Protein AF-A0A5M8Q0V5-F1 (afdb_monomer_lite)

Structure (mmCIF, N/CA/C/O backbone):
data_AF-A0A5M8Q0V5-F1
#
_entry.id   AF-A0A5M8Q0V5-F1
#
loop_
_atom_site.group_PDB
_atom_site.id
_atom_site.type_symbol
_atom_site.label_atom_id
_atom_site.label_alt_id
_atom_site.label_comp_id
_atom_site.label_asym_id
_atom_site.label_entity_id
_atom_site.label_seq_id
_atom_site.pdbx_PDB_ins_code
_atom_site.Cartn_x
_atom_site.Cartn_y
_atom_site.Cartn_z
_atom_site.occupancy
_atom_site.B_iso_or_equiv
_atom_site.auth_seq_id
_atom_site.auth_comp_id
_atom_site.auth_asym_id
_atom_site.auth_atom_id
_atom_site.pdbx_PDB_model_num
ATOM 1 N N . MET A 1 1 ? -11.136 -65.472 37.337 1.00 51.78 1 MET A N 1
ATOM 2 C CA . MET A 1 1 ? -10.496 -64.407 38.156 1.00 51.78 1 MET A CA 1
ATOM 3 C C . MET A 1 1 ? -9.466 -63.537 37.416 1.00 51.78 1 MET A C 1
ATOM 5 O O . MET A 1 1 ? -9.314 -62.388 37.808 1.00 51.78 1 MET A O 1
ATOM 9 N N . ARG A 1 2 ? -8.778 -64.004 36.358 1.00 54.34 2 ARG A N 1
ATOM 10 C CA . ARG A 1 2 ? -7.739 -63.208 35.658 1.00 54.34 2 ARG A CA 1
ATOM 11 C C . ARG A 1 2 ? -8.265 -61.972 34.905 1.00 54.34 2 ARG A C 1
ATOM 13 O O . ARG A 1 2 ? -7.606 -60.943 34.920 1.00 54.34 2 ARG A O 1
ATOM 20 N N . VAL A 1 3 ? -9.477 -62.037 34.346 1.00 60.16 3 VAL A N 1
ATOM 21 C CA . VAL A 1 3 ? -10.075 -60.918 33.587 1.00 60.16 3 VAL A CA 1
ATOM 22 C C . VAL A 1 3 ? -10.381 -59.708 34.478 1.00 60.16 3 VAL A C 1
ATOM 24 O O . VAL A 1 3 ? -10.084 -58.583 34.099 1.00 60.16 3 VAL A O 1
ATOM 27 N N . ARG A 1 4 ? -10.867 -59.931 35.710 1.00 60.38 4 ARG A N 1
ATOM 28 C CA . ARG A 1 4 ? -11.184 -58.835 36.643 1.00 60.38 4 ARG A CA 1
ATOM 29 C C . ARG A 1 4 ? -9.942 -58.046 37.071 1.00 60.38 4 ARG A C 1
ATOM 31 O O . ARG A 1 4 ? -10.013 -56.828 37.181 1.00 60.38 4 ARG A O 1
ATOM 38 N N . ARG A 1 5 ? -8.796 -58.716 37.253 1.00 67.50 5 ARG A N 1
ATOM 39 C CA . ARG A 1 5 ? -7.526 -58.057 37.614 1.00 67.50 5 ARG A CA 1
ATOM 40 C C . ARG A 1 5 ? -7.006 -57.147 36.498 1.00 67.50 5 ARG A C 1
ATOM 42 O O . ARG A 1 5 ? -6.473 -56.086 36.795 1.00 67.50 5 ARG A O 1
ATOM 49 N N . LEU A 1 6 ? -7.211 -57.528 35.237 1.00 72.12 6 LEU A N 1
ATOM 50 C CA . LEU A 1 6 ? -6.782 -56.721 34.095 1.00 72.12 6 LEU A CA 1
ATOM 51 C C . LEU A 1 6 ? -7.597 -55.424 33.979 1.00 72.12 6 LEU A C 1
ATOM 53 O O . LEU A 1 6 ? -7.022 -54.360 33.787 1.00 72.12 6 LEU A O 1
ATOM 57 N N . SER A 1 7 ? -8.915 -55.488 34.186 1.00 71.00 7 SER A N 1
ATOM 58 C CA . SER A 1 7 ? -9.780 -54.300 34.178 1.00 71.00 7 SER A CA 1
ATOM 59 C C . SER A 1 7 ? -9.441 -53.299 35.292 1.00 71.00 7 SER A C 1
ATOM 61 O O . SER A 1 7 ? -9.459 -52.098 35.041 1.00 71.00 7 SER A O 1
ATOM 63 N N . TYR A 1 8 ? -9.053 -53.765 36.488 1.00 72.06 8 TYR A N 1
ATOM 64 C CA . TYR A 1 8 ? -8.609 -52.864 37.562 1.00 72.06 8 TYR A CA 1
ATOM 65 C C . TYR A 1 8 ? -7.270 -52.187 37.251 1.00 72.06 8 TYR A C 1
ATOM 67 O O . TYR A 1 8 ? -7.118 -51.002 37.531 1.00 72.06 8 TYR A O 1
ATOM 75 N N . LEU A 1 9 ? -6.324 -52.902 36.632 1.00 75.94 9 LEU A N 1
ATOM 76 C CA . LEU A 1 9 ? -5.041 -52.319 36.223 1.00 75.94 9 LEU A CA 1
ATOM 77 C C . LEU A 1 9 ? -5.209 -51.275 35.111 1.00 75.94 9 LEU A C 1
ATOM 79 O O . LEU A 1 9 ? -4.547 -50.242 35.147 1.00 75.94 9 LEU A O 1
ATOM 83 N N . ILE A 1 10 ? -6.121 -51.508 34.161 1.00 74.56 10 ILE A N 1
ATOM 84 C CA . ILE A 1 10 ? -6.431 -50.536 33.101 1.00 74.56 10 ILE A CA 1
ATOM 85 C C . ILE A 1 10 ? -7.068 -49.273 33.696 1.00 74.56 10 ILE A C 1
ATOM 87 O O . ILE A 1 10 ? -6.654 -48.168 33.352 1.00 74.56 10 ILE A O 1
ATOM 91 N N . ALA A 1 11 ? -8.019 -49.420 34.624 1.00 73.12 11 ALA A N 1
ATOM 92 C CA . ALA A 1 11 ? -8.660 -48.282 35.283 1.00 73.12 11 ALA A CA 1
ATOM 93 C C . ALA A 1 11 ? -7.667 -47.458 36.127 1.00 73.12 11 ALA A C 1
ATOM 95 O O . ALA A 1 11 ? -7.653 -46.232 36.039 1.00 73.12 11 ALA A O 1
ATOM 96 N N . LEU A 1 12 ? -6.787 -48.120 36.887 1.00 72.94 12 LEU A N 1
ATOM 97 C CA . LEU A 1 12 ? -5.733 -47.459 37.666 1.00 72.94 12 LEU A CA 1
ATOM 98 C C . LEU A 1 12 ? -4.724 -46.719 36.778 1.00 72.94 12 LEU A C 1
ATOM 100 O O . LEU A 1 12 ? -4.326 -45.608 37.113 1.00 72.94 12 LEU A O 1
ATOM 104 N N . ALA A 1 13 ? -4.347 -47.289 35.630 1.00 72.81 13 ALA A N 1
ATOM 105 C CA . ALA A 1 13 ? -3.450 -46.630 34.683 1.00 72.81 13 ALA A CA 1
ATOM 106 C C . ALA A 1 13 ? -4.082 -45.380 34.041 1.00 72.81 13 ALA A C 1
ATOM 108 O O . ALA A 1 13 ? -3.387 -44.388 33.828 1.00 72.81 13 ALA A O 1
ATOM 109 N N . GLN A 1 14 ? -5.392 -45.400 33.765 1.00 73.94 14 GLN A N 1
ATOM 110 C CA . GLN A 1 14 ? -6.112 -44.227 33.252 1.00 73.94 14 GLN A CA 1
ATOM 111 C C . GLN A 1 14 ? -6.228 -43.114 34.302 1.00 73.94 14 GLN A C 1
ATOM 113 O O . GLN A 1 14 ? -5.983 -41.952 33.985 1.00 73.94 14 GLN A O 1
ATOM 118 N N . LEU A 1 15 ? -6.526 -43.463 35.556 1.00 69.88 15 LEU A N 1
ATOM 119 C CA . LEU A 1 15 ? -6.563 -42.509 36.671 1.00 69.88 15 LEU A CA 1
ATOM 120 C C . LEU A 1 15 ? -5.185 -41.899 36.962 1.00 69.88 15 LEU A C 1
ATOM 122 O O . LEU A 1 15 ? -5.095 -40.692 37.169 1.00 69.88 15 LEU A O 1
ATOM 126 N N . ALA A 1 16 ? -4.113 -42.695 36.898 1.00 72.94 16 ALA A N 1
ATOM 127 C CA . ALA A 1 16 ? -2.745 -42.203 37.062 1.00 72.94 16 ALA A CA 1
ATOM 128 C C . ALA A 1 16 ? -2.347 -41.203 35.959 1.00 72.94 16 ALA A C 1
ATOM 130 O O . ALA A 1 16 ? -1.728 -40.177 36.247 1.00 72.94 16 ALA A O 1
ATOM 131 N N . ALA A 1 17 ? -2.747 -41.464 34.708 1.00 69.12 17 ALA A N 1
ATOM 132 C CA . ALA A 1 17 ? -2.514 -40.552 33.588 1.00 69.12 17 ALA A CA 1
ATOM 133 C C . ALA A 1 17 ? -3.272 -39.221 33.748 1.00 69.12 17 ALA A C 1
ATOM 135 O O . ALA A 1 17 ? -2.707 -38.166 33.476 1.00 69.12 17 ALA A O 1
ATOM 136 N N . LEU A 1 18 ? -4.509 -39.255 34.256 1.00 64.19 18 LEU A N 1
ATOM 137 C CA . LEU A 1 18 ? -5.293 -38.052 34.565 1.00 64.19 18 LEU A CA 1
ATOM 138 C C . LEU A 1 18 ? -4.693 -37.247 35.729 1.00 64.19 18 LEU A C 1
ATOM 140 O O . LEU A 1 18 ? -4.692 -36.023 35.681 1.00 64.19 18 LEU A O 1
ATOM 144 N N . SER A 1 19 ? -4.128 -37.909 36.744 1.00 62.00 19 SER A N 1
ATOM 145 C CA . SER A 1 19 ? -3.475 -37.229 37.875 1.00 62.00 19 SER A CA 1
ATOM 146 C C . SER A 1 19 ? -2.090 -36.649 37.560 1.00 62.00 19 SER A C 1
ATOM 148 O O . SER A 1 19 ? -1.611 -35.801 38.302 1.00 62.00 19 SER A O 1
ATOM 150 N N . LEU A 1 20 ? -1.442 -37.084 36.473 1.00 58.69 20 LEU A N 1
ATOM 151 C CA . LEU A 1 20 ? -0.204 -36.477 35.958 1.00 58.69 20 LEU A CA 1
ATOM 152 C C . LEU A 1 20 ? -0.477 -35.337 34.968 1.00 58.69 20 LEU A C 1
ATOM 154 O O . LEU A 1 20 ? 0.417 -34.542 34.697 1.00 58.69 20 LEU A O 1
ATOM 158 N N . ALA A 1 21 ? -1.712 -35.218 34.477 1.00 53.00 21 ALA A N 1
ATOM 159 C CA . ALA A 1 21 ? -2.183 -34.092 33.678 1.00 53.00 21 ALA A CA 1
ATOM 160 C C . ALA A 1 21 ? -2.643 -32.912 34.558 1.00 53.00 21 ALA A C 1
ATOM 162 O O . ALA A 1 21 ? -3.574 -32.194 34.196 1.00 53.00 21 ALA A O 1
ATOM 163 N N . ILE A 1 22 ? -2.012 -32.706 35.722 1.00 53.91 22 ILE A N 1
ATOM 164 C CA . ILE A 1 22 ? -2.148 -31.439 36.447 1.00 53.91 22 ILE A CA 1
ATOM 165 C C . ILE A 1 22 ? -1.520 -30.384 35.532 1.00 53.91 22 ILE A C 1
ATOM 167 O O . ILE A 1 22 ? -0.330 -30.508 35.224 1.00 53.91 22 ILE A O 1
ATOM 171 N N . PRO A 1 23 ? -2.279 -29.381 35.061 1.00 50.06 23 PRO A N 1
ATOM 172 C CA . PRO A 1 23 ? -1.708 -28.305 34.279 1.00 50.06 23 PRO A CA 1
ATOM 173 C C . PRO A 1 23 ? -0.685 -27.615 35.174 1.00 50.06 23 PRO A C 1
ATOM 175 O O . PRO A 1 23 ? -1.028 -26.958 36.157 1.00 50.06 23 PRO A O 1
ATOM 178 N N . ILE A 1 24 ? 0.591 -27.821 34.862 1.00 50.97 24 ILE A N 1
ATOM 179 C CA . ILE A 1 24 ? 1.665 -26.994 35.384 1.00 50.97 24 ILE A CA 1
ATOM 180 C C . ILE A 1 24 ? 1.356 -25.618 34.813 1.00 50.97 24 ILE A C 1
ATOM 182 O O . ILE A 1 24 ? 1.646 -25.364 33.651 1.00 50.97 24 ILE A O 1
ATOM 186 N N . THR A 1 25 ? 0.693 -24.762 35.588 1.00 44.81 25 THR A N 1
ATOM 187 C CA . THR A 1 25 ? 0.625 -23.334 35.300 1.00 44.81 25 THR A CA 1
ATOM 188 C C . THR A 1 25 ? 2.072 -22.859 35.336 1.00 44.81 25 THR A C 1
ATOM 190 O O . THR A 1 25 ? 2.661 -22.858 36.425 1.00 44.81 25 THR A O 1
ATOM 193 N N . PRO A 1 26 ? 2.707 -22.556 34.190 1.00 46.72 26 PRO A N 1
ATOM 194 C CA . PRO A 1 26 ? 4.068 -22.069 34.226 1.00 46.72 26 PRO A CA 1
ATOM 195 C C . PRO A 1 26 ? 4.025 -20.746 34.984 1.00 46.72 26 PRO A C 1
ATOM 197 O O . PRO A 1 26 ? 3.321 -19.819 34.582 1.00 46.72 26 PRO A O 1
ATOM 200 N N . ASN A 1 27 ? 4.737 -20.682 36.111 1.00 42.97 27 ASN A N 1
ATOM 201 C CA . ASN A 1 27 ? 5.052 -19.405 36.723 1.00 42.97 27 ASN A CA 1
ATOM 202 C C . ASN A 1 27 ? 5.720 -18.562 35.635 1.00 42.97 27 ASN A C 1
ATOM 204 O O . ASN A 1 27 ? 6.756 -18.927 35.080 1.00 42.97 27 ASN A O 1
ATOM 208 N N . THR A 1 28 ? 5.023 -17.491 35.289 1.00 51.81 28 THR A N 1
ATOM 209 C CA . THR A 1 28 ? 5.410 -16.427 34.379 1.00 51.81 28 THR A CA 1
ATOM 210 C C . THR A 1 28 ? 6.843 -15.991 34.650 1.00 51.81 28 THR A C 1
ATOM 212 O O . THR A 1 28 ? 7.087 -15.435 35.713 1.00 51.81 28 THR A O 1
ATOM 215 N N . ASP A 1 29 ? 7.753 -16.247 33.703 1.00 46.66 29 ASP A N 1
ATOM 216 C CA . ASP A 1 29 ? 8.861 -15.318 33.409 1.00 46.66 29 ASP A CA 1
ATOM 217 C C . ASP A 1 29 ? 9.661 -15.601 32.122 1.00 46.66 29 ASP A C 1
ATOM 219 O O . ASP A 1 29 ? 10.589 -14.864 31.807 1.00 46.66 29 ASP A O 1
ATOM 223 N N . THR A 1 30 ? 9.303 -16.589 31.294 1.00 46.62 30 THR A N 1
ATOM 224 C CA . THR A 1 30 ? 9.939 -16.751 29.968 1.00 46.62 30 THR A CA 1
ATOM 225 C C . THR A 1 30 ? 8.912 -17.095 28.890 1.00 46.62 30 THR A C 1
ATOM 227 O O . THR A 1 30 ? 8.589 -18.245 28.614 1.00 46.62 30 THR A O 1
ATOM 230 N N . THR A 1 31 ? 8.348 -16.047 28.291 1.00 44.03 31 THR A N 1
ATOM 231 C CA . THR A 1 31 ? 7.456 -16.102 27.129 1.00 44.03 31 THR A CA 1
ATOM 232 C C . THR A 1 31 ? 8.243 -16.358 25.843 1.00 44.03 31 THR A C 1
ATOM 234 O O . THR A 1 31 ? 8.638 -15.411 25.168 1.00 44.03 31 THR A O 1
ATOM 237 N N . GLU A 1 32 ? 8.407 -17.621 25.458 1.00 45.19 32 GLU A N 1
ATOM 238 C CA . GLU A 1 32 ? 8.623 -17.996 24.055 1.00 45.19 32 GLU A CA 1
ATOM 239 C C . GLU A 1 32 ? 7.373 -18.711 23.538 1.00 45.19 32 GLU A C 1
ATOM 241 O O . GLU A 1 32 ? 7.242 -19.933 23.555 1.00 45.19 32 GLU A O 1
ATOM 246 N N . ILE A 1 33 ? 6.395 -17.910 23.117 1.00 45.84 33 ILE A N 1
ATOM 247 C CA . ILE A 1 33 ? 5.211 -18.402 22.419 1.00 45.84 33 ILE A CA 1
ATOM 248 C C . ILE A 1 33 ? 5.678 -18.761 21.007 1.00 45.84 33 ILE A C 1
ATOM 250 O O . ILE A 1 33 ? 5.969 -17.874 20.207 1.00 45.84 33 ILE A O 1
ATOM 254 N N . SER A 1 34 ? 5.759 -20.058 20.699 1.00 42.25 34 SER A N 1
ATOM 255 C CA . SER A 1 34 ? 5.907 -20.531 19.321 1.00 42.25 34 SER A CA 1
ATOM 256 C C . SER A 1 34 ? 4.663 -20.127 18.534 1.00 42.25 34 SER A C 1
ATOM 258 O O . SER A 1 34 ? 3.642 -20.815 18.553 1.00 42.25 34 SER A O 1
ATOM 260 N N . SER A 1 35 ? 4.739 -18.980 17.859 1.00 41.66 35 SER A N 1
ATOM 261 C CA . SER A 1 35 ? 3.829 -18.667 16.769 1.00 41.66 35 SER A CA 1
ATOM 262 C C . SER A 1 35 ? 3.971 -19.768 15.718 1.00 41.66 35 SER A C 1
ATOM 264 O O . SER A 1 35 ? 5.057 -20.320 15.520 1.00 41.66 35 SER A O 1
ATOM 266 N N . LEU A 1 36 ? 2.873 -20.128 15.053 1.00 40.59 36 LEU A N 1
ATOM 267 C CA . LEU A 1 36 ? 2.946 -20.877 13.803 1.00 40.59 36 LEU A CA 1
ATOM 268 C C . LEU A 1 36 ? 3.703 -19.990 12.811 1.00 40.59 36 LEU A C 1
ATOM 270 O O . LEU A 1 36 ? 3.095 -19.193 12.099 1.00 40.59 36 LEU A O 1
ATOM 274 N N . LEU A 1 37 ? 5.034 -20.075 12.842 1.00 45.66 37 LEU A N 1
ATOM 275 C CA . LEU A 1 37 ? 5.914 -19.378 11.924 1.00 45.66 37 LEU A CA 1
ATOM 276 C C . LEU A 1 37 ? 5.391 -19.685 10.517 1.00 45.66 37 LEU A C 1
ATOM 278 O O . LEU A 1 37 ? 5.167 -20.865 10.207 1.00 45.66 37 LEU A O 1
ATOM 282 N N . PRO A 1 38 ? 5.142 -18.657 9.686 1.00 52.22 38 PRO A N 1
ATOM 283 C CA . PRO A 1 38 ? 4.829 -18.859 8.282 1.00 52.22 38 PRO A CA 1
ATOM 284 C C . PRO A 1 38 ? 5.800 -19.896 7.724 1.00 52.22 38 PRO A C 1
ATOM 286 O O . PRO A 1 38 ? 6.998 -19.829 8.014 1.00 52.22 38 PRO A O 1
ATOM 289 N N . ARG A 1 39 ? 5.286 -20.898 6.993 1.00 59.41 39 ARG A N 1
ATOM 290 C CA . ARG A 1 39 ? 6.151 -21.885 6.332 1.00 59.41 39 ARG A CA 1
ATOM 291 C C . ARG A 1 39 ? 7.234 -21.099 5.612 1.00 59.41 39 ARG A C 1
ATOM 293 O O . ARG A 1 39 ? 6.894 -20.202 4.851 1.00 59.41 39 ARG A O 1
ATOM 300 N N . SER A 1 40 ? 8.498 -21.395 5.904 1.00 70.12 40 SER A N 1
ATOM 301 C CA . SER A 1 40 ? 9.609 -20.637 5.343 1.00 70.12 40 SER A CA 1
ATOM 302 C C . SER A 1 40 ? 9.508 -20.679 3.824 1.00 70.12 40 SER A C 1
ATOM 304 O O . SER A 1 40 ? 9.696 -21.737 3.217 1.00 70.12 40 SER A O 1
ATOM 306 N N . GLU A 1 41 ? 9.154 -19.550 3.227 1.00 88.31 41 GLU A N 1
ATOM 307 C CA . GLU A 1 41 ? 9.138 -19.403 1.784 1.00 88.31 41 GLU A CA 1
ATOM 308 C C . GLU A 1 41 ? 10.587 -19.239 1.305 1.00 88.31 41 GLU A C 1
ATOM 310 O O . GLU A 1 41 ? 11.421 -18.659 2.003 1.00 88.31 41 GLU A O 1
ATOM 315 N N . PHE A 1 42 ? 10.920 -19.800 0.144 1.00 92.94 42 PHE A N 1
ATOM 316 C CA . PHE A 1 42 ? 12.284 -19.789 -0.390 1.00 92.94 42 PHE A CA 1
ATOM 317 C C . PHE A 1 42 ? 12.412 -18.786 -1.534 1.00 92.94 42 PHE A C 1
ATOM 319 O O . PHE A 1 42 ? 11.475 -18.559 -2.301 1.00 92.94 42 PHE A O 1
ATOM 326 N N . CYS A 1 43 ? 13.596 -18.197 -1.668 1.00 93.88 43 CYS A N 1
ATOM 327 C CA . CYS A 1 43 ? 13.893 -17.238 -2.722 1.00 93.88 43 CYS A CA 1
ATOM 328 C C . CYS A 1 43 ? 13.888 -17.920 -4.101 1.00 93.88 43 CYS A C 1
ATOM 330 O O . CYS A 1 43 ? 14.570 -18.919 -4.314 1.00 93.88 43 CYS A O 1
ATOM 332 N N . SER A 1 44 ? 13.217 -17.338 -5.094 1.00 92.88 44 SER A N 1
ATOM 333 C CA . SER A 1 44 ? 13.182 -17.883 -6.462 1.00 92.88 44 SER A CA 1
ATOM 334 C C . SER A 1 44 ? 14.549 -17.838 -7.153 1.00 92.88 44 SER A C 1
ATOM 336 O O . SER A 1 44 ? 14.843 -18.684 -7.994 1.00 92.88 44 SER A O 1
ATOM 338 N N . ASN A 1 45 ? 15.401 -16.874 -6.789 1.00 93.12 45 ASN A N 1
ATOM 339 C CA . ASN A 1 45 ? 16.783 -16.763 -7.266 1.00 93.12 45 ASN A CA 1
ATOM 340 C C . ASN A 1 45 ? 17.802 -17.547 -6.428 1.00 93.12 45 ASN A C 1
ATOM 342 O O . ASN A 1 45 ? 18.981 -17.583 -6.776 1.00 93.12 45 ASN A O 1
ATOM 346 N N . ALA A 1 46 ? 17.356 -18.170 -5.336 1.00 91.81 46 ALA A N 1
ATOM 347 C CA . ALA A 1 46 ? 18.163 -19.028 -4.481 1.00 91.81 46 ALA A CA 1
ATOM 348 C C . ALA A 1 46 ? 17.254 -20.040 -3.762 1.00 91.81 46 ALA A C 1
ATOM 350 O O . ALA A 1 46 ? 16.941 -19.844 -2.588 1.00 91.81 46 ALA A O 1
ATOM 351 N N . PRO A 1 47 ? 16.830 -21.128 -4.434 1.00 90.25 47 PRO A N 1
ATOM 352 C CA . PRO A 1 47 ? 15.778 -22.025 -3.934 1.00 90.25 47 PRO A CA 1
ATOM 353 C C . PRO A 1 47 ? 16.077 -22.718 -2.598 1.00 90.25 47 PRO A C 1
ATOM 355 O O . PRO A 1 47 ? 15.183 -23.290 -1.988 1.00 90.25 47 PRO A O 1
ATOM 358 N N . LEU A 1 48 ? 17.333 -22.686 -2.146 1.00 90.00 48 LEU A N 1
ATOM 359 C CA . LEU A 1 48 ? 17.775 -23.232 -0.859 1.00 90.00 48 LEU A CA 1
ATOM 360 C C . LEU A 1 48 ? 17.925 -22.163 0.234 1.00 90.00 48 LEU A C 1
ATOM 362 O O . LEU A 1 48 ? 18.297 -22.486 1.356 1.00 90.00 48 LEU A O 1
ATOM 366 N N . THR A 1 49 ? 17.692 -20.890 -0.086 1.00 92.38 49 THR A N 1
ATOM 367 C CA . THR A 1 49 ? 17.756 -19.771 0.859 1.00 92.38 49 THR A CA 1
ATOM 368 C C . THR A 1 49 ? 16.341 -19.417 1.313 1.00 92.38 49 T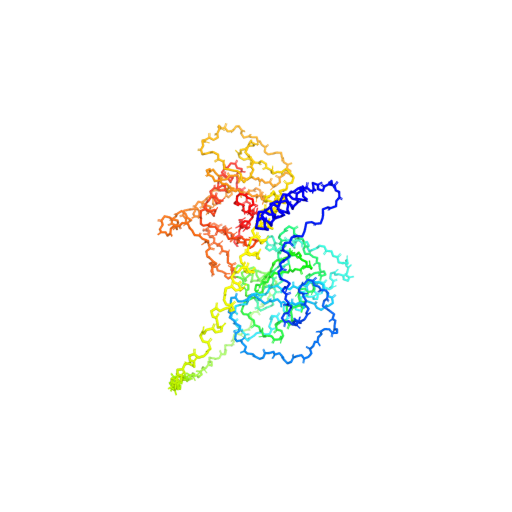HR A C 1
ATOM 370 O O . THR A 1 49 ? 15.532 -18.993 0.483 1.00 92.38 49 THR A O 1
ATOM 373 N N . PRO A 1 50 ? 16.015 -19.587 2.606 1.00 94.25 50 PRO A N 1
ATOM 374 C CA . PRO A 1 50 ? 14.771 -19.075 3.165 1.00 94.25 50 PRO A CA 1
ATOM 375 C C . PRO A 1 50 ? 14.725 -17.545 3.060 1.00 94.25 50 PRO A C 1
ATOM 377 O O . PRO A 1 50 ? 15.706 -16.867 3.382 1.00 94.25 50 PRO A O 1
ATOM 380 N N . ALA A 1 51 ? 13.595 -16.991 2.631 1.00 94.25 51 ALA A N 1
ATOM 381 C CA . ALA A 1 51 ? 13.384 -15.550 2.579 1.00 94.25 51 ALA A CA 1
ATOM 382 C C . ALA A 1 51 ? 13.545 -14.922 3.975 1.00 94.25 51 ALA A C 1
ATOM 384 O O . ALA A 1 51 ? 13.188 -15.522 4.988 1.00 94.25 51 ALA A O 1
ATOM 385 N N . GLY A 1 52 ? 14.139 -13.729 4.032 1.00 93.62 52 GLY A N 1
ATOM 386 C CA . GLY A 1 52 ? 14.458 -13.045 5.290 1.00 93.62 52 GLY A CA 1
ATOM 387 C C . GLY A 1 52 ? 15.760 -13.508 5.956 1.00 93.62 52 GLY A C 1
ATOM 388 O O . GLY A 1 52 ? 16.166 -12.934 6.964 1.00 93.62 52 GLY A O 1
ATOM 389 N N . THR A 1 53 ? 16.451 -14.513 5.409 1.00 94.38 53 THR A N 1
ATOM 390 C CA . THR A 1 53 ? 17.798 -14.903 5.861 1.00 94.38 53 THR A CA 1
ATOM 391 C C . THR A 1 53 ? 18.883 -14.268 4.990 1.00 94.38 53 THR A C 1
ATOM 393 O O . THR A 1 53 ? 18.622 -13.848 3.864 1.00 94.38 53 THR A O 1
ATOM 396 N N . ILE A 1 54 ? 20.116 -14.172 5.507 1.00 93.38 54 ILE A N 1
ATOM 397 C CA . ILE A 1 54 ? 21.230 -13.570 4.760 1.00 93.38 54 ILE A CA 1
ATOM 398 C C . ILE A 1 54 ? 21.547 -14.431 3.535 1.00 93.38 54 ILE A C 1
ATOM 400 O O . ILE A 1 54 ? 22.089 -15.534 3.654 1.00 93.38 54 ILE A O 1
ATOM 404 N N . PHE A 1 55 ? 21.288 -13.894 2.344 1.00 89.62 55 PHE A N 1
ATOM 405 C CA . PHE A 1 55 ? 21.618 -14.573 1.098 1.00 89.62 55 PHE A CA 1
ATOM 406 C C . PHE A 1 55 ? 23.130 -14.505 0.825 1.00 89.62 55 PHE A C 1
ATOM 408 O O . PHE A 1 55 ? 23.661 -13.518 0.304 1.00 89.62 55 PHE A O 1
ATOM 415 N N . SER A 1 56 ? 23.853 -15.567 1.195 1.00 86.94 56 SER A N 1
ATOM 416 C CA . SER A 1 56 ? 25.300 -15.660 0.980 1.00 86.94 56 SER A CA 1
ATOM 417 C C . SER A 1 56 ? 25.649 -15.725 -0.506 1.00 86.94 56 SER A C 1
ATOM 419 O O . SER A 1 56 ? 25.059 -16.490 -1.263 1.00 86.94 56 SER A O 1
ATOM 421 N N . ARG A 1 57 ? 26.711 -15.019 -0.919 1.00 75.75 57 ARG A N 1
ATOM 422 C CA . ARG A 1 57 ? 27.240 -15.072 -2.297 1.00 75.75 57 ARG A CA 1
ATOM 423 C C . ARG A 1 57 ? 27.565 -16.504 -2.756 1.00 75.75 57 ARG A C 1
ATOM 425 O O . ARG A 1 57 ? 27.491 -16.794 -3.943 1.00 75.75 57 ARG A O 1
ATOM 432 N N . ARG A 1 58 ? 27.905 -17.398 -1.819 1.00 77.06 58 ARG A N 1
ATOM 433 C CA . ARG A 1 58 ? 28.208 -18.814 -2.093 1.00 77.06 58 ARG A CA 1
ATOM 434 C C . ARG A 1 58 ? 26.970 -19.671 -2.374 1.00 77.06 58 ARG A C 1
ATOM 436 O O . ARG A 1 58 ? 27.121 -20.768 -2.892 1.00 77.06 58 ARG A O 1
ATOM 443 N N . ALA A 1 59 ? 25.772 -19.178 -2.059 1.00 70.62 59 ALA A N 1
ATOM 444 C CA . ALA A 1 59 ? 24.511 -19.875 -2.301 1.00 70.62 59 ALA A CA 1
ATOM 445 C C . ALA A 1 59 ? 23.965 -19.664 -3.726 1.00 70.62 59 ALA A C 1
ATOM 447 O O . ALA A 1 59 ? 22.906 -20.192 -4.054 1.00 70.62 59 ALA A O 1
ATOM 448 N N . LEU A 1 60 ? 24.685 -18.927 -4.585 1.00 68.94 60 LEU A N 1
ATOM 449 C CA . LEU A 1 60 ? 24.412 -18.870 -6.020 1.00 68.94 60 LEU A CA 1
ATOM 450 C C . LEU A 1 60 ? 24.755 -20.225 -6.645 1.00 68.94 60 LEU A C 1
ATOM 452 O O . LEU A 1 60 ? 25.812 -20.408 -7.245 1.00 68.94 60 LEU A O 1
ATOM 456 N N . THR A 1 61 ? 23.869 -21.202 -6.487 1.00 59.66 61 THR A N 1
ATOM 457 C CA . THR A 1 61 ? 23.916 -22.397 -7.316 1.00 59.66 61 THR A CA 1
ATOM 458 C C . THR A 1 61 ? 23.653 -21.948 -8.744 1.00 59.66 61 THR A C 1
ATOM 460 O O . THR A 1 61 ? 22.590 -21.394 -9.023 1.00 59.66 61 THR A O 1
ATOM 463 N N . SER A 1 62 ? 24.600 -22.201 -9.645 1.00 57.66 62 SER A N 1
ATOM 464 C CA . SER A 1 62 ? 24.440 -22.104 -11.099 1.00 57.66 62 SER A CA 1
ATOM 465 C C . SER A 1 62 ? 23.476 -23.183 -11.605 1.00 57.66 62 SER A C 1
ATOM 467 O O . SER A 1 62 ? 23.802 -23.960 -12.500 1.00 57.66 62 SER A O 1
ATOM 469 N N . SER A 1 63 ? 22.318 -23.309 -10.957 1.00 54.94 63 SER A N 1
ATOM 470 C CA . SER A 1 63 ? 21.257 -24.167 -11.435 1.00 54.94 63 SER A CA 1
ATOM 471 C C . SER A 1 63 ? 20.728 -23.492 -12.698 1.00 54.94 63 SER A C 1
ATOM 473 O O . SER A 1 63 ? 20.387 -22.305 -12.626 1.00 54.94 63 SER A O 1
ATOM 475 N N . PRO A 1 64 ? 20.745 -24.172 -13.858 1.00 55.38 64 PRO A N 1
ATOM 476 C CA . PRO A 1 64 ? 20.175 -23.621 -15.075 1.00 55.38 64 PRO A CA 1
ATOM 477 C C . PRO A 1 64 ? 18.753 -23.190 -14.738 1.00 55.38 64 PRO A C 1
ATOM 479 O O . PRO A 1 64 ? 17.981 -23.998 -14.219 1.00 55.38 64 PRO A O 1
ATOM 482 N N . LEU A 1 65 ? 18.473 -21.894 -14.928 1.00 56.00 65 LEU A N 1
ATOM 483 C CA . LEU A 1 65 ? 17.164 -21.283 -14.712 1.00 56.00 65 LEU A CA 1
ATOM 484 C C . LEU A 1 65 ? 16.123 -22.265 -15.235 1.00 56.00 65 LEU A C 1
ATOM 486 O O . LEU A 1 65 ? 16.119 -22.550 -16.430 1.00 56.00 65 LEU A O 1
ATOM 490 N N . HIS A 1 66 ? 15.339 -22.848 -14.323 1.00 52.69 66 HIS A N 1
ATOM 491 C CA . HIS A 1 66 ? 14.367 -23.868 -14.679 1.00 52.69 66 HIS A CA 1
ATOM 492 C C . HIS A 1 66 ? 13.434 -23.246 -15.711 1.00 52.69 66 HIS A C 1
ATOM 494 O O . HIS A 1 66 ? 12.673 -22.317 -15.420 1.00 52.69 66 HIS A O 1
ATOM 500 N N . ASP A 1 67 ? 13.624 -23.704 -16.938 1.00 47.91 67 ASP A N 1
ATOM 501 C CA . ASP A 1 67 ? 13.055 -23.116 -18.123 1.00 47.91 67 ASP A CA 1
ATOM 502 C C . ASP A 1 67 ? 11.528 -23.274 -18.061 1.00 47.91 67 ASP A C 1
ATOM 504 O O . ASP A 1 67 ? 11.003 -24.340 -17.733 1.00 47.91 67 ASP A O 1
ATOM 508 N N . SER A 1 68 ? 10.836 -22.173 -18.353 1.00 48.22 68 SER A N 1
ATOM 509 C CA . SER A 1 68 ? 9.496 -22.152 -18.950 1.00 48.22 68 SER A CA 1
ATOM 510 C C . SER A 1 68 ? 8.334 -22.909 -18.276 1.00 48.22 68 SER A C 1
ATOM 512 O O . SER A 1 68 ? 7.521 -23.544 -18.947 1.00 48.22 68 SER A O 1
ATOM 514 N N . LEU A 1 69 ? 8.085 -22.685 -16.981 1.00 51.50 69 LEU A N 1
ATOM 515 C CA . LEU A 1 69 ? 6.680 -22.565 -16.557 1.00 51.50 69 LEU A CA 1
ATOM 516 C C . LEU A 1 69 ? 6.256 -21.114 -16.770 1.00 51.50 69 LEU A C 1
ATOM 518 O O . LEU A 1 69 ? 6.771 -20.212 -16.109 1.00 51.50 69 LEU A O 1
ATOM 522 N N . ALA A 1 70 ? 5.367 -20.895 -17.744 1.00 57.34 70 ALA A N 1
ATOM 523 C CA . ALA A 1 70 ? 4.777 -19.593 -18.024 1.00 57.34 70 ALA A CA 1
ATOM 524 C C . ALA A 1 70 ? 4.249 -19.003 -16.714 1.00 57.34 70 ALA A C 1
ATOM 526 O O . ALA A 1 70 ? 3.331 -19.555 -16.100 1.00 57.34 70 ALA A O 1
ATOM 527 N N . LEU A 1 71 ? 4.882 -17.918 -16.274 1.00 59.56 71 LEU A N 1
ATOM 528 C CA . LEU A 1 71 ? 4.520 -17.237 -15.048 1.00 59.56 71 LEU A CA 1
ATOM 529 C C . LEU A 1 71 ? 3.054 -16.808 -15.170 1.00 59.56 71 LEU A C 1
ATOM 531 O O . LEU A 1 71 ? 2.706 -16.014 -16.047 1.00 59.56 71 LEU A O 1
ATOM 535 N N . ARG A 1 72 ? 2.172 -17.367 -14.341 1.00 57.12 72 ARG A N 1
ATOM 536 C CA . ARG A 1 72 ? 0.778 -16.922 -14.317 1.00 57.12 72 ARG A CA 1
ATOM 537 C C . ARG A 1 72 ? 0.766 -15.545 -13.668 1.00 57.12 72 ARG A C 1
ATOM 539 O O . ARG A 1 72 ? 1.406 -15.354 -12.640 1.00 57.12 72 ARG A O 1
ATOM 546 N N . SER A 1 73 ? 0.019 -14.593 -14.229 1.00 54.97 73 SER A N 1
ATOM 547 C CA . SER A 1 73 ? 0.015 -13.189 -13.767 1.00 54.97 73 SER A CA 1
ATOM 548 C C . SER A 1 73 ? -0.530 -12.964 -12.343 1.00 54.97 73 SER A C 1
ATOM 550 O O . SER A 1 73 ? -0.806 -11.829 -11.972 1.00 54.97 73 SER A O 1
ATOM 552 N N . HIS A 1 74 ? -0.753 -14.026 -11.567 1.00 59.47 74 HIS A N 1
ATOM 553 C CA . HIS A 1 74 ? -1.326 -13.986 -10.223 1.00 59.47 74 HIS A CA 1
ATOM 554 C C . HIS A 1 74 ? -0.392 -14.577 -9.159 1.00 59.47 74 HIS A C 1
ATOM 556 O O . HIS A 1 74 ? -0.688 -14.444 -7.974 1.00 59.47 74 HIS A O 1
ATOM 562 N N . ASP A 1 75 ? 0.723 -15.198 -9.554 1.00 75.94 75 ASP A N 1
ATOM 563 C CA . ASP A 1 75 ? 1.641 -15.816 -8.602 1.00 75.94 75 ASP A CA 1
ATOM 564 C C . ASP A 1 75 ? 2.635 -14.767 -8.087 1.00 75.94 75 ASP A C 1
ATOM 566 O O . ASP A 1 75 ? 3.291 -14.067 -8.863 1.00 75.94 75 ASP A O 1
ATOM 570 N N . SER A 1 76 ? 2.744 -14.645 -6.764 1.00 85.62 76 SER A N 1
ATOM 571 C CA . SER A 1 76 ? 3.764 -13.817 -6.127 1.00 85.62 76 SER A CA 1
ATOM 572 C C . SER A 1 76 ? 5.131 -14.492 -6.215 1.00 85.62 76 SER A C 1
ATOM 574 O O . SER A 1 76 ? 5.284 -15.652 -5.835 1.00 85.62 76 SER A O 1
ATOM 576 N N . ILE A 1 77 ? 6.140 -13.756 -6.673 1.00 92.81 77 ILE A N 1
ATOM 577 C CA . ILE A 1 77 ? 7.518 -14.234 -6.806 1.00 92.81 77 ILE A CA 1
ATOM 578 C C . ILE A 1 77 ? 8.360 -13.630 -5.695 1.00 92.81 77 ILE A C 1
ATOM 580 O O . ILE A 1 77 ? 8.468 -12.412 -5.582 1.00 92.81 77 ILE A O 1
ATOM 584 N N . ILE A 1 78 ? 9.018 -14.472 -4.912 1.00 94.25 78 ILE A N 1
ATOM 585 C CA . ILE A 1 78 ? 9.933 -14.014 -3.867 1.00 94.25 78 ILE A CA 1
ATOM 586 C C . ILE A 1 78 ? 11.339 -13.941 -4.445 1.00 94.25 78 ILE A C 1
ATOM 588 O O . ILE A 1 78 ? 11.829 -14.929 -4.997 1.00 94.25 78 ILE A O 1
ATOM 592 N N . TRP A 1 79 ? 11.996 -12.792 -4.318 1.00 96.31 79 TRP A N 1
ATOM 593 C CA . TRP A 1 79 ? 13.340 -12.560 -4.841 1.00 96.31 79 TRP A CA 1
ATOM 594 C C . TRP A 1 79 ? 14.230 -11.923 -3.779 1.00 96.31 79 TRP A C 1
ATOM 596 O O . TRP A 1 79 ? 13.909 -10.861 -3.245 1.00 96.31 79 TRP A O 1
ATOM 606 N N . CYS A 1 80 ? 15.353 -12.560 -3.463 1.00 96.75 80 CYS A N 1
ATOM 607 C CA . CYS A 1 80 ? 16.199 -12.148 -2.345 1.00 96.75 80 C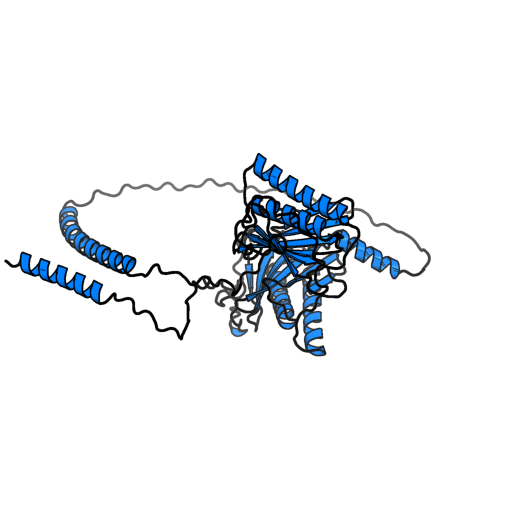YS A CA 1
ATOM 608 C C . CYS A 1 80 ? 17.393 -11.316 -2.799 1.00 96.75 80 CYS A C 1
ATOM 610 O O . CYS A 1 80 ? 18.002 -11.584 -3.840 1.00 96.75 80 CYS A O 1
ATOM 612 N N . SER A 1 81 ? 17.740 -10.309 -1.997 1.00 96.62 81 SER A N 1
ATOM 613 C CA . SER A 1 81 ? 18.892 -9.452 -2.248 1.00 96.62 81 SER A CA 1
ATOM 614 C C . SER A 1 81 ? 20.176 -10.085 -1.724 1.00 96.62 81 SER A C 1
ATOM 616 O O . SER A 1 81 ? 20.217 -10.647 -0.632 1.00 96.62 81 SER A O 1
ATOM 618 N N . ARG A 1 82 ? 21.255 -10.011 -2.507 1.00 94.06 82 ARG A N 1
ATOM 619 C CA . ARG A 1 82 ? 22.538 -10.639 -2.155 1.00 94.06 82 ARG A CA 1
ATOM 620 C C . ARG A 1 82 ? 23.183 -9.917 -0.975 1.00 94.06 82 ARG A C 1
ATOM 622 O O . ARG A 1 82 ? 23.325 -8.701 -1.000 1.00 94.06 82 ARG A O 1
ATOM 629 N N . GLY A 1 83 ? 23.666 -10.679 0.005 1.00 94.19 83 GLY A N 1
ATOM 630 C CA . GLY A 1 83 ? 24.381 -10.141 1.166 1.00 94.19 83 GLY A CA 1
ATOM 631 C C . GLY A 1 83 ? 23.502 -9.388 2.167 1.00 94.19 83 GLY A C 1
ATOM 632 O O . GLY A 1 83 ? 24.048 -8.742 3.054 1.00 94.19 83 GLY A O 1
ATOM 633 N N . SER A 1 84 ? 22.176 -9.481 2.045 1.00 96.12 84 SER A N 1
ATOM 634 C CA . SER A 1 84 ? 21.210 -8.861 2.953 1.00 96.12 84 SER A CA 1
ATOM 635 C C . SER A 1 84 ? 20.148 -9.877 3.394 1.00 96.12 84 SER A C 1
ATOM 637 O O . SER A 1 84 ? 20.011 -10.938 2.782 1.00 96.12 84 SER A O 1
ATOM 639 N N . GLN A 1 85 ? 19.414 -9.551 4.461 1.00 96.56 85 GLN A N 1
ATOM 640 C CA . GLN A 1 85 ? 18.142 -10.192 4.825 1.00 96.56 85 GLN A CA 1
ATOM 641 C C . GLN A 1 85 ? 16.960 -9.615 4.029 1.00 96.56 85 GLN A C 1
ATOM 643 O O . GLN A 1 85 ? 15.851 -10.142 4.092 1.00 96.56 85 GLN A O 1
ATOM 648 N N . THR A 1 86 ? 17.189 -8.539 3.271 1.00 97.31 86 THR A N 1
ATOM 649 C CA . THR A 1 86 ? 16.166 -7.897 2.452 1.00 97.31 86 THR A CA 1
ATOM 650 C C . THR A 1 86 ? 15.743 -8.784 1.284 1.00 97.31 86 THR A C 1
ATOM 652 O O . THR A 1 86 ? 16.576 -9.279 0.516 1.00 97.31 86 THR A O 1
ATOM 655 N N . TYR A 1 87 ? 14.437 -8.909 1.083 1.00 97.69 87 TYR A N 1
ATOM 656 C CA . TYR A 1 87 ? 13.855 -9.529 -0.103 1.00 97.69 87 TYR A CA 1
ATOM 657 C C . TYR A 1 87 ? 12.628 -8.758 -0.579 1.00 97.69 87 TYR A C 1
ATOM 659 O O . TYR A 1 87 ? 12.076 -7.915 0.132 1.00 97.69 87 TYR A O 1
ATOM 667 N N . VAL A 1 88 ? 12.212 -9.042 -1.810 1.00 97.19 88 VAL A N 1
ATOM 668 C CA . VAL A 1 88 ? 11.003 -8.480 -2.404 1.00 97.19 88 VAL A CA 1
ATOM 669 C C . VAL A 1 88 ? 10.020 -9.582 -2.769 1.00 97.19 88 VAL A C 1
ATOM 671 O O . VAL A 1 88 ? 10.409 -10.635 -3.275 1.00 97.19 88 VAL A O 1
ATOM 674 N N . VAL A 1 89 ? 8.740 -9.327 -2.520 1.00 94.69 89 VAL A N 1
ATOM 675 C CA . VAL A 1 89 ? 7.628 -10.143 -3.019 1.00 94.69 89 VAL A CA 1
ATOM 676 C C . VAL A 1 89 ? 7.038 -9.407 -4.208 1.00 94.69 89 VAL A C 1
ATOM 678 O O . VAL A 1 89 ? 6.530 -8.302 -4.050 1.00 94.69 89 VAL A O 1
ATOM 681 N N . ILE A 1 90 ? 7.154 -9.988 -5.396 1.00 93.75 90 ILE A N 1
ATOM 682 C CA . ILE A 1 90 ? 6.900 -9.339 -6.680 1.00 93.75 90 ILE A CA 1
ATOM 683 C C . ILE A 1 90 ? 5.621 -9.895 -7.306 1.00 93.75 90 ILE A C 1
ATOM 685 O O . ILE A 1 90 ? 5.431 -11.105 -7.394 1.00 93.75 90 ILE A O 1
ATOM 689 N N . GLN A 1 91 ? 4.782 -9.000 -7.812 1.00 87.00 91 GLN A N 1
ATOM 690 C CA . GLN A 1 91 ? 3.665 -9.283 -8.705 1.00 87.00 91 GLN A CA 1
ATOM 691 C C . GLN A 1 91 ? 3.886 -8.518 -10.011 1.00 87.00 91 GLN A C 1
ATOM 693 O O . GLN A 1 91 ? 4.201 -7.326 -10.002 1.00 87.00 91 GLN A O 1
ATOM 698 N N . VAL A 1 92 ? 3.727 -9.193 -11.147 1.00 87.19 92 VAL A N 1
ATOM 699 C CA . VAL A 1 92 ? 3.991 -8.606 -12.467 1.00 87.19 92 VAL A CA 1
ATOM 700 C C . VAL A 1 92 ? 2.755 -8.612 -13.356 1.00 87.19 92 VAL A C 1
ATOM 702 O O . VAL A 1 92 ? 1.948 -9.539 -13.330 1.00 87.19 92 VAL A O 1
ATOM 705 N N . GLY A 1 93 ? 2.628 -7.560 -14.163 1.00 82.19 93 GLY A N 1
ATOM 706 C CA . GLY A 1 93 ? 1.710 -7.511 -15.296 1.00 82.19 93 GLY A CA 1
ATOM 707 C C . GLY A 1 93 ? 2.285 -8.200 -16.538 1.00 82.19 93 GLY A C 1
ATOM 708 O O . GLY A 1 93 ? 3.141 -9.076 -16.456 1.00 82.19 93 GLY A O 1
ATOM 709 N N . TRP A 1 94 ? 1.827 -7.774 -17.714 1.00 78.12 94 TRP A N 1
ATOM 710 C CA . TRP A 1 94 ? 2.285 -8.310 -18.998 1.00 78.12 94 TRP A CA 1
ATOM 711 C C . TRP A 1 94 ? 3.755 -7.988 -19.269 1.00 78.12 94 TRP A C 1
ATOM 713 O O . TRP A 1 94 ? 4.201 -6.874 -19.000 1.00 78.12 94 TRP A O 1
ATOM 723 N N . GLN A 1 95 ? 4.498 -8.940 -19.833 1.00 82.06 95 GLN A N 1
ATOM 724 C CA . GLN A 1 95 ? 5.874 -8.709 -20.271 1.00 82.06 95 GLN A CA 1
ATOM 725 C C . GLN A 1 95 ? 5.900 -7.671 -21.404 1.00 82.06 95 GLN A C 1
ATOM 727 O O . GLN A 1 95 ? 5.039 -7.676 -22.285 1.00 82.06 95 GLN A O 1
ATOM 732 N N . VAL A 1 96 ? 6.878 -6.769 -21.382 1.00 81.88 96 VAL A N 1
ATOM 733 C CA . VAL A 1 96 ? 7.085 -5.745 -22.415 1.00 81.88 96 VAL A CA 1
ATOM 734 C C . VAL A 1 96 ? 8.543 -5.747 -22.851 1.00 81.88 96 VAL A C 1
ATOM 736 O O . VAL A 1 96 ? 9.425 -6.093 -22.074 1.00 81.88 96 VAL A O 1
ATOM 739 N N . VAL A 1 97 ? 8.811 -5.330 -24.086 1.00 81.38 97 VAL A N 1
ATOM 740 C CA . VAL A 1 97 ? 10.181 -5.142 -24.581 1.00 81.38 97 VAL A CA 1
ATOM 741 C C . VAL A 1 97 ? 10.569 -3.691 -24.311 1.00 81.38 97 VAL A C 1
ATOM 743 O O . VAL A 1 97 ? 10.206 -2.797 -25.072 1.00 81.38 97 VAL A O 1
ATOM 746 N N . ASN A 1 98 ? 11.194 -3.439 -23.162 1.00 77.81 98 ASN A N 1
ATOM 747 C CA . ASN A 1 98 ? 11.612 -2.104 -22.751 1.00 77.81 98 ASN A CA 1
ATOM 748 C C . ASN A 1 98 ? 12.737 -2.150 -21.696 1.00 77.81 98 ASN A C 1
ATOM 750 O O . ASN A 1 98 ? 12.488 -2.478 -20.536 1.00 77.81 98 ASN A O 1
ATOM 754 N N . ASP A 1 99 ? 13.945 -1.730 -22.069 1.00 83.38 99 ASP A N 1
ATOM 755 C CA . ASP A 1 99 ? 15.108 -1.715 -21.169 1.00 83.38 99 ASP A CA 1
ATOM 756 C C . ASP A 1 99 ? 15.094 -0.554 -20.152 1.00 83.38 99 ASP A C 1
ATOM 758 O O . ASP A 1 99 ? 15.881 -0.547 -19.202 1.00 83.38 99 ASP A O 1
ATOM 762 N N . HIS A 1 100 ? 14.171 0.409 -20.273 1.00 88.50 100 HIS A N 1
ATOM 763 C CA . HIS A 1 100 ? 14.088 1.579 -19.386 1.00 88.50 100 HIS A CA 1
ATOM 764 C C . HIS A 1 100 ? 13.783 1.218 -17.922 1.00 88.50 100 HIS A C 1
ATOM 766 O O . HIS A 1 100 ? 14.101 1.999 -17.026 1.00 88.50 100 HIS A O 1
ATOM 772 N N . TYR A 1 101 ? 13.237 0.026 -17.651 1.00 91.00 101 TYR A N 1
ATOM 773 C CA . TYR A 1 101 ? 13.056 -0.473 -16.283 1.00 91.00 101 TYR A CA 1
ATOM 774 C C . TYR A 1 101 ? 14.397 -0.652 -15.567 1.00 91.00 101 TYR A C 1
ATOM 776 O O . TYR A 1 101 ? 14.527 -0.245 -14.415 1.00 91.00 101 TYR A O 1
ATOM 784 N N . LEU A 1 102 ? 15.403 -1.212 -16.249 1.00 92.94 102 LEU A N 1
ATOM 785 C CA . LEU A 1 102 ? 16.733 -1.400 -15.665 1.00 92.94 102 LEU A CA 1
ATOM 786 C C . LEU A 1 102 ? 17.398 -0.054 -15.385 1.00 92.94 102 LEU A C 1
ATOM 788 O O . LEU A 1 102 ? 17.955 0.128 -14.308 1.00 92.94 102 LEU A O 1
ATOM 792 N N . THR A 1 103 ? 17.273 0.912 -16.302 1.00 93.25 103 THR A N 1
ATOM 793 C CA . THR A 1 103 ? 17.791 2.272 -16.096 1.00 93.25 103 THR A CA 1
ATOM 794 C C . THR A 1 103 ? 17.147 2.951 -14.888 1.00 93.25 103 THR A C 1
ATOM 796 O O . THR A 1 103 ? 17.860 3.520 -14.066 1.00 93.25 103 THR A O 1
ATOM 799 N N . LEU A 1 104 ? 15.820 2.872 -14.748 1.00 93.25 104 LEU A N 1
ATOM 800 C CA . LEU A 1 104 ? 15.101 3.469 -13.621 1.00 93.25 104 LEU A CA 1
ATOM 801 C C . LEU A 1 104 ? 15.492 2.821 -12.281 1.00 93.25 104 LEU A C 1
ATOM 803 O O . LEU A 1 104 ? 15.755 3.527 -11.308 1.00 93.25 104 LEU A O 1
ATOM 807 N N . ILE A 1 105 ? 15.578 1.487 -12.235 1.00 95.75 105 ILE A N 1
ATOM 808 C CA . ILE A 1 105 ? 16.005 0.755 -11.032 1.00 95.75 105 ILE A CA 1
ATOM 809 C C . ILE A 1 105 ? 17.461 1.099 -10.677 1.00 95.75 105 ILE A C 1
ATOM 811 O O . ILE A 1 105 ? 17.771 1.302 -9.503 1.00 95.75 105 ILE A O 1
ATOM 815 N N . ASP A 1 106 ? 18.345 1.228 -11.670 1.00 95.06 106 ASP A N 1
ATOM 816 C CA . ASP A 1 106 ? 19.741 1.625 -11.459 1.00 95.06 106 ASP A CA 1
ATOM 817 C C . ASP A 1 106 ? 19.871 3.049 -10.928 1.00 95.06 106 ASP A C 1
ATOM 819 O O . ASP A 1 106 ? 20.665 3.299 -10.021 1.00 95.06 106 ASP A O 1
ATOM 823 N N . GLN A 1 107 ? 19.073 3.985 -11.437 1.00 94.44 107 GLN A N 1
ATOM 824 C CA . GLN A 1 107 ? 19.026 5.342 -10.900 1.00 94.44 107 GLN A CA 1
ATOM 825 C C . GLN A 1 107 ? 18.552 5.348 -9.440 1.00 94.44 107 GLN A C 1
ATOM 827 O O . GLN A 1 107 ? 19.163 6.027 -8.613 1.00 94.44 107 GLN A O 1
ATOM 832 N N . ALA A 1 108 ? 17.530 4.556 -9.096 1.00 94.44 108 ALA A N 1
ATOM 833 C CA . ALA A 1 108 ? 17.050 4.437 -7.719 1.00 94.44 108 ALA A CA 1
ATOM 834 C C . ALA A 1 108 ? 18.102 3.825 -6.782 1.00 94.44 108 ALA A C 1
ATOM 836 O O . ALA A 1 108 ? 18.331 4.336 -5.686 1.00 94.44 108 ALA A O 1
ATOM 837 N N . TYR A 1 109 ? 18.782 2.766 -7.228 1.00 96.56 109 TYR A N 1
ATOM 838 C CA . TYR A 1 109 ? 19.890 2.150 -6.499 1.00 96.56 109 TYR A CA 1
ATOM 839 C C . TYR A 1 109 ? 21.043 3.136 -6.270 1.00 96.56 109 TYR A C 1
ATOM 841 O O . TYR A 1 109 ? 21.504 3.299 -5.142 1.00 96.56 109 TYR A O 1
ATOM 849 N N . ASN A 1 110 ? 21.485 3.831 -7.321 1.00 95.38 110 ASN A N 1
ATOM 850 C CA . ASN A 1 110 ? 22.588 4.787 -7.237 1.00 95.38 110 ASN A CA 1
ATOM 851 C C . ASN A 1 110 ? 22.250 5.968 -6.323 1.00 95.38 110 ASN A C 1
ATOM 853 O O . ASN A 1 110 ? 23.116 6.422 -5.578 1.00 95.38 110 ASN A O 1
ATOM 857 N N . LEU A 1 111 ? 20.997 6.433 -6.332 1.00 93.62 111 LEU A N 1
ATOM 858 C CA . LEU A 1 111 ? 20.528 7.460 -5.405 1.00 93.62 111 LEU A CA 1
ATOM 859 C C . LEU A 1 111 ? 20.607 6.975 -3.950 1.00 93.62 111 LEU A C 1
ATOM 861 O O . LEU A 1 111 ? 21.133 7.694 -3.102 1.00 93.62 111 LEU A O 1
ATOM 865 N N . ALA A 1 112 ? 20.165 5.746 -3.669 1.00 95.25 112 ALA A N 1
ATOM 866 C CA . ALA A 1 112 ? 20.266 5.168 -2.331 1.00 95.25 112 ALA A CA 1
ATOM 867 C C . ALA A 1 112 ? 21.724 5.022 -1.867 1.00 95.25 112 ALA A C 1
ATOM 869 O O . ALA A 1 112 ? 22.068 5.462 -0.772 1.00 95.25 112 ALA A O 1
ATOM 870 N N . VAL A 1 113 ? 22.608 4.484 -2.714 1.00 95.62 113 VAL A N 1
ATOM 871 C CA . VAL A 1 113 ? 24.043 4.360 -2.404 1.00 95.62 113 VAL A CA 1
ATOM 872 C C . VAL A 1 113 ? 24.688 5.726 -2.185 1.00 95.62 113 VAL A C 1
ATOM 874 O O . VAL A 1 113 ? 25.429 5.897 -1.219 1.00 95.62 113 VAL A O 1
ATOM 877 N N . SER A 1 114 ? 24.391 6.708 -3.040 1.00 93.94 114 SER A N 1
ATOM 878 C CA . SER A 1 114 ? 24.915 8.070 -2.902 1.00 93.94 114 SER A CA 1
ATOM 879 C C . SER A 1 114 ? 24.495 8.697 -1.576 1.00 93.94 114 SER A C 1
ATOM 881 O O . SER A 1 114 ? 25.301 9.369 -0.936 1.00 93.94 114 SER A O 1
ATOM 883 N N . GLN A 1 115 ? 23.252 8.477 -1.150 1.00 93.62 115 GLN A N 1
ATOM 884 C CA . GLN A 1 115 ? 22.753 8.990 0.117 1.00 93.62 115 GLN A CA 1
ATOM 885 C C . GLN A 1 115 ? 23.446 8.320 1.310 1.00 93.62 115 GLN A C 1
ATOM 887 O O . GLN A 1 115 ? 23.881 9.019 2.223 1.00 93.62 115 GLN A O 1
ATOM 892 N N . ILE A 1 116 ? 23.636 6.997 1.268 1.00 94.38 116 ILE A N 1
ATOM 893 C CA . ILE A 1 116 ? 24.372 6.250 2.301 1.00 94.38 116 ILE A CA 1
ATOM 894 C C . ILE A 1 116 ? 25.820 6.736 2.404 1.00 94.38 116 ILE A C 1
ATOM 896 O O . ILE A 1 116 ? 26.340 6.914 3.501 1.00 94.38 116 ILE A O 1
ATOM 900 N N . GLN A 1 117 ? 26.482 6.975 1.272 1.00 95.12 117 GLN A N 1
ATOM 901 C CA . GLN A 1 117 ? 27.857 7.476 1.255 1.00 95.12 117 GLN A CA 1
ATOM 902 C C . GLN A 1 117 ? 27.964 8.900 1.807 1.00 95.12 117 GLN A C 1
ATOM 904 O O . GLN A 1 117 ? 28.928 9.212 2.502 1.00 95.12 117 GLN A O 1
ATOM 909 N N . ALA A 1 118 ? 26.990 9.759 1.500 1.00 92.94 118 ALA A N 1
ATOM 910 C CA . ALA A 1 118 ? 27.012 11.158 1.911 1.00 92.94 118 ALA A CA 1
ATOM 911 C C . ALA A 1 118 ? 26.573 11.371 3.368 1.00 92.94 118 ALA A C 1
ATOM 913 O O . ALA A 1 118 ? 27.090 12.267 4.031 1.00 92.94 118 ALA A O 1
ATOM 914 N N . GLN A 1 119 ? 25.596 10.600 3.850 1.00 94.38 119 GLN A N 1
ATOM 915 C CA . GLN A 1 119 ? 24.889 10.877 5.109 1.00 94.38 119 GLN A CA 1
ATOM 916 C C . GLN A 1 119 ? 24.744 9.650 6.024 1.00 94.38 119 GLN A C 1
ATOM 918 O O . GLN A 1 119 ? 24.207 9.774 7.122 1.00 94.38 119 GLN A O 1
ATOM 923 N N . GLY A 1 120 ? 25.248 8.484 5.612 1.00 94.75 120 GLY A N 1
ATOM 924 C CA . GLY A 1 120 ? 25.039 7.214 6.305 1.00 94.75 120 GLY A CA 1
ATOM 925 C C . GLY A 1 120 ? 23.708 6.551 5.945 1.00 94.75 120 GLY A C 1
ATOM 926 O O . GLY A 1 120 ? 22.865 7.126 5.252 1.00 94.75 120 GLY A O 1
ATOM 927 N N . ASP A 1 121 ? 23.519 5.312 6.407 1.00 95.19 121 ASP A N 1
ATOM 928 C CA . ASP A 1 121 ? 22.206 4.676 6.311 1.00 95.19 121 ASP A CA 1
ATOM 929 C C . ASP A 1 121 ? 21.241 5.322 7.310 1.00 95.19 121 ASP A C 1
ATOM 931 O O . ASP A 1 121 ? 21.587 5.605 8.458 1.00 95.19 121 ASP A O 1
ATOM 935 N N . GLY A 1 122 ? 20.023 5.575 6.858 1.00 90.25 122 GLY A N 1
ATOM 936 C CA . GLY A 1 122 ? 19.018 6.302 7.611 1.00 90.25 122 GLY A CA 1
ATOM 937 C C . GLY A 1 122 ? 17.636 6.074 7.033 1.00 90.25 122 GLY A C 1
ATOM 938 O O . GLY A 1 122 ? 17.476 5.454 5.981 1.00 90.25 122 GLY A O 1
ATOM 939 N N . LEU A 1 123 ? 16.625 6.577 7.733 1.00 88.44 123 LEU A N 1
ATOM 940 C CA . LEU A 1 123 ? 15.242 6.461 7.292 1.00 88.44 123 LEU A CA 1
ATOM 941 C C . LEU A 1 123 ? 15.035 7.156 5.944 1.00 88.44 123 LEU A C 1
ATOM 943 O O . LEU A 1 123 ? 15.581 8.231 5.677 1.00 88.44 123 LEU A O 1
ATOM 947 N N . LEU A 1 124 ? 14.196 6.548 5.112 1.00 86.06 124 LEU A N 1
ATOM 948 C CA . LEU A 1 124 ? 13.678 7.192 3.923 1.00 86.06 124 LEU A CA 1
ATOM 949 C C . LEU A 1 124 ? 12.652 8.242 4.357 1.00 86.06 124 LEU A C 1
ATOM 951 O O . LEU A 1 124 ? 11.524 7.925 4.743 1.00 86.06 124 LEU A O 1
ATOM 955 N N . TYR A 1 125 ? 13.067 9.504 4.349 1.00 75.38 125 TYR A N 1
ATOM 956 C CA . TYR A 1 125 ? 12.173 10.609 4.665 1.00 75.38 125 TYR A CA 1
ATOM 957 C C . TYR A 1 125 ? 11.274 10.908 3.462 1.00 75.38 125 TYR A C 1
ATOM 959 O O . TYR A 1 125 ? 11.759 10.871 2.328 1.00 75.38 125 TYR A O 1
ATOM 967 N N . PRO A 1 126 ? 9.986 11.230 3.683 1.00 65.00 126 PRO A N 1
ATOM 968 C CA . PRO A 1 126 ? 9.111 11.686 2.615 1.00 65.00 126 PRO A CA 1
ATOM 969 C C . PRO A 1 126 ? 9.774 12.831 1.854 1.00 65.00 126 PRO A C 1
ATOM 971 O O . PRO A 1 126 ? 10.181 13.830 2.454 1.00 65.00 126 PRO A O 1
ATOM 974 N N . LEU A 1 127 ? 9.895 12.687 0.534 1.00 57.94 127 LEU A N 1
ATOM 975 C CA . LEU A 1 127 ? 10.356 13.790 -0.296 1.00 57.94 127 LEU A CA 1
ATOM 976 C C . LEU A 1 127 ? 9.343 14.941 -0.170 1.00 57.94 127 LEU A C 1
ATOM 978 O O . LEU A 1 127 ? 8.143 14.682 -0.284 1.00 57.94 127 LEU A O 1
ATOM 982 N N . PRO A 1 128 ? 9.785 16.205 -0.019 1.00 49.22 128 PRO A N 1
ATOM 983 C CA . PRO A 1 128 ? 8.881 17.348 0.155 1.00 49.22 128 PRO A CA 1
ATOM 984 C C . PRO A 1 128 ? 7.862 17.532 -0.986 1.00 49.22 128 PRO A C 1
ATOM 986 O O . PRO A 1 128 ? 6.898 18.272 -0.833 1.00 49.22 128 PRO A O 1
ATOM 989 N N . TYR A 1 129 ? 8.085 16.872 -2.129 1.00 50.28 129 TYR A N 1
ATOM 990 C CA . TYR A 1 129 ? 7.300 17.005 -3.359 1.00 50.28 129 TYR A CA 1
ATOM 991 C C . TYR A 1 129 ? 6.848 15.656 -3.957 1.00 50.28 129 TYR A C 1
ATOM 993 O O . TYR A 1 129 ? 6.420 15.606 -5.112 1.00 50.28 129 TYR A O 1
ATOM 1001 N N . GLY A 1 130 ? 6.971 14.551 -3.211 1.00 49.84 130 GLY A N 1
ATOM 1002 C CA . GLY A 1 130 ? 6.463 13.240 -3.634 1.00 49.84 130 GLY A CA 1
ATOM 1003 C C . GLY A 1 130 ? 4.942 13.116 -3.449 1.00 49.84 130 GLY A C 1
ATOM 1004 O O . GLY A 1 130 ? 4.357 13.889 -2.688 1.00 49.84 130 GLY A O 1
ATOM 1005 N N . PRO A 1 131 ? 4.272 12.155 -4.115 1.00 47.62 131 PRO A N 1
ATOM 1006 C CA . PRO A 1 131 ? 2.907 11.782 -3.747 1.00 47.62 131 PRO A CA 1
ATOM 1007 C C . PRO A 1 131 ? 2.857 11.425 -2.251 1.00 47.62 131 PRO A C 1
ATOM 1009 O O . PRO A 1 131 ? 3.761 10.779 -1.731 1.00 47.62 131 PRO A O 1
ATOM 1012 N N . ILE A 1 132 ? 1.835 11.871 -1.528 1.00 40.88 132 ILE A N 1
ATOM 1013 C CA . ILE A 1 132 ? 1.772 11.737 -0.062 1.00 40.88 132 ILE A CA 1
ATOM 1014 C C . ILE A 1 132 ? 1.751 10.248 0.337 1.00 40.88 132 ILE A C 1
ATOM 1016 O O . ILE A 1 132 ? 1.168 9.422 -0.361 1.00 40.88 132 ILE A O 1
ATOM 1020 N N . GLY A 1 133 ? 2.487 9.887 1.396 1.00 54.38 133 GLY A N 1
ATOM 1021 C CA . GLY A 1 133 ? 2.754 8.491 1.785 1.00 54.38 133 GLY A CA 1
ATOM 1022 C C . GLY A 1 133 ? 3.883 7.814 0.992 1.00 54.38 133 GLY A C 1
ATOM 1023 O O . GLY A 1 133 ? 4.452 6.818 1.446 1.00 54.38 133 GLY A O 1
ATOM 1024 N N . THR A 1 134 ? 4.278 8.394 -0.147 1.00 55.56 134 THR A N 1
ATOM 1025 C CA . THR A 1 134 ? 5.442 7.963 -0.926 1.00 55.56 134 THR A CA 1
ATOM 1026 C C . THR A 1 134 ? 6.706 8.495 -0.279 1.00 55.56 134 THR A C 1
ATOM 1028 O O . THR A 1 134 ? 6.962 9.698 -0.239 1.00 55.56 134 THR A O 1
ATOM 1031 N N . VAL A 1 135 ? 7.522 7.577 0.225 1.00 64.50 135 VAL A N 1
ATOM 1032 C CA . VAL A 1 135 ? 8.844 7.909 0.750 1.00 64.50 135 VAL A CA 1
ATOM 1033 C C . VAL A 1 135 ? 9.870 8.046 -0.375 1.00 64.50 135 VAL A C 1
ATOM 1035 O O . VAL A 1 135 ? 10.832 8.792 -0.237 1.00 64.50 135 VAL A O 1
ATOM 1038 N N . PHE A 1 136 ? 9.637 7.394 -1.520 1.00 77.25 136 PHE A N 1
ATOM 1039 C CA . PHE A 1 136 ? 10.511 7.446 -2.690 1.00 77.25 136 PHE A CA 1
ATOM 1040 C C . PHE A 1 136 ? 9.720 7.598 -3.983 1.00 77.25 136 PHE A C 1
ATOM 1042 O O . PHE A 1 136 ? 8.906 6.730 -4.292 1.00 77.25 136 PHE A O 1
ATOM 1049 N N . ASN A 1 137 ? 9.988 8.642 -4.762 1.00 80.69 137 ASN A N 1
ATOM 1050 C CA . ASN A 1 137 ? 9.446 8.774 -6.109 1.00 80.69 137 ASN A CA 1
ATOM 1051 C C . ASN A 1 137 ? 10.569 9.116 -7.085 1.00 80.69 137 ASN A C 1
ATOM 1053 O O . ASN A 1 137 ? 11.251 10.126 -6.899 1.00 80.69 137 ASN A O 1
ATOM 1057 N N . LEU A 1 138 ? 10.742 8.294 -8.115 1.00 82.00 138 LEU A N 1
ATOM 1058 C CA . LEU A 1 138 ? 11.716 8.532 -9.169 1.00 82.00 138 LEU A CA 1
ATOM 1059 C C . LEU A 1 138 ? 11.059 8.367 -10.534 1.00 82.00 138 LEU A C 1
ATOM 1061 O O . LEU A 1 138 ? 10.556 7.293 -10.862 1.00 82.00 138 LEU A O 1
ATOM 1065 N N . ASP A 1 139 ? 11.105 9.435 -11.323 1.00 84.69 139 ASP A N 1
ATOM 1066 C CA . ASP A 1 139 ? 10.645 9.452 -12.706 1.00 84.69 139 ASP A CA 1
ATOM 1067 C C . ASP A 1 139 ? 11.836 9.259 -13.651 1.00 84.69 139 ASP A C 1
ATOM 1069 O O . ASP A 1 139 ? 12.889 9.881 -13.497 1.00 84.69 139 ASP A O 1
ATOM 1073 N N . SER A 1 140 ? 11.659 8.404 -14.652 1.00 84.38 140 SER A N 1
ATOM 1074 C CA . SER A 1 140 ? 12.575 8.273 -15.784 1.00 84.38 140 SER A CA 1
ATOM 1075 C C . SER A 1 140 ? 12.202 9.249 -16.901 1.00 84.38 140 SER A C 1
ATOM 1077 O O . SER A 1 140 ? 11.068 9.722 -16.992 1.00 84.38 140 SER A O 1
ATOM 1079 N N . ALA A 1 141 ? 13.136 9.482 -17.824 1.00 77.50 141 ALA A N 1
ATOM 1080 C CA . ALA A 1 141 ? 12.881 10.277 -19.026 1.00 77.50 141 ALA A CA 1
ATOM 1081 C C . ALA A 1 141 ? 11.839 9.643 -19.974 1.00 77.50 141 ALA A C 1
ATOM 1083 O O . ALA A 1 141 ? 11.362 10.305 -20.889 1.00 77.50 141 ALA A O 1
ATOM 1084 N N . GLN A 1 142 ? 11.486 8.369 -19.775 1.00 80.25 142 GLN A N 1
ATOM 1085 C CA . GLN A 1 142 ? 10.577 7.603 -20.633 1.00 80.25 142 GLN A CA 1
ATOM 1086 C C . GLN A 1 142 ? 9.250 7.291 -19.946 1.00 80.25 142 GLN A C 1
ATOM 1088 O O . GLN A 1 142 ? 8.650 6.241 -20.181 1.00 80.25 142 GLN A O 1
ATOM 1093 N N . GLU A 1 143 ? 8.804 8.203 -19.081 1.00 84.75 143 GLU A N 1
ATOM 1094 C CA . GLU A 1 143 ? 7.507 8.130 -18.408 1.00 84.75 143 GLU A CA 1
ATOM 1095 C C . GLU A 1 143 ? 7.327 6.861 -17.567 1.00 84.75 143 GLU A C 1
ATOM 1097 O O . GLU A 1 143 ? 6.200 6.453 -17.317 1.00 84.75 143 GLU A O 1
ATOM 1102 N N . LEU A 1 144 ? 8.399 6.190 -17.143 1.00 87.88 144 LEU A N 1
ATOM 1103 C CA . LEU A 1 144 ? 8.315 5.198 -16.072 1.00 87.88 144 LEU A CA 1
ATOM 1104 C C . LEU A 1 144 ? 8.540 5.891 -14.737 1.00 87.88 144 LEU A C 1
ATOM 1106 O O . LEU A 1 144 ? 9.463 6.694 -14.617 1.00 87.88 144 LEU A O 1
ATOM 1110 N N . THR A 1 145 ? 7.748 5.514 -13.746 1.00 88.50 145 THR A N 1
ATOM 1111 C CA . THR A 1 145 ? 7.857 5.995 -12.374 1.00 88.50 145 THR A CA 1
ATOM 1112 C C . THR A 1 145 ? 8.056 4.807 -11.441 1.00 88.50 145 THR A C 1
ATOM 1114 O O . THR A 1 145 ? 7.387 3.777 -11.584 1.00 88.50 145 THR A O 1
ATOM 1117 N N . MET A 1 146 ? 8.967 4.954 -10.480 1.00 92.25 146 MET A N 1
ATOM 1118 C CA . MET A 1 146 ? 9.126 4.058 -9.341 1.00 92.25 146 MET A CA 1
ATOM 1119 C C . MET A 1 146 ? 8.656 4.771 -8.076 1.00 92.25 146 MET A C 1
ATOM 1121 O O . MET A 1 146 ? 9.252 5.768 -7.674 1.00 92.25 146 MET A O 1
ATOM 1125 N N . THR A 1 147 ? 7.623 4.232 -7.432 1.00 88.81 147 THR A N 1
ATOM 1126 C CA . THR A 1 147 ? 7.116 4.720 -6.143 1.00 88.81 147 THR A CA 1
ATOM 1127 C C . THR A 1 147 ? 7.355 3.685 -5.053 1.00 88.81 147 THR A C 1
ATOM 1129 O O . THR A 1 147 ? 7.059 2.510 -5.273 1.00 88.81 147 THR A O 1
ATOM 1132 N N . VAL A 1 148 ? 7.816 4.104 -3.875 1.00 90.75 148 VAL A N 1
ATOM 1133 C CA . VAL A 1 148 ? 7.910 3.262 -2.668 1.00 90.75 148 VAL A CA 1
ATOM 1134 C C . VAL A 1 148 ? 7.270 3.984 -1.485 1.00 90.75 148 VAL A C 1
ATOM 1136 O O . VAL A 1 148 ? 7.496 5.177 -1.281 1.00 90.75 148 VAL A O 1
ATOM 1139 N N . MET A 1 149 ? 6.473 3.258 -0.709 1.00 85.69 149 MET A N 1
ATOM 1140 C CA . MET A 1 149 ? 5.732 3.712 0.467 1.00 85.69 149 MET A CA 1
ATOM 1141 C C . MET A 1 149 ? 6.058 2.800 1.648 1.00 85.69 149 MET A C 1
ATOM 1143 O O . MET A 1 149 ? 6.170 1.589 1.469 1.00 85.69 149 MET A O 1
ATOM 1147 N N . ASN A 1 150 ? 6.174 3.359 2.853 1.00 84.38 150 ASN A N 1
ATOM 1148 C CA . ASN A 1 150 ? 6.330 2.561 4.073 1.00 84.38 150 ASN A CA 1
ATOM 1149 C C . ASN A 1 150 ? 5.116 1.636 4.283 1.00 84.38 150 ASN A C 1
ATOM 1151 O O . ASN A 1 150 ? 3.995 1.986 3.915 1.00 84.38 150 ASN A O 1
ATOM 1155 N N . ALA A 1 151 ? 5.329 0.466 4.883 1.00 78.38 151 ALA A N 1
ATOM 1156 C CA . ALA A 1 151 ? 4.278 -0.522 5.128 1.00 78.38 151 ALA A CA 1
ATOM 1157 C C . ALA A 1 151 ? 4.251 -0.967 6.594 1.00 78.38 151 ALA A C 1
ATOM 1159 O O . ALA A 1 151 ? 5.276 -0.981 7.265 1.00 78.38 151 ALA A O 1
ATOM 1160 N N . ASN A 1 152 ? 3.064 -1.344 7.082 1.00 69.00 152 ASN A N 1
ATOM 1161 C CA . ASN A 1 152 ? 2.849 -1.980 8.390 1.00 69.00 152 ASN A CA 1
ATOM 1162 C C . ASN A 1 152 ? 3.513 -1.260 9.582 1.00 69.00 152 ASN A C 1
ATOM 1164 O O . ASN A 1 152 ? 4.044 -1.909 10.476 1.00 69.00 152 ASN A O 1
ATOM 1168 N N . ASN A 1 153 ? 3.501 0.080 9.595 1.00 64.56 153 ASN A N 1
ATOM 1169 C CA . ASN A 1 153 ? 4.157 0.913 10.620 1.00 64.56 153 ASN A CA 1
ATOM 1170 C C . ASN A 1 153 ? 5.688 0.721 10.731 1.00 64.56 153 ASN A C 1
ATOM 1172 O O . ASN A 1 153 ? 6.331 1.284 11.615 1.00 64.56 153 ASN A O 1
ATOM 1176 N N . HIS A 1 154 ? 6.289 -0.032 9.815 1.00 77.75 154 HIS A N 1
ATOM 1177 C CA . HIS A 1 154 ? 7.727 -0.102 9.650 1.00 77.75 154 HIS A CA 1
ATOM 1178 C C . HIS A 1 154 ? 8.182 0.980 8.674 1.00 77.75 154 HIS A C 1
ATOM 1180 O O . HIS A 1 154 ? 7.450 1.404 7.777 1.00 77.75 154 HIS A O 1
ATOM 1186 N N . GLN A 1 155 ? 9.406 1.452 8.875 1.00 85.00 155 GLN A N 1
ATOM 1187 C CA . GLN A 1 155 ? 10.010 2.480 8.044 1.00 85.00 155 GLN A CA 1
ATOM 1188 C C . GLN A 1 155 ? 11.124 1.857 7.211 1.00 85.00 155 GLN A C 1
ATOM 1190 O O . GLN A 1 155 ? 11.926 1.075 7.717 1.00 85.00 155 GLN A O 1
ATOM 1195 N N . THR A 1 156 ? 11.175 2.209 5.932 1.00 92.25 156 THR A N 1
ATOM 1196 C CA . THR A 1 156 ? 12.255 1.790 5.036 1.00 92.25 156 THR A CA 1
ATOM 1197 C C . THR A 1 156 ? 13.491 2.654 5.278 1.00 92.25 156 THR A C 1
ATOM 1199 O O . THR A 1 156 ? 13.362 3.865 5.461 1.00 92.25 156 THR A O 1
ATOM 1202 N N . THR A 1 157 ? 14.685 2.058 5.266 1.00 94.88 157 THR A N 1
ATOM 1203 C CA . THR A 1 157 ? 15.961 2.796 5.243 1.00 94.88 157 THR A CA 1
ATOM 1204 C C . THR A 1 157 ? 16.536 2.862 3.829 1.00 94.88 157 THR A C 1
ATOM 1206 O O . THR A 1 157 ? 16.115 2.118 2.938 1.00 94.88 157 THR A O 1
ATOM 1209 N N . TRP A 1 158 ? 17.524 3.730 3.606 1.00 95.44 158 TRP A N 1
ATOM 1210 C CA . TRP A 1 158 ? 18.246 3.795 2.332 1.00 95.44 158 TRP A CA 1
ATOM 1211 C C . TRP A 1 158 ? 18.954 2.478 1.999 1.00 95.44 158 TRP A C 1
ATOM 1213 O O . TRP A 1 158 ? 18.927 2.051 0.844 1.00 95.44 158 TRP A O 1
ATOM 1223 N N . GLY A 1 159 ? 19.521 1.797 2.997 1.00 96.88 159 GLY A N 1
ATOM 1224 C CA . GLY A 1 159 ? 20.142 0.480 2.858 1.00 96.88 159 GLY A CA 1
ATOM 1225 C C . GLY A 1 159 ? 19.149 -0.582 2.397 1.00 96.88 159 GLY A C 1
ATOM 1226 O O . GLY A 1 159 ? 19.419 -1.306 1.434 1.00 96.88 159 GLY A O 1
ATOM 1227 N N . VAL A 1 160 ? 17.965 -0.623 3.014 1.00 97.06 160 VAL A N 1
ATOM 1228 C CA . VAL A 1 160 ? 16.902 -1.563 2.632 1.00 97.06 160 VAL A CA 1
ATOM 1229 C C . VAL A 1 160 ? 16.355 -1.252 1.236 1.00 97.06 160 VAL A C 1
ATOM 1231 O O . VAL A 1 160 ? 16.185 -2.170 0.431 1.00 97.06 160 VAL A O 1
ATOM 1234 N N . LEU A 1 161 ? 16.150 0.026 0.892 1.00 96.81 161 LEU A N 1
ATOM 1235 C CA . LEU A 1 161 ? 15.753 0.412 -0.465 1.00 96.81 161 LEU A CA 1
ATOM 1236 C C . LEU A 1 161 ? 16.808 -0.007 -1.499 1.00 96.81 161 LEU A C 1
ATOM 1238 O O . LEU A 1 161 ? 16.461 -0.597 -2.519 1.00 96.81 161 LEU A O 1
ATOM 1242 N N . GLY A 1 162 ? 18.093 0.245 -1.232 1.00 97.31 162 GLY A N 1
ATOM 1243 C CA . GLY A 1 162 ? 19.192 -0.163 -2.108 1.00 97.31 162 GLY A CA 1
ATOM 1244 C C . GLY A 1 162 ? 19.230 -1.678 -2.326 1.00 97.31 162 GLY A C 1
ATOM 1245 O O . GLY A 1 162 ? 19.319 -2.144 -3.465 1.00 97.31 162 GLY A O 1
ATOM 1246 N N . ALA A 1 163 ? 19.079 -2.462 -1.255 1.00 97.81 163 ALA A N 1
ATOM 1247 C CA . ALA A 1 163 ? 19.011 -3.917 -1.341 1.00 97.81 163 ALA A CA 1
ATOM 1248 C C . ALA A 1 163 ? 17.780 -4.394 -2.138 1.00 97.81 163 ALA A C 1
ATOM 1250 O O . ALA A 1 163 ? 17.904 -5.309 -2.958 1.00 97.81 163 ALA A O 1
ATOM 1251 N N . ALA A 1 164 ? 16.619 -3.759 -1.965 1.00 97.56 164 ALA A N 1
ATOM 1252 C CA . ALA A 1 164 ? 15.414 -4.053 -2.739 1.00 97.56 164 ALA A CA 1
ATOM 1253 C C . ALA A 1 164 ? 15.580 -3.722 -4.232 1.00 97.56 164 ALA A C 1
ATOM 1255 O O . ALA A 1 164 ? 15.249 -4.552 -5.078 1.00 97.56 164 ALA A O 1
ATOM 1256 N N . CYS A 1 165 ? 16.156 -2.562 -4.573 1.00 97.62 165 CYS A N 1
ATOM 1257 C CA . CYS A 1 165 ? 16.478 -2.192 -5.955 1.00 97.62 165 CYS A CA 1
ATOM 1258 C C . CYS A 1 165 ? 17.426 -3.208 -6.599 1.00 97.62 165 CYS A C 1
ATOM 1260 O O . CYS A 1 165 ? 17.223 -3.595 -7.747 1.00 97.62 165 CYS A O 1
ATOM 1262 N N . TRP A 1 166 ? 18.420 -3.702 -5.856 1.00 96.94 166 TRP A N 1
ATOM 1263 C CA . TRP A 1 166 ? 19.317 -4.744 -6.353 1.00 96.94 166 TRP A CA 1
ATOM 1264 C C . TRP A 1 166 ? 18.581 -6.056 -6.660 1.00 96.94 166 TRP A C 1
ATOM 1266 O O . TRP A 1 166 ? 18.803 -6.658 -7.712 1.00 96.94 166 TRP A O 1
ATOM 1276 N N . ALA A 1 167 ? 17.673 -6.486 -5.776 1.00 96.94 167 ALA A N 1
ATOM 1277 C CA . ALA A 1 167 ? 16.838 -7.665 -6.006 1.00 96.94 167 ALA A CA 1
ATOM 1278 C C . ALA A 1 167 ? 15.916 -7.483 -7.227 1.00 96.94 167 ALA A C 1
ATOM 1280 O O . ALA A 1 167 ? 15.839 -8.369 -8.075 1.00 96.94 167 ALA A O 1
ATOM 1281 N N . LEU A 1 168 ? 15.276 -6.317 -7.365 1.00 96.81 168 LEU A N 1
ATOM 1282 C CA . LEU A 1 168 ? 14.438 -5.981 -8.521 1.00 96.81 168 LEU A CA 1
ATOM 1283 C C . LEU A 1 168 ? 15.240 -5.947 -9.828 1.00 96.81 168 LEU A C 1
ATOM 1285 O O . LEU A 1 168 ? 14.761 -6.441 -10.847 1.00 96.81 168 LEU A O 1
ATOM 1289 N N . LYS A 1 169 ? 16.466 -5.414 -9.809 1.00 96.06 169 LYS A N 1
ATOM 1290 C CA . LYS A 1 169 ? 17.367 -5.405 -10.969 1.00 96.06 169 LYS A CA 1
ATOM 1291 C C . LYS A 1 169 ? 17.694 -6.825 -11.429 1.00 96.06 169 LYS A C 1
ATOM 1293 O O . LYS A 1 169 ? 17.569 -7.123 -12.612 1.00 96.06 169 LYS A O 1
ATOM 1298 N N . ASP A 1 170 ? 18.092 -7.694 -10.500 1.00 95.19 170 ASP A N 1
ATOM 1299 C CA . ASP A 1 170 ? 18.410 -9.107 -10.763 1.00 95.19 170 ASP A CA 1
ATOM 1300 C C . ASP A 1 170 ? 17.180 -9.866 -11.302 1.00 95.19 170 ASP A C 1
ATOM 1302 O O . ASP A 1 170 ? 17.277 -10.649 -12.251 1.00 95.19 170 ASP A O 1
ATOM 1306 N N . PHE A 1 171 ? 15.993 -9.566 -10.772 1.00 95.12 171 PHE A N 1
ATOM 1307 C CA . PHE A 1 171 ? 14.729 -10.092 -11.281 1.00 95.12 171 PHE A CA 1
ATOM 1308 C C . PHE A 1 171 ? 14.438 -9.646 -12.724 1.00 95.12 171 PHE A C 1
ATOM 1310 O O . PHE A 1 171 ? 14.239 -10.490 -13.596 1.00 95.12 171 PHE A O 1
ATOM 1317 N N . VAL A 1 172 ? 14.452 -8.339 -13.009 1.00 94.06 172 VAL A N 1
ATOM 1318 C CA . VAL A 1 172 ? 14.161 -7.809 -14.356 1.00 94.06 172 VAL A CA 1
ATOM 1319 C C . VAL A 1 172 ? 15.206 -8.275 -15.372 1.00 94.06 172 VAL A C 1
ATOM 1321 O O . VAL A 1 172 ? 14.852 -8.614 -16.497 1.00 94.06 172 VAL A O 1
ATOM 1324 N N . ALA A 1 173 ? 16.478 -8.372 -14.982 1.00 92.75 173 ALA A N 1
ATOM 1325 C CA . ALA A 1 173 ? 17.532 -8.891 -15.851 1.00 92.75 173 ALA A CA 1
ATOM 1326 C C . ALA A 1 173 ? 17.351 -10.383 -16.186 1.00 92.75 173 ALA A C 1
ATOM 1328 O O . ALA A 1 173 ? 17.699 -10.808 -17.284 1.00 92.75 173 ALA A O 1
ATOM 1329 N N . SER A 1 174 ? 16.806 -11.180 -15.261 1.00 91.19 174 SER A N 1
ATOM 1330 C CA . SER A 1 174 ? 16.622 -12.627 -15.456 1.00 91.19 174 SER A CA 1
ATOM 1331 C C . SER A 1 174 ? 15.295 -13.010 -16.115 1.00 91.19 174 SER A C 1
ATOM 1333 O O . SER A 1 174 ? 15.221 -14.047 -16.772 1.00 91.19 174 SER A O 1
ATOM 1335 N N . ARG A 1 175 ? 14.238 -12.207 -15.942 1.00 89.94 175 ARG A N 1
ATOM 1336 C CA . ARG A 1 175 ? 12.880 -12.503 -16.440 1.00 89.94 175 ARG A CA 1
ATOM 1337 C C . ARG A 1 175 ? 12.396 -11.555 -17.539 1.00 89.94 175 ARG A C 1
ATOM 1339 O O . ARG A 1 175 ? 11.378 -11.830 -18.169 1.00 89.94 175 ARG A O 1
ATOM 1346 N N . GLY A 1 176 ? 13.132 -10.482 -17.801 1.00 86.44 176 GLY A N 1
ATOM 1347 C CA . GLY A 1 176 ? 12.756 -9.424 -18.728 1.00 86.44 176 GLY A CA 1
ATOM 1348 C C . GLY A 1 176 ? 11.851 -8.358 -18.093 1.00 86.44 176 GLY A C 1
ATOM 1349 O O . GLY A 1 176 ? 11.447 -8.475 -16.934 1.00 86.44 176 GLY A O 1
ATOM 1350 N N . PRO A 1 177 ? 11.539 -7.285 -18.836 1.00 85.69 177 PRO A N 1
ATOM 1351 C CA . PRO A 1 177 ? 10.734 -6.179 -18.333 1.00 85.69 177 PRO A CA 1
ATOM 1352 C C . PRO A 1 177 ? 9.234 -6.492 -18.358 1.00 85.69 177 PRO A C 1
ATOM 1354 O O . PRO A 1 177 ? 8.740 -7.219 -19.218 1.00 85.69 177 PRO A O 1
ATOM 1357 N N . PHE A 1 178 ? 8.484 -5.879 -17.443 1.00 86.12 178 PHE A N 1
ATOM 1358 C CA . PHE A 1 178 ? 7.031 -6.035 -17.326 1.00 86.12 178 PHE A CA 1
ATOM 1359 C C . PHE A 1 178 ? 6.350 -4.671 -17.303 1.00 86.12 178 PHE A C 1
ATOM 1361 O O . PHE A 1 178 ? 6.858 -3.748 -16.682 1.00 86.12 178 PHE A O 1
ATOM 1368 N N . GLN A 1 179 ? 5.173 -4.543 -17.918 1.00 82.19 179 GLN A N 1
ATOM 1369 C CA . GLN A 1 179 ? 4.401 -3.300 -18.018 1.00 82.19 179 GLN A CA 1
ATOM 1370 C C . GLN A 1 179 ? 4.179 -2.635 -16.656 1.00 82.19 179 GLN A C 1
ATOM 1372 O O . GLN A 1 179 ? 4.185 -1.409 -16.524 1.00 82.19 179 GLN A O 1
ATOM 1377 N N . THR A 1 180 ? 3.945 -3.436 -15.623 1.00 85.38 180 THR A N 1
ATOM 1378 C CA . THR A 1 180 ? 3.849 -2.972 -14.243 1.00 85.38 180 THR A CA 1
ATOM 1379 C C . THR A 1 180 ? 4.427 -4.042 -13.333 1.00 85.38 180 THR A C 1
ATOM 1381 O O . THR A 1 180 ? 4.144 -5.226 -13.507 1.00 85.38 180 THR A O 1
ATOM 1384 N N . ILE A 1 181 ? 5.234 -3.608 -12.374 1.00 89.56 181 ILE A N 1
ATOM 1385 C CA . ILE A 1 181 ? 5.789 -4.424 -11.300 1.00 89.56 181 ILE A CA 1
ATOM 1386 C C . ILE A 1 181 ? 5.250 -3.825 -10.006 1.00 89.56 181 ILE A C 1
ATOM 1388 O O . ILE A 1 181 ? 5.537 -2.668 -9.710 1.00 89.56 181 ILE A O 1
ATOM 1392 N N . VAL A 1 182 ? 4.453 -4.577 -9.259 1.00 87.44 182 VAL A N 1
ATOM 1393 C CA . VAL A 1 182 ? 4.045 -4.235 -7.890 1.00 87.44 182 VAL A CA 1
ATOM 1394 C C . VAL A 1 182 ? 4.867 -5.103 -6.955 1.00 87.44 182 VAL A C 1
ATOM 1396 O O . VAL A 1 182 ? 5.059 -6.287 -7.227 1.00 87.44 182 VAL A O 1
ATOM 1399 N N . PHE A 1 183 ? 5.397 -4.536 -5.881 1.00 94.38 183 PHE A N 1
ATOM 1400 C CA . PHE A 1 183 ? 6.245 -5.292 -4.971 1.00 94.38 183 PHE A CA 1
ATOM 1401 C C . PHE A 1 183 ? 6.077 -4.861 -3.519 1.00 94.38 183 PHE A C 1
ATOM 1403 O O . PHE A 1 183 ? 5.762 -3.713 -3.221 1.00 94.38 183 PHE A O 1
ATOM 1410 N N . SER A 1 184 ? 6.341 -5.792 -2.613 1.00 93.75 184 SER A N 1
ATOM 1411 C CA . SER A 1 184 ? 6.502 -5.540 -1.182 1.00 93.75 184 SER A CA 1
ATOM 1412 C C . SER A 1 184 ? 7.965 -5.735 -0.807 1.00 93.75 184 SER A C 1
ATOM 1414 O O . SER A 1 184 ? 8.580 -6.694 -1.268 1.00 93.75 184 SER A O 1
ATOM 1416 N N . ILE A 1 185 ? 8.519 -4.847 0.016 1.00 96.12 185 ILE A N 1
ATOM 1417 C CA . ILE A 1 185 ? 9.889 -4.936 0.531 1.00 96.12 185 ILE A CA 1
ATOM 1418 C C . ILE A 1 185 ? 9.836 -5.463 1.960 1.00 96.12 185 ILE A C 1
ATOM 1420 O O . ILE A 1 185 ? 9.145 -4.893 2.809 1.00 96.12 185 ILE A O 1
ATOM 1424 N N . TYR A 1 186 ? 10.602 -6.514 2.219 1.00 96.12 186 TYR A N 1
ATOM 1425 C CA . TYR A 1 186 ? 10.779 -7.097 3.539 1.00 96.12 186 TYR A CA 1
ATOM 1426 C C . TYR A 1 186 ? 12.229 -6.967 3.979 1.00 96.12 186 TYR A C 1
ATOM 1428 O O . TYR A 1 186 ? 13.134 -7.157 3.168 1.00 96.12 186 TYR A O 1
ATOM 1436 N N . ASP A 1 187 ? 12.434 -6.685 5.261 1.00 95.69 187 ASP A N 1
ATOM 1437 C CA . ASP A 1 187 ? 13.724 -6.759 5.936 1.00 95.69 187 ASP A CA 1
ATOM 1438 C C . ASP A 1 187 ? 13.642 -7.797 7.061 1.00 95.69 187 ASP A C 1
ATOM 1440 O O . ASP A 1 187 ? 12.932 -7.619 8.059 1.00 95.69 187 ASP A O 1
ATOM 1444 N N . GLY A 1 188 ? 14.282 -8.948 6.846 1.00 94.25 188 GLY A N 1
ATOM 1445 C CA . GLY A 1 188 ? 14.060 -10.123 7.682 1.00 94.25 188 GLY A CA 1
ATOM 1446 C C . GLY A 1 188 ? 12.595 -10.563 7.623 1.00 94.25 188 GLY A C 1
ATOM 1447 O O . GLY A 1 188 ? 12.053 -10.809 6.553 1.00 94.25 188 GLY A O 1
ATOM 1448 N N . VAL A 1 189 ? 11.928 -10.658 8.772 1.00 90.12 189 VAL A N 1
ATOM 1449 C CA . VAL A 1 189 ? 10.509 -11.063 8.848 1.00 90.12 189 VAL A CA 1
ATOM 1450 C C . VAL A 1 189 ? 9.524 -9.902 8.680 1.00 90.12 189 VAL A C 1
ATOM 1452 O O . VAL A 1 189 ? 8.320 -10.132 8.582 1.00 90.12 189 VAL A O 1
ATOM 1455 N N . ASN A 1 190 ? 10.007 -8.659 8.649 1.00 88.62 190 ASN A N 1
ATOM 1456 C CA . ASN A 1 190 ? 9.153 -7.477 8.700 1.00 88.62 190 ASN A CA 1
ATOM 1457 C C . ASN A 1 190 ? 8.961 -6.887 7.306 1.00 88.62 190 ASN A C 1
ATOM 1459 O O . ASN A 1 190 ? 9.931 -6.556 6.628 1.00 88.62 190 ASN A O 1
ATOM 1463 N N . GLN A 1 191 ? 7.711 -6.693 6.889 1.00 92.19 191 GLN A N 1
ATOM 1464 C CA . GLN A 1 191 ? 7.420 -5.889 5.705 1.00 92.19 191 GLN A CA 1
ATOM 1465 C C . GLN A 1 191 ? 7.642 -4.414 6.045 1.00 92.19 191 GLN A C 1
ATOM 1467 O O . GLN A 1 191 ? 6.943 -3.878 6.903 1.00 92.19 191 GLN A O 1
ATOM 1472 N N . VAL A 1 192 ? 8.573 -3.755 5.358 1.00 92.69 192 VAL A N 1
ATOM 1473 C CA . VAL A 1 192 ? 8.924 -2.351 5.624 1.00 92.69 192 VAL A CA 1
ATOM 1474 C C . VAL A 1 192 ? 8.398 -1.382 4.574 1.00 92.69 192 VAL A C 1
ATOM 1476 O O . VAL A 1 192 ? 8.238 -0.195 4.859 1.00 92.69 192 VAL A O 1
ATOM 1479 N N . ALA A 1 193 ? 8.094 -1.876 3.371 1.00 92.00 193 ALA A N 1
ATOM 1480 C CA . ALA A 1 193 ? 7.549 -1.056 2.299 1.00 92.00 193 ALA A CA 1
ATOM 1481 C C . ALA A 1 193 ? 6.673 -1.828 1.309 1.00 92.00 193 ALA A C 1
ATOM 1483 O O . ALA A 1 193 ? 6.692 -3.056 1.217 1.00 92.00 193 ALA A O 1
ATOM 1484 N N . THR A 1 194 ? 5.932 -1.062 0.518 1.00 90.25 194 THR A N 1
ATOM 1485 C CA . THR A 1 194 ? 5.343 -1.473 -0.756 1.00 90.25 194 THR A CA 1
ATOM 1486 C C . THR A 1 194 ? 5.806 -0.520 -1.845 1.00 90.25 194 THR A C 1
ATOM 1488 O O . THR A 1 194 ? 6.165 0.623 -1.572 1.00 90.25 194 THR A O 1
ATOM 1491 N N . GLY A 1 195 ? 5.814 -0.969 -3.089 1.00 91.25 195 GLY A N 1
ATOM 1492 C CA . GLY A 1 195 ? 6.191 -0.129 -4.203 1.00 91.25 195 GLY A CA 1
ATOM 1493 C C . GLY A 1 195 ? 5.650 -0.608 -5.535 1.00 91.25 195 GLY A C 1
ATOM 1494 O O . GLY A 1 195 ? 5.045 -1.675 -5.663 1.00 91.25 195 GLY A O 1
ATOM 1495 N N . ARG A 1 196 ? 5.845 0.240 -6.538 1.00 89.25 196 ARG A N 1
ATOM 1496 C CA . ARG A 1 196 ? 5.402 0.018 -7.909 1.00 89.25 196 ARG A CA 1
ATOM 1497 C C . ARG A 1 196 ? 6.413 0.601 -8.883 1.00 89.25 196 ARG A C 1
ATOM 1499 O O . ARG A 1 196 ? 6.911 1.698 -8.659 1.00 89.25 196 ARG A O 1
ATOM 1506 N N . ILE A 1 197 ? 6.655 -0.108 -9.980 1.00 91.94 197 ILE A N 1
ATOM 1507 C CA . ILE A 1 197 ? 7.285 0.419 -11.191 1.00 91.94 197 ILE A CA 1
ATOM 1508 C C . ILE A 1 197 ? 6.289 0.267 -12.338 1.00 91.94 197 ILE A C 1
ATOM 1510 O O . ILE A 1 197 ? 5.732 -0.810 -12.553 1.00 91.94 197 ILE A O 1
ATOM 1514 N N . GLY A 1 198 ? 6.046 1.329 -13.089 1.00 88.88 198 GLY A N 1
ATOM 1515 C CA . GLY A 1 198 ? 5.195 1.288 -14.275 1.00 88.88 198 GLY A CA 1
ATOM 1516 C C . GLY A 1 198 ? 5.137 2.643 -14.956 1.00 88.88 198 GLY A C 1
ATOM 1517 O O . GLY A 1 198 ? 5.825 3.571 -14.542 1.00 88.88 198 GLY A O 1
ATOM 1518 N N . ARG A 1 199 ? 4.312 2.766 -15.998 1.00 82.88 199 ARG A N 1
ATOM 1519 C CA . ARG A 1 199 ? 4.093 4.068 -16.632 1.00 82.88 199 ARG A CA 1
ATOM 1520 C C . ARG A 1 199 ? 3.506 5.071 -15.637 1.00 82.88 199 ARG A C 1
ATOM 1522 O O . ARG A 1 199 ? 2.560 4.745 -14.916 1.00 82.88 199 ARG A O 1
ATOM 1529 N N . ALA A 1 200 ? 4.070 6.271 -15.639 1.00 71.31 200 ALA A N 1
ATOM 1530 C CA . ALA A 1 200 ? 3.575 7.459 -14.980 1.00 71.31 200 ALA A CA 1
ATOM 1531 C C . ALA A 1 200 ? 2.096 7.644 -15.337 1.00 71.31 200 ALA A C 1
ATOM 1533 O O . ALA A 1 200 ? 1.691 7.491 -16.492 1.00 71.31 200 ALA A O 1
ATOM 1534 N N . THR A 1 201 ? 1.264 7.946 -14.345 1.00 65.00 201 THR A N 1
ATOM 1535 C CA . THR A 1 201 ? -0.131 8.297 -14.617 1.00 65.00 201 THR A CA 1
ATOM 1536 C C . THR A 1 201 ? -0.185 9.615 -15.391 1.00 65.00 201 THR A C 1
ATOM 1538 O O . THR A 1 201 ? 0.737 10.429 -15.321 1.00 65.00 201 THR A O 1
ATOM 1541 N N . LEU A 1 202 ? -1.289 9.855 -16.105 1.00 53.06 202 LEU A N 1
ATOM 1542 C CA . LEU A 1 202 ? -1.495 11.093 -16.869 1.00 53.06 202 LEU A CA 1
ATOM 1543 C C . LEU A 1 202 ? -1.266 12.360 -16.018 1.00 53.06 202 LEU A C 1
ATOM 1545 O O . LEU A 1 202 ? -0.753 13.354 -16.517 1.00 53.06 202 LEU A O 1
ATOM 1549 N N . ALA A 1 203 ? -1.593 12.311 -14.722 1.00 52.41 203 ALA A N 1
ATOM 1550 C CA . ALA A 1 203 ? -1.348 13.400 -13.776 1.00 52.41 203 ALA A CA 1
ATOM 1551 C C . ALA A 1 203 ? 0.155 13.681 -13.572 1.00 52.41 203 ALA A C 1
ATOM 1553 O O . ALA A 1 203 ? 0.585 14.836 -13.597 1.00 52.41 203 ALA A O 1
ATOM 1554 N N . THR A 1 204 ? 0.980 12.636 -13.443 1.00 56.44 204 THR A N 1
ATOM 1555 C CA . THR A 1 204 ? 2.445 12.765 -13.385 1.00 56.44 204 THR A CA 1
ATOM 1556 C C . THR A 1 204 ? 3.005 13.262 -14.718 1.00 56.44 204 THR A C 1
ATOM 1558 O O . THR A 1 204 ? 3.837 14.169 -14.729 1.00 56.44 204 THR A O 1
ATOM 1561 N N . GLN A 1 205 ? 2.498 12.758 -15.849 1.00 54.31 205 GLN A N 1
ATOM 1562 C CA . GLN A 1 205 ? 2.883 13.243 -17.181 1.00 54.31 205 GLN A CA 1
ATOM 1563 C C . GLN A 1 205 ? 2.560 14.736 -17.359 1.00 54.31 205 GLN A C 1
ATOM 1565 O O . GLN A 1 205 ? 3.388 15.489 -17.868 1.00 54.31 205 GLN A O 1
ATOM 1570 N N . MET A 1 206 ? 1.402 15.199 -16.878 1.00 54.38 206 MET A N 1
ATOM 1571 C CA . MET A 1 206 ? 1.033 16.617 -16.898 1.00 54.38 206 MET A CA 1
ATOM 1572 C C . MET A 1 206 ? 1.979 17.473 -16.045 1.00 54.38 206 MET A C 1
ATOM 1574 O O . MET A 1 206 ? 2.384 18.552 -16.484 1.00 54.38 206 MET A O 1
ATOM 1578 N N . ARG A 1 207 ? 2.408 16.999 -14.866 1.00 62.00 207 ARG A N 1
ATOM 1579 C CA . ARG A 1 207 ? 3.424 17.701 -14.055 1.00 62.00 207 ARG A CA 1
ATOM 1580 C C . ARG A 1 207 ? 4.774 17.786 -14.769 1.00 62.00 207 ARG A C 1
ATOM 1582 O O . ARG A 1 207 ? 5.368 18.863 -14.796 1.00 62.00 207 ARG A O 1
ATOM 1589 N N . LEU A 1 208 ? 5.233 16.695 -15.384 1.00 59.59 208 LEU A N 1
ATOM 1590 C CA . LEU A 1 208 ? 6.484 16.672 -16.153 1.00 59.59 208 LEU A CA 1
ATOM 1591 C C . LEU A 1 208 ? 6.422 17.629 -17.354 1.00 59.59 208 LEU A C 1
ATOM 1593 O O . LEU A 1 208 ? 7.326 18.444 -17.531 1.00 59.59 208 LEU A O 1
ATOM 1597 N N . ALA A 1 209 ? 5.310 17.632 -18.093 1.00 61.25 209 ALA A N 1
ATOM 1598 C CA . ALA A 1 209 ? 5.085 18.554 -19.206 1.00 61.25 209 ALA A CA 1
ATOM 1599 C C . ALA A 1 209 ? 5.066 20.033 -18.768 1.00 61.25 209 ALA A C 1
ATOM 1601 O O . ALA A 1 209 ? 5.496 20.915 -19.512 1.00 61.25 209 ALA A O 1
ATOM 1602 N N . THR A 1 210 ? 4.593 20.320 -17.552 1.00 63.25 210 THR A N 1
ATOM 1603 C CA . THR A 1 210 ? 4.584 21.684 -16.997 1.00 63.25 210 THR A CA 1
ATOM 1604 C C . THR A 1 210 ? 5.993 22.119 -16.576 1.00 63.25 210 THR A C 1
ATOM 1606 O O . THR A 1 210 ? 6.376 23.271 -16.790 1.00 63.25 210 THR A O 1
ATOM 1609 N N . ARG A 1 211 ? 6.800 21.191 -16.040 1.00 64.56 211 ARG A N 1
ATOM 1610 C CA . ARG A 1 211 ? 8.198 21.441 -15.659 1.00 64.56 211 ARG A CA 1
ATOM 1611 C C . ARG A 1 211 ? 9.070 21.762 -16.874 1.00 64.56 211 ARG A C 1
ATOM 1613 O O . ARG A 1 211 ? 9.830 22.727 -16.812 1.00 64.56 211 ARG A O 1
ATOM 1620 N N . ASP A 1 212 ? 8.914 21.041 -17.982 1.00 60.94 212 ASP A N 1
ATOM 1621 C CA . ASP A 1 212 ? 9.663 21.332 -19.213 1.00 60.94 212 ASP A CA 1
ATOM 1622 C C . ASP A 1 212 ? 9.289 22.688 -19.825 1.00 60.94 212 ASP A C 1
ATOM 1624 O O . ASP A 1 212 ? 10.171 23.433 -20.253 1.00 60.94 212 ASP A O 1
ATOM 1628 N N . ARG A 1 213 ? 8.014 23.097 -19.769 1.00 63.22 213 ARG A N 1
ATOM 1629 C CA . ARG A 1 213 ? 7.601 24.431 -20.246 1.00 63.22 213 ARG A CA 1
ATOM 1630 C C . ARG A 1 213 ? 8.212 25.581 -19.452 1.00 63.22 213 ARG A C 1
ATOM 1632 O O . ARG A 1 213 ? 8.453 26.636 -20.021 1.00 63.22 213 ARG A O 1
ATOM 1639 N N . SER A 1 214 ? 8.497 25.383 -18.165 1.00 57.88 214 SER A N 1
ATOM 1640 C CA . SER A 1 214 ? 9.156 26.409 -17.344 1.00 57.88 214 SER A CA 1
ATOM 1641 C C . SER A 1 214 ? 10.656 26.561 -17.628 1.00 57.88 214 SER A C 1
ATOM 1643 O O . SER A 1 214 ? 11.257 27.549 -17.210 1.00 57.88 214 SER A O 1
ATOM 1645 N N . ARG A 1 215 ? 11.267 25.600 -18.338 1.00 57.06 215 ARG A N 1
ATOM 1646 C CA . ARG A 1 215 ? 12.705 25.590 -18.640 1.00 57.06 215 ARG A CA 1
ATOM 1647 C C . ARG A 1 215 ? 13.034 26.072 -20.055 1.00 57.06 215 ARG A C 1
ATOM 1649 O O . ARG A 1 215 ? 14.167 26.477 -20.295 1.00 57.06 215 ARG A O 1
ATOM 1656 N N . VAL A 1 216 ? 12.059 26.090 -20.966 1.00 52.88 216 VAL A N 1
ATOM 1657 C CA . VAL A 1 216 ? 12.215 26.642 -22.322 1.00 52.88 216 VAL A CA 1
ATOM 1658 C C . VAL A 1 216 ? 11.905 28.140 -22.299 1.00 52.88 216 VAL A C 1
ATOM 1660 O O . VAL A 1 216 ? 10.832 28.598 -22.687 1.00 52.88 216 VAL A O 1
ATOM 1663 N N . GLY A 1 217 ? 12.862 28.917 -21.797 1.00 54.38 217 GLY A N 1
ATOM 1664 C CA . GLY A 1 217 ? 12.930 30.346 -22.071 1.00 54.38 217 GLY A CA 1
ATOM 1665 C C . GLY A 1 217 ? 13.437 30.572 -23.495 1.00 54.38 217 GLY A C 1
ATOM 1666 O O . GLY A 1 217 ? 14.603 30.319 -23.765 1.00 54.38 217 GLY A O 1
ATOM 1667 N N . THR A 1 218 ? 12.539 31.034 -24.370 1.00 54.25 218 THR A N 1
ATOM 1668 C CA . THR A 1 218 ? 12.791 31.808 -25.604 1.00 54.25 218 THR A CA 1
ATOM 1669 C C . THR A 1 218 ? 13.972 31.378 -26.487 1.00 54.25 218 THR A C 1
ATOM 1671 O O . THR A 1 218 ? 15.067 31.924 -26.370 1.00 54.25 218 THR A O 1
ATOM 1674 N N . GLU A 1 219 ? 13.712 30.526 -27.479 1.00 41.41 219 GLU A N 1
ATOM 1675 C CA . GLU A 1 219 ? 14.533 30.456 -28.694 1.00 41.41 219 GLU A CA 1
ATOM 1676 C C . GLU A 1 219 ? 13.604 30.365 -29.925 1.00 41.41 219 GLU A C 1
ATOM 1678 O O . GLU A 1 219 ? 12.638 29.596 -29.882 1.00 41.41 219 GLU A O 1
ATOM 1683 N N . PRO A 1 220 ? 13.792 31.192 -30.976 1.00 53.84 220 PRO A N 1
ATOM 1684 C CA . PRO A 1 220 ? 12.846 31.281 -32.083 1.00 53.84 220 PRO A CA 1
ATOM 1685 C C . PRO A 1 220 ? 13.101 30.230 -33.176 1.00 53.84 220 PRO A C 1
ATOM 1687 O O . PRO A 1 220 ? 14.208 30.093 -33.687 1.00 53.84 220 PRO A O 1
ATOM 1690 N N . ASP A 1 221 ? 12.014 29.537 -33.518 1.00 55.59 221 ASP A N 1
ATOM 1691 C CA . ASP A 1 221 ? 11.646 28.856 -34.767 1.00 55.59 221 ASP A CA 1
ATOM 1692 C C . ASP A 1 221 ? 12.723 28.508 -35.812 1.00 55.59 221 ASP A C 1
ATOM 1694 O O . ASP A 1 221 ? 13.216 29.371 -36.539 1.00 55.59 221 ASP A O 1
ATOM 1698 N N . ALA A 1 222 ? 12.884 27.199 -36.068 1.00 45.31 222 ALA A N 1
ATOM 1699 C CA . ALA A 1 222 ? 13.182 26.695 -37.411 1.00 45.31 222 ALA A CA 1
ATOM 1700 C C . ALA A 1 222 ? 12.729 25.232 -37.643 1.00 45.31 222 ALA A C 1
ATOM 1702 O O . ALA A 1 222 ? 13.259 24.285 -37.074 1.00 45.31 222 ALA A O 1
ATOM 1703 N N . HIS A 1 223 ? 11.793 25.091 -38.588 1.00 43.47 223 HIS A N 1
ATOM 1704 C CA . HIS A 1 223 ? 11.571 23.976 -39.524 1.00 43.47 223 HIS A CA 1
ATOM 1705 C C . HIS A 1 223 ? 11.225 22.549 -39.038 1.00 43.47 223 HIS A C 1
ATOM 1707 O O . HIS A 1 223 ? 12.069 21.689 -38.805 1.00 43.47 223 HIS A O 1
ATOM 1713 N N . ASN A 1 224 ? 9.921 22.255 -39.140 1.00 39.78 224 ASN A N 1
ATOM 1714 C CA . ASN A 1 224 ? 9.311 20.924 -39.179 1.00 39.78 224 ASN A CA 1
ATOM 1715 C C . ASN A 1 224 ? 9.685 20.109 -40.437 1.00 39.78 224 ASN A C 1
ATOM 1717 O O . ASN A 1 224 ? 9.466 20.556 -41.565 1.00 39.78 224 ASN A O 1
ATOM 1721 N N . LYS A 1 225 ? 10.085 18.845 -40.241 1.00 41.22 225 LYS A N 1
ATOM 1722 C CA . LYS A 1 225 ? 9.951 17.752 -41.222 1.00 41.22 225 LYS A CA 1
ATOM 1723 C C . LYS A 1 225 ? 9.491 16.475 -40.510 1.00 41.22 225 LYS A C 1
ATOM 1725 O O . LYS A 1 225 ? 10.166 15.987 -39.612 1.00 41.22 225 LYS A O 1
ATOM 1730 N N . ALA A 1 226 ? 8.344 15.943 -40.927 1.00 44.31 226 ALA A N 1
ATOM 1731 C CA . ALA A 1 226 ? 7.769 14.691 -40.433 1.00 44.31 226 ALA A CA 1
ATOM 1732 C C . ALA A 1 226 ? 8.355 13.466 -41.167 1.00 44.31 226 ALA A C 1
ATOM 1734 O O . ALA A 1 226 ? 8.592 13.570 -42.375 1.00 44.31 226 ALA A O 1
ATOM 1735 N N . PRO A 1 227 ? 8.513 12.295 -40.513 1.00 45.22 227 PRO A N 1
ATOM 1736 C CA . PRO A 1 227 ? 8.747 11.043 -41.217 1.00 45.22 227 PRO A CA 1
ATOM 1737 C C . PRO A 1 227 ? 7.537 10.095 -41.210 1.00 45.22 227 PRO A C 1
ATOM 1739 O O . PRO A 1 227 ? 6.649 10.141 -40.361 1.00 45.22 227 PRO A O 1
ATOM 1742 N N . ALA A 1 228 ? 7.547 9.258 -42.244 1.00 40.44 228 ALA A N 1
ATOM 1743 C CA . ALA A 1 228 ? 6.479 8.419 -42.760 1.00 40.44 228 ALA A CA 1
ATOM 1744 C C . ALA A 1 228 ? 6.187 7.143 -41.946 1.00 40.44 228 ALA A C 1
ATOM 1746 O O . ALA A 1 228 ? 7.041 6.597 -41.252 1.00 40.44 228 ALA A O 1
ATOM 1747 N N . ALA A 1 229 ? 4.958 6.650 -42.119 1.00 38.56 229 ALA A N 1
ATOM 1748 C CA . ALA A 1 229 ? 4.407 5.443 -41.517 1.00 38.56 229 ALA A CA 1
ATOM 1749 C C . ALA A 1 229 ? 5.008 4.144 -42.092 1.00 38.56 229 ALA A C 1
ATOM 1751 O O . ALA A 1 229 ? 5.080 3.960 -43.308 1.00 38.56 229 ALA A O 1
ATOM 1752 N N . VAL A 1 230 ? 5.357 3.209 -41.203 1.00 36.62 230 VAL A N 1
ATOM 1753 C CA . VAL A 1 230 ? 5.818 1.847 -41.521 1.00 36.62 230 VAL A CA 1
ATOM 1754 C C . VAL A 1 230 ? 4.696 0.845 -41.214 1.00 36.62 230 VAL A C 1
ATOM 1756 O O . VAL A 1 230 ? 4.105 0.873 -40.137 1.00 36.62 230 VAL A O 1
ATOM 1759 N N . ARG A 1 231 ? 4.390 -0.030 -42.183 1.00 40.88 231 ARG A N 1
ATOM 1760 C CA . ARG A 1 231 ? 3.394 -1.119 -42.107 1.00 40.88 231 ARG A CA 1
ATOM 1761 C C . ARG A 1 231 ? 3.976 -2.376 -41.438 1.00 40.88 231 ARG A C 1
ATOM 1763 O O . ARG A 1 231 ? 5.070 -2.800 -41.799 1.00 40.88 231 ARG A O 1
ATOM 1770 N N . SER A 1 232 ? 3.203 -3.014 -40.553 1.00 33.62 232 SER A N 1
ATOM 1771 C CA . SER A 1 232 ? 3.484 -4.339 -39.961 1.00 33.62 232 SER A CA 1
ATOM 1772 C C . SER A 1 232 ? 2.900 -5.501 -40.786 1.00 33.62 232 SER A C 1
ATOM 1774 O O . SER A 1 232 ? 1.850 -5.316 -41.407 1.00 33.62 232 SER A O 1
ATOM 1776 N N . PRO A 1 233 ? 3.503 -6.711 -40.759 1.00 47.72 233 PRO A N 1
ATOM 1777 C CA . PRO A 1 233 ? 2.946 -7.901 -41.396 1.00 47.72 233 PRO A CA 1
ATOM 1778 C C . PRO A 1 233 ? 2.202 -8.844 -40.427 1.00 47.72 233 PRO A C 1
ATOM 1780 O O . PRO A 1 233 ? 2.446 -8.874 -39.223 1.00 47.72 233 PRO A O 1
ATOM 1783 N N . HIS A 1 234 ? 1.289 -9.617 -41.023 1.00 39.47 234 HIS A N 1
ATOM 1784 C CA . HIS A 1 234 ? 0.384 -10.608 -40.437 1.00 39.47 234 HIS A CA 1
ATOM 1785 C C . HIS A 1 234 ? 1.068 -11.770 -39.696 1.00 39.47 234 HIS A C 1
ATOM 1787 O O . HIS A 1 234 ? 2.035 -12.351 -40.185 1.00 39.47 234 HIS A O 1
ATOM 1793 N N . PHE A 1 235 ? 0.461 -12.180 -38.577 1.00 32.97 235 PHE A N 1
ATOM 1794 C CA . PHE A 1 235 ? 0.801 -13.375 -37.801 1.00 32.97 235 PHE A CA 1
ATOM 1795 C C . PHE A 1 235 ? -0.189 -14.515 -38.114 1.00 32.97 235 PHE A C 1
ATOM 1797 O O . PHE A 1 235 ? -1.397 -14.287 -38.165 1.00 32.97 235 PHE A O 1
ATOM 1804 N N . ARG A 1 236 ? 0.328 -15.729 -38.353 1.00 37.81 236 ARG A N 1
ATOM 1805 C CA . ARG A 1 236 ? -0.427 -16.968 -38.626 1.00 37.81 236 ARG A CA 1
ATOM 1806 C C . ARG A 1 236 ? -0.530 -17.795 -37.342 1.00 37.81 236 ARG A C 1
ATOM 1808 O O . ARG A 1 236 ? 0.478 -18.037 -36.688 1.00 37.81 236 ARG A O 1
ATOM 1815 N N . GLU A 1 237 ? -1.738 -18.241 -37.025 1.00 33.19 237 GLU A N 1
ATOM 1816 C CA . GLU A 1 237 ? -2.082 -19.051 -35.854 1.00 33.19 237 GLU A CA 1
ATOM 1817 C C . GLU A 1 237 ? -1.902 -20.553 -36.158 1.00 33.19 237 GLU A C 1
ATOM 1819 O O . GLU A 1 237 ? -2.324 -21.030 -37.213 1.00 33.19 237 GLU A O 1
ATOM 1824 N N . ILE A 1 238 ? -1.250 -21.296 -35.255 1.00 35.84 238 ILE A N 1
ATOM 1825 C CA . ILE A 1 238 ? -1.075 -22.758 -35.320 1.00 35.84 238 ILE A CA 1
ATOM 1826 C C . ILE A 1 238 ? -1.840 -23.373 -34.143 1.00 35.84 238 ILE A C 1
ATOM 1828 O O . ILE A 1 238 ? -1.528 -23.096 -32.987 1.00 35.84 238 ILE A O 1
ATOM 1832 N N . VAL A 1 239 ? -2.819 -24.227 -34.448 1.00 39.50 239 VAL A N 1
ATOM 1833 C CA . VAL A 1 239 ? -3.614 -25.003 -33.481 1.00 39.50 239 VAL A CA 1
ATOM 1834 C C . VAL A 1 239 ? -3.010 -26.410 -33.337 1.00 39.50 239 VAL A C 1
ATOM 1836 O O . VAL A 1 239 ? -2.830 -27.070 -34.362 1.00 39.50 239 VAL A O 1
ATOM 1839 N N . PRO A 1 240 ? -2.718 -26.915 -32.120 1.00 41.09 240 PRO A N 1
ATOM 1840 C CA . PRO A 1 240 ? -2.317 -28.303 -31.920 1.00 41.09 240 PRO A CA 1
ATOM 1841 C C . PRO A 1 240 ? -3.506 -29.231 -31.623 1.00 41.09 240 PRO A C 1
ATOM 1843 O O . PRO A 1 240 ? -4.341 -28.972 -30.756 1.00 41.09 240 PRO A O 1
ATOM 1846 N N . ASP A 1 241 ? -3.517 -30.350 -32.344 1.00 41.38 241 ASP A N 1
ATOM 1847 C CA . ASP A 1 241 ? -4.450 -31.475 -32.265 1.00 41.38 241 ASP A CA 1
ATOM 1848 C C . ASP A 1 241 ? -4.197 -32.337 -31.009 1.00 41.38 241 ASP A C 1
ATOM 1850 O O . ASP A 1 241 ? -3.070 -32.764 -30.742 1.00 41.38 241 ASP A O 1
ATOM 1854 N N . THR A 1 242 ? -5.245 -32.595 -30.221 1.00 39.25 242 THR A N 1
ATOM 1855 C CA . THR A 1 242 ? -5.194 -33.375 -28.970 1.00 39.25 242 THR A CA 1
ATOM 1856 C C . THR A 1 242 ? -6.149 -34.564 -29.025 1.00 39.25 242 THR A C 1
ATOM 1858 O O . THR A 1 242 ? -7.200 -34.581 -28.394 1.00 39.25 242 THR A O 1
ATOM 1861 N N . ASN A 1 243 ? -5.763 -35.616 -29.750 1.00 43.44 243 ASN A N 1
ATOM 1862 C CA . ASN A 1 243 ? -6.491 -36.886 -29.755 1.00 43.44 243 ASN A CA 1
ATOM 1863 C C . ASN A 1 243 ? -5.551 -38.099 -29.734 1.00 43.44 243 ASN A C 1
ATOM 1865 O O . ASN A 1 243 ? -5.342 -38.747 -30.754 1.00 43.44 243 ASN A O 1
ATOM 1869 N N . LYS A 1 244 ? -5.023 -38.463 -28.554 1.00 37.50 244 LYS A N 1
ATOM 1870 C CA . LYS A 1 244 ? -4.533 -39.830 -28.271 1.00 37.50 244 LYS A CA 1
ATOM 1871 C C . LYS A 1 244 ? -4.755 -40.207 -26.800 1.00 37.50 244 LYS A C 1
ATOM 1873 O O . LYS A 1 244 ? -4.022 -39.766 -25.922 1.00 37.50 244 LYS A O 1
ATOM 1878 N N . ARG A 1 245 ? -5.747 -41.066 -26.535 1.00 42.03 245 ARG A N 1
ATOM 1879 C CA . ARG A 1 245 ? -5.863 -41.851 -25.291 1.00 42.03 245 ARG A CA 1
ATOM 1880 C C . ARG A 1 245 ? -5.401 -43.288 -25.564 1.00 42.03 245 ARG A C 1
ATOM 1882 O O . ARG A 1 245 ? -5.896 -43.872 -26.527 1.00 42.03 245 ARG A O 1
ATOM 1889 N N . PRO A 1 246 ? -4.541 -43.898 -24.732 1.00 41.72 246 PRO A N 1
ATOM 1890 C CA . PRO A 1 246 ? -4.292 -45.331 -24.796 1.00 41.72 246 PRO A CA 1
ATOM 1891 C C . PRO A 1 246 ? -5.334 -46.097 -23.970 1.00 41.72 246 PRO A C 1
ATOM 1893 O O . PRO A 1 246 ? -5.496 -45.87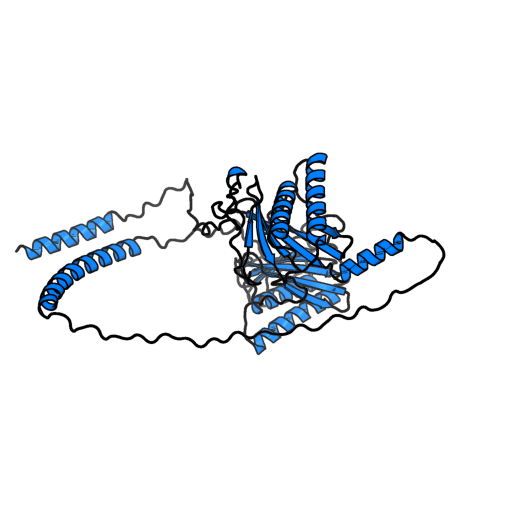3 -22.770 1.00 41.72 246 PRO A O 1
ATOM 1896 N N . ASN A 1 247 ? -6.018 -47.026 -24.634 1.00 46.16 247 ASN A N 1
ATOM 1897 C CA . ASN A 1 247 ? -6.729 -48.142 -24.016 1.00 46.16 247 ASN A CA 1
ATOM 1898 C C . ASN A 1 247 ? -5.714 -49.165 -23.500 1.00 46.16 247 ASN A C 1
ATOM 1900 O O . ASN A 1 247 ? -4.885 -49.608 -24.286 1.00 46.16 247 ASN A O 1
ATOM 1904 N N . LEU A 1 248 ? -5.840 -49.597 -22.243 1.00 42.50 248 LEU A N 1
ATOM 1905 C CA . LEU A 1 248 ? -5.363 -50.898 -21.752 1.00 42.50 248 LEU A CA 1
ATOM 1906 C C . LEU A 1 248 ? -6.079 -51.218 -20.428 1.00 42.50 248 LEU A C 1
ATOM 1908 O O . LEU A 1 248 ? -5.778 -50.648 -19.382 1.00 42.50 248 LEU A O 1
ATOM 1912 N N . ARG A 1 249 ? -7.059 -52.126 -20.483 1.00 37.78 249 ARG A N 1
ATOM 1913 C CA . ARG A 1 249 ? -7.611 -52.831 -19.318 1.00 37.78 249 ARG A CA 1
ATOM 1914 C C . ARG A 1 249 ? -7.395 -54.324 -19.539 1.00 37.78 249 ARG A C 1
ATOM 1916 O O . ARG A 1 249 ? -7.983 -54.886 -20.456 1.00 37.78 249 ARG A O 1
ATOM 1923 N N . HIS A 1 250 ? -6.612 -54.952 -18.668 1.00 52.03 250 HIS A N 1
ATOM 1924 C CA . HIS A 1 250 ? -6.714 -56.383 -18.397 1.00 52.03 250 HIS A CA 1
ATOM 1925 C C . HIS A 1 250 ? -7.362 -56.566 -17.017 1.00 52.03 250 HIS A C 1
ATOM 1927 O O . HIS A 1 250 ? -6.992 -55.849 -16.084 1.00 52.03 250 HIS A O 1
ATOM 1933 N N . PRO A 1 251 ? -8.339 -57.475 -16.870 1.00 54.16 251 PRO A N 1
ATOM 1934 C CA . PRO A 1 251 ? -8.910 -57.800 -15.571 1.00 54.16 251 PRO A CA 1
ATOM 1935 C C . PRO A 1 251 ? -7.924 -58.652 -14.746 1.00 54.16 251 PRO A C 1
ATOM 1937 O O . PRO A 1 251 ? -7.316 -59.571 -15.299 1.00 54.16 251 PRO A O 1
ATOM 1940 N N . PRO A 1 252 ? -7.751 -58.373 -13.442 1.00 54.75 252 PRO A N 1
ATOM 1941 C CA . PRO A 1 252 ? -6.920 -59.192 -12.569 1.00 54.75 252 PRO A CA 1
ATOM 1942 C C . PRO A 1 252 ? -7.602 -60.528 -12.246 1.00 54.75 252 PRO A C 1
ATOM 1944 O O . PRO A 1 252 ? -8.823 -60.605 -12.095 1.00 54.75 252 PRO A O 1
ATOM 1947 N N . ALA A 1 253 ? -6.782 -61.573 -12.143 1.00 63.16 253 ALA A N 1
ATOM 1948 C CA . ALA A 1 253 ? -7.191 -62.920 -11.765 1.00 63.16 253 ALA A CA 1
ATOM 1949 C C . ALA A 1 253 ? -7.818 -62.958 -10.352 1.00 63.16 253 ALA A C 1
ATOM 1951 O O . ALA A 1 253 ? -7.440 -62.156 -9.493 1.00 63.16 253 ALA A O 1
ATOM 1952 N N . PRO A 1 254 ? -8.766 -63.880 -10.096 1.00 64.88 254 PRO A N 1
ATOM 1953 C CA . PRO A 1 254 ? -9.421 -63.998 -8.799 1.00 64.88 254 PRO A CA 1
ATOM 1954 C C . PRO A 1 254 ? -8.429 -64.430 -7.702 1.00 64.88 254 PRO A C 1
ATOM 1956 O O . PRO A 1 254 ? -7.571 -65.279 -7.954 1.00 64.88 254 PRO A O 1
ATOM 1959 N N . PRO A 1 255 ? -8.533 -63.857 -6.488 1.00 61.38 255 PRO A N 1
ATOM 1960 C CA . PRO A 1 255 ? -7.623 -64.153 -5.390 1.00 61.38 255 PRO A CA 1
ATOM 1961 C C . PRO A 1 255 ? -7.851 -65.549 -4.801 1.00 61.38 255 PRO A C 1
ATOM 1963 O O . PRO A 1 255 ? -8.978 -66.027 -4.677 1.00 61.38 255 PRO A O 1
ATOM 1966 N N . ASP A 1 256 ? -6.738 -66.164 -4.411 1.00 62.09 256 ASP A N 1
ATOM 1967 C CA . ASP A 1 256 ? -6.637 -67.483 -3.793 1.00 62.09 256 ASP A CA 1
ATOM 1968 C C . ASP A 1 256 ? -7.401 -67.540 -2.445 1.00 62.09 256 ASP A C 1
ATOM 1970 O O . ASP A 1 256 ? -7.119 -66.740 -1.542 1.00 62.09 256 ASP A O 1
ATOM 1974 N N . PRO A 1 257 ? -8.365 -68.466 -2.267 1.00 62.16 257 PRO A N 1
ATOM 1975 C CA . PRO A 1 257 ? -9.176 -68.574 -1.051 1.00 62.16 257 PRO A CA 1
ATOM 1976 C C . PRO A 1 257 ? -8.373 -68.911 0.218 1.00 62.16 257 PRO A C 1
ATOM 1978 O O . PRO A 1 257 ? -8.882 -68.702 1.321 1.00 62.16 257 PRO A O 1
ATOM 1981 N N . ALA A 1 258 ? -7.113 -69.352 0.109 1.00 58.69 258 ALA A N 1
ATOM 1982 C CA . ALA A 1 258 ? -6.246 -69.588 1.267 1.00 58.69 258 ALA A CA 1
ATOM 1983 C C . ALA A 1 258 ? -5.765 -68.291 1.961 1.00 58.69 258 ALA A C 1
ATOM 1985 O O . ALA A 1 258 ? -5.423 -68.310 3.145 1.00 58.69 258 ALA A O 1
ATOM 1986 N N . LEU A 1 259 ? -5.787 -67.142 1.270 1.00 55.72 259 LEU A N 1
ATOM 1987 C CA . LEU A 1 259 ? -5.381 -65.839 1.823 1.00 55.72 259 LEU A CA 1
ATOM 1988 C C . LEU A 1 259 ? -6.476 -65.154 2.662 1.00 55.72 259 LEU A C 1
ATOM 1990 O O . LEU A 1 259 ? -6.167 -64.314 3.513 1.00 55.72 259 LEU A O 1
ATOM 1994 N N . ALA A 1 260 ? -7.746 -65.521 2.472 1.00 57.41 260 ALA A N 1
ATOM 1995 C CA . ALA A 1 260 ? -8.874 -64.885 3.157 1.00 57.41 260 ALA A CA 1
ATOM 1996 C C . ALA A 1 260 ? -8.925 -65.215 4.663 1.00 57.41 260 ALA A C 1
ATOM 1998 O O . ALA A 1 260 ? -9.243 -64.347 5.480 1.00 57.41 260 ALA A O 1
ATOM 1999 N N . ASP A 1 261 ? -8.546 -66.436 5.052 1.00 57.97 261 ASP A N 1
ATOM 2000 C CA . ASP A 1 261 ? -8.604 -66.876 6.454 1.00 57.97 261 ASP A CA 1
ATOM 2001 C C . ASP A 1 261 ? -7.418 -66.343 7.290 1.00 57.97 261 ASP A C 1
ATOM 2003 O O . ASP A 1 261 ? -7.538 -66.078 8.492 1.00 57.97 261 ASP A O 1
ATOM 2007 N N . TYR A 1 262 ? -6.282 -66.060 6.638 1.00 56.34 262 TYR A N 1
ATOM 2008 C CA . TYR A 1 262 ? -5.136 -65.391 7.265 1.00 56.34 262 TYR A CA 1
ATOM 2009 C C . TYR A 1 262 ? -5.394 -63.886 7.479 1.00 56.34 262 TYR A C 1
ATOM 2011 O O . TYR A 1 262 ? -5.050 -63.335 8.529 1.00 56.34 262 TYR A O 1
ATOM 2019 N N . ALA A 1 263 ? -6.084 -63.224 6.540 1.00 54.41 263 ALA A N 1
ATOM 2020 C CA . ALA A 1 263 ? -6.462 -61.814 6.654 1.00 54.41 263 ALA A CA 1
ATOM 2021 C C . ALA A 1 263 ? -7.446 -61.555 7.812 1.00 54.41 263 ALA A C 1
ATOM 2023 O O . ALA A 1 263 ? -7.326 -60.549 8.514 1.00 54.41 263 ALA A O 1
ATOM 2024 N N . LEU A 1 264 ? -8.374 -62.481 8.083 1.00 54.34 264 LEU A N 1
ATOM 2025 C CA . LEU A 1 264 ? -9.359 -62.332 9.162 1.00 54.34 264 LEU A CA 1
ATOM 2026 C C . LEU A 1 264 ? -8.723 -62.383 10.565 1.00 54.34 264 LEU A C 1
ATOM 2028 O O . LEU A 1 264 ? -9.145 -61.654 11.470 1.00 54.34 264 LEU A O 1
ATOM 2032 N N . LYS A 1 265 ? -7.676 -63.198 10.756 1.00 57.50 265 LYS A N 1
ATOM 2033 C CA . LYS A 1 265 ? -6.927 -63.262 12.025 1.00 57.50 265 LYS A CA 1
ATOM 2034 C C . LYS A 1 265 ? -6.008 -62.053 12.224 1.00 57.50 265 LYS A C 1
ATOM 2036 O O . LYS A 1 265 ? -5.915 -61.562 13.349 1.00 57.50 265 LYS A O 1
ATOM 2041 N N . ILE A 1 266 ? -5.410 -61.518 11.155 1.00 55.38 266 ILE A N 1
ATOM 2042 C CA . ILE A 1 266 ? -4.593 -60.291 11.212 1.00 55.38 266 ILE A CA 1
ATOM 2043 C C . ILE A 1 266 ? -5.467 -59.052 11.474 1.00 55.38 266 ILE A C 1
ATOM 2045 O O . ILE A 1 266 ? -5.095 -58.211 12.293 1.00 55.38 266 ILE A O 1
ATOM 2049 N N . MET A 1 267 ? -6.666 -58.970 10.883 1.00 52.94 267 MET A N 1
ATOM 2050 C CA . MET A 1 267 ? -7.593 -57.850 11.107 1.00 52.94 267 MET A CA 1
ATOM 2051 C C . MET A 1 267 ? -8.065 -57.751 12.566 1.00 52.94 267 MET A C 1
ATOM 2053 O O . MET A 1 267 ? -8.145 -56.661 13.126 1.00 52.94 267 MET A O 1
ATOM 2057 N N . ARG A 1 268 ? -8.326 -58.874 13.248 1.00 55.50 268 ARG A N 1
ATOM 2058 C CA . ARG A 1 268 ? -8.774 -58.828 14.655 1.00 55.50 268 ARG A CA 1
ATOM 2059 C C . ARG A 1 268 ? -7.686 -58.356 15.625 1.00 55.50 268 ARG A C 1
ATOM 2061 O O . ARG A 1 268 ? -8.009 -57.687 16.605 1.00 55.50 268 ARG A O 1
ATOM 2068 N N . ALA A 1 269 ? -6.417 -58.655 15.348 1.00 56.75 269 ALA A N 1
ATOM 2069 C CA . ALA A 1 269 ? -5.301 -58.163 16.154 1.00 56.75 269 ALA A CA 1
ATOM 2070 C C . ALA A 1 269 ? -4.992 -56.677 15.882 1.00 56.75 269 ALA A C 1
ATOM 2072 O O . ALA A 1 269 ? -4.637 -55.954 16.813 1.00 56.75 269 ALA A O 1
ATOM 2073 N N . SER A 1 270 ? -5.181 -56.198 14.645 1.00 58.28 270 SER A N 1
ATOM 2074 C CA . SER A 1 270 ? -4.946 -54.795 14.278 1.00 58.28 270 SER A CA 1
ATOM 2075 C C . SER A 1 270 ? -6.049 -53.841 14.753 1.00 58.28 270 SER A C 1
ATOM 2077 O O . SER A 1 270 ? -5.762 -52.695 15.089 1.00 58.28 270 SER A O 1
ATOM 2079 N N . HIS A 1 271 ? -7.301 -54.298 14.863 1.00 62.97 271 HIS A N 1
ATOM 2080 C CA . HIS A 1 271 ? -8.387 -53.457 15.380 1.00 62.97 271 HIS A CA 1
ATOM 2081 C C . HIS A 1 271 ? -8.226 -53.116 16.867 1.00 62.97 271 HIS A C 1
ATOM 2083 O O . HIS A 1 271 ? -8.557 -52.005 17.277 1.00 62.97 271 HIS A O 1
ATOM 2089 N N . LEU A 1 272 ? -7.682 -54.030 17.677 1.00 69.25 272 LEU A N 1
ATOM 2090 C CA . LEU A 1 272 ? -7.460 -53.777 19.105 1.00 69.25 272 LEU A CA 1
ATOM 2091 C C . LEU A 1 272 ? -6.302 -52.803 19.347 1.00 69.25 272 LEU A C 1
ATOM 2093 O O . LEU A 1 272 ? -6.414 -51.928 20.207 1.00 69.25 272 LEU A O 1
ATOM 2097 N N . SER A 1 273 ? -5.218 -52.900 18.574 1.00 71.56 273 SER A N 1
ATOM 2098 C CA . SER A 1 273 ? -4.112 -51.940 18.644 1.00 71.56 273 SER A CA 1
ATOM 2099 C C . SER A 1 273 ? -4.507 -50.567 18.095 1.00 71.56 273 SER A C 1
ATOM 2101 O O . SER A 1 273 ? -4.137 -49.555 18.688 1.00 71.56 273 SER A O 1
ATOM 2103 N N . LEU A 1 274 ? -5.330 -50.516 17.042 1.00 70.38 274 LEU A N 1
ATOM 2104 C CA . LEU A 1 274 ? -5.886 -49.269 16.513 1.00 70.38 274 LEU A CA 1
ATOM 2105 C C . LEU A 1 274 ? -6.813 -48.583 17.525 1.00 70.38 274 LEU A C 1
ATOM 2107 O O . LEU A 1 274 ? -6.677 -47.386 17.757 1.00 70.38 274 LEU A O 1
ATOM 2111 N N . LEU A 1 275 ? -7.716 -49.325 18.173 1.00 72.56 275 LEU A N 1
ATOM 2112 C CA . LEU A 1 275 ? -8.599 -48.767 19.204 1.00 72.56 275 LEU A CA 1
ATOM 2113 C C . LEU A 1 275 ? -7.812 -48.273 20.426 1.00 72.56 275 LEU A C 1
ATOM 2115 O O . LEU A 1 275 ? -8.122 -47.209 20.957 1.00 72.56 275 LEU A O 1
ATOM 2119 N N . ALA A 1 276 ? -6.759 -48.986 20.838 1.00 74.56 276 ALA A N 1
ATOM 2120 C CA . ALA A 1 276 ? -5.873 -48.537 21.911 1.00 74.56 276 ALA A CA 1
ATOM 2121 C C . ALA A 1 276 ? -5.082 -47.269 21.531 1.00 74.56 276 ALA A C 1
ATOM 2123 O O . ALA A 1 276 ? -4.908 -46.378 22.366 1.00 74.56 276 ALA A O 1
ATOM 2124 N N . ALA A 1 277 ? -4.636 -47.158 20.277 1.00 73.00 277 ALA A N 1
ATOM 2125 C CA . ALA A 1 277 ? -3.967 -45.966 19.762 1.00 73.00 277 ALA A CA 1
ATOM 2126 C C . ALA A 1 277 ? -4.924 -44.764 19.669 1.00 73.00 277 ALA A C 1
ATOM 2128 O O . ALA A 1 277 ? -4.577 -43.672 20.115 1.00 73.00 277 ALA A O 1
ATOM 2129 N N . LEU A 1 278 ? -6.148 -44.969 19.170 1.00 72.38 278 LEU A N 1
ATOM 2130 C CA . LEU A 1 278 ? -7.181 -43.932 19.090 1.00 72.38 278 LEU A CA 1
ATOM 2131 C C . LEU A 1 278 ? -7.615 -43.448 20.478 1.00 72.38 278 LEU A C 1
ATOM 2133 O O . LEU A 1 278 ? -7.746 -42.245 20.686 1.00 72.38 278 LEU A O 1
ATOM 2137 N N . ALA A 1 279 ? -7.763 -44.354 21.450 1.00 73.69 279 ALA A N 1
ATOM 2138 C CA . ALA A 1 279 ? -8.068 -43.983 22.830 1.00 73.69 279 ALA A CA 1
ATOM 2139 C C . ALA A 1 279 ? -6.949 -43.134 23.460 1.00 73.69 279 ALA A C 1
ATOM 2141 O O . ALA A 1 279 ? -7.240 -42.160 24.151 1.00 73.69 279 ALA A O 1
ATOM 2142 N N . ARG A 1 280 ? -5.674 -43.450 23.174 1.00 74.50 280 ARG A N 1
ATOM 2143 C CA . ARG A 1 280 ? -4.529 -42.636 23.619 1.00 74.50 280 ARG A CA 1
ATOM 2144 C C . ARG A 1 280 ? -4.476 -41.263 22.949 1.00 74.50 280 ARG A C 1
ATOM 2146 O O . ARG A 1 280 ? -4.183 -40.276 23.620 1.00 74.50 280 ARG A O 1
ATOM 2153 N N . LEU A 1 281 ? -4.786 -41.179 21.657 1.00 69.69 281 LEU A N 1
ATOM 2154 C CA . LEU A 1 281 ? -4.850 -39.903 20.938 1.00 69.69 281 LEU A CA 1
ATOM 2155 C C . LEU A 1 281 ? -5.991 -39.017 21.448 1.00 69.69 281 LEU A C 1
ATOM 2157 O O . LEU A 1 281 ? -5.787 -37.820 21.615 1.00 69.69 281 LEU A O 1
ATOM 2161 N N . ALA A 1 282 ? -7.152 -39.595 21.769 1.00 71.19 282 ALA A N 1
ATOM 2162 C CA . ALA A 1 282 ? -8.272 -38.854 22.346 1.00 71.19 282 ALA A CA 1
ATOM 2163 C C . ALA A 1 282 ? -7.924 -38.260 23.720 1.00 71.19 282 ALA A C 1
ATOM 2165 O O . ALA A 1 282 ? -8.240 -37.102 23.981 1.00 71.19 282 ALA A O 1
ATOM 2166 N N . THR A 1 283 ? -7.215 -39.006 24.575 1.00 70.19 283 THR A N 1
ATOM 2167 C CA . THR A 1 283 ? -6.743 -38.473 25.864 1.00 70.19 283 THR A CA 1
ATOM 2168 C C . THR A 1 283 ? -5.713 -37.357 25.705 1.00 70.19 283 THR A C 1
ATOM 2170 O O . THR A 1 283 ? -5.771 -36.400 26.465 1.00 70.19 283 THR A O 1
ATOM 2173 N N . ILE A 1 284 ? -4.827 -37.431 24.700 1.00 71.69 284 ILE A N 1
ATOM 2174 C CA . ILE A 1 284 ? -3.866 -36.354 24.403 1.00 71.69 284 ILE A CA 1
ATOM 2175 C C . ILE A 1 284 ? -4.597 -35.116 23.869 1.00 71.69 284 ILE A C 1
ATOM 2177 O O . ILE A 1 284 ? -4.300 -34.006 24.291 1.00 71.69 284 ILE A O 1
ATOM 2181 N N . ALA A 1 285 ? -5.578 -35.296 22.981 1.00 67.38 285 ALA A N 1
ATOM 2182 C CA . ALA A 1 285 ? -6.360 -34.195 22.423 1.00 67.38 285 ALA A CA 1
ATOM 2183 C C . ALA A 1 285 ? -7.193 -33.464 23.491 1.00 67.38 285 ALA A C 1
ATOM 2185 O O . ALA A 1 285 ? -7.332 -32.248 23.426 1.00 67.38 285 ALA A O 1
ATOM 2186 N N . LEU A 1 286 ? -7.711 -34.191 24.486 1.00 63.06 286 LEU A N 1
ATOM 2187 C CA . LEU A 1 286 ? -8.472 -33.624 25.605 1.00 63.06 286 LEU A CA 1
ATOM 2188 C C . LEU A 1 286 ? -7.586 -33.018 26.705 1.00 63.06 286 LEU A C 1
ATOM 2190 O O . LEU A 1 286 ? -8.084 -32.225 27.497 1.00 63.06 286 LEU A O 1
ATOM 2194 N N . SER A 1 287 ? -6.297 -33.370 26.765 1.00 62.66 287 SER A N 1
ATOM 2195 C CA . SER A 1 287 ? -5.341 -32.789 27.718 1.00 62.66 287 SER A CA 1
ATOM 2196 C C . SER A 1 287 ? -4.624 -31.545 27.192 1.00 62.66 287 SER A C 1
ATOM 2198 O O . SER A 1 287 ? -3.792 -30.996 27.907 1.00 62.66 287 SER A O 1
ATOM 2200 N N . ILE A 1 288 ? -4.890 -31.114 25.953 1.00 63.25 288 ILE A N 1
ATOM 2201 C CA . ILE A 1 288 ? -4.398 -29.825 25.459 1.00 63.25 288 ILE A CA 1
ATOM 2202 C C . ILE A 1 288 ? -5.307 -28.755 26.071 1.00 63.25 288 ILE A C 1
ATOM 2204 O O . ILE A 1 288 ? -6.484 -28.700 25.706 1.00 63.25 288 ILE A O 1
ATOM 2208 N N . PRO A 1 289 ? -4.815 -27.922 27.006 1.00 54.09 289 PRO A N 1
ATOM 2209 C CA . PRO A 1 289 ? -5.608 -26.819 27.518 1.00 54.09 289 PRO A CA 1
ATOM 2210 C C . PRO A 1 289 ? -5.983 -25.911 26.343 1.00 54.09 289 PRO A C 1
ATOM 2212 O O . PRO A 1 289 ? -5.121 -25.348 25.673 1.00 54.09 289 PRO A O 1
ATOM 2215 N N . LEU A 1 290 ? -7.285 -25.778 26.090 1.00 51.06 290 LEU A N 1
ATOM 2216 C CA . LEU A 1 290 ? -7.869 -24.813 25.149 1.00 51.06 290 LEU A CA 1
ATOM 2217 C C . LEU A 1 290 ? -7.870 -23.382 25.722 1.00 51.06 290 LEU A C 1
ATOM 2219 O O . LEU A 1 290 ? -8.599 -22.514 25.241 1.00 51.06 290 LEU A O 1
ATOM 2223 N N . ASP A 1 291 ? -7.048 -23.129 26.741 1.00 43.47 291 ASP A N 1
ATOM 2224 C CA . ASP A 1 291 ? -6.947 -21.837 27.396 1.00 43.47 291 ASP A CA 1
ATOM 2225 C C . ASP A 1 291 ? -6.159 -20.869 26.518 1.00 43.47 291 ASP A C 1
ATOM 2227 O O . ASP A 1 291 ? -4.932 -20.882 26.437 1.00 43.47 291 ASP A O 1
ATOM 2231 N N . THR A 1 292 ? -6.944 -20.025 25.848 1.00 49.03 292 THR A N 1
ATOM 2232 C CA . THR A 1 292 ? -6.642 -18.625 25.553 1.00 49.03 292 THR A CA 1
ATOM 2233 C C . THR A 1 292 ? -5.222 -18.393 25.060 1.00 49.03 292 THR A C 1
ATOM 2235 O O . THR A 1 292 ? -4.348 -17.956 25.810 1.00 49.03 292 THR A O 1
ATOM 2238 N N . LEU A 1 293 ? -5.020 -18.608 23.757 1.00 44.59 293 LEU A N 1
ATOM 2239 C CA . LEU A 1 293 ? -3.943 -17.936 23.039 1.00 44.59 293 LEU A CA 1
ATOM 2240 C C . LEU A 1 293 ? -3.952 -16.463 23.479 1.00 44.59 293 LEU A C 1
ATOM 2242 O O . LEU A 1 293 ? -4.988 -15.805 23.315 1.00 44.59 293 LEU A O 1
ATOM 2246 N N . PRO A 1 294 ? -2.867 -15.942 24.074 1.00 42.44 294 PRO A N 1
ATOM 2247 C CA . PRO A 1 294 ? -2.785 -14.531 24.383 1.00 42.44 294 PRO A CA 1
ATOM 2248 C C . PRO A 1 294 ? -2.796 -13.799 23.045 1.00 42.44 294 PRO A C 1
ATOM 2250 O O . PRO A 1 294 ? -1.795 -13.742 22.333 1.00 42.44 294 PRO A O 1
ATOM 2253 N N . SER A 1 295 ? -3.972 -13.287 22.675 1.00 48.31 295 SER A N 1
ATOM 2254 C CA . SER A 1 295 ? -4.084 -12.301 21.615 1.00 48.31 295 SER A CA 1
ATOM 2255 C C . SER A 1 295 ? -3.123 -11.180 21.989 1.00 48.31 295 SER A C 1
ATOM 2257 O O . SER A 1 295 ? -3.134 -10.696 23.126 1.00 48.31 295 SER A O 1
ATOM 2259 N N . LEU A 1 296 ? -2.252 -10.816 21.050 1.00 42.97 296 LEU A N 1
ATOM 2260 C CA . LEU A 1 296 ? -1.368 -9.656 21.117 1.00 42.97 296 LEU A CA 1
ATOM 2261 C C . LEU A 1 296 ? -2.216 -8.373 21.090 1.00 42.97 296 LEU A C 1
ATOM 2263 O O . LEU A 1 296 ? -2.035 -7.518 20.229 1.00 42.97 296 LEU A O 1
ATOM 2267 N N . VAL A 1 297 ? -3.181 -8.245 22.004 1.00 43.09 297 VAL A N 1
ATOM 2268 C CA . VAL A 1 297 ? -4.047 -7.082 22.116 1.00 43.09 297 VAL A CA 1
ATOM 2269 C C . VAL A 1 297 ? -3.149 -5.923 22.534 1.00 43.09 297 VAL A C 1
ATOM 2271 O O . VAL A 1 297 ? -2.546 -5.980 23.613 1.00 43.09 297 VAL A O 1
ATOM 2274 N N . PRO A 1 298 ? -3.045 -4.865 21.714 1.00 46.31 298 PRO A N 1
ATOM 2275 C CA . PRO A 1 298 ? -2.305 -3.672 22.078 1.00 46.31 298 PRO A CA 1
ATOM 2276 C C . PRO A 1 298 ? -2.782 -3.172 23.443 1.00 46.31 298 PRO A C 1
ATOM 2278 O O . PRO A 1 298 ? -3.983 -2.986 23.671 1.00 46.31 298 PRO A O 1
ATOM 2281 N N . ARG A 1 299 ? -1.842 -2.992 24.379 1.00 47.47 299 ARG A N 1
ATOM 2282 C CA . ARG A 1 299 ? -2.137 -2.433 25.702 1.00 47.47 299 ARG A CA 1
ATOM 2283 C C . ARG A 1 299 ? -2.738 -1.042 25.486 1.00 47.47 299 ARG A C 1
ATOM 2285 O O . ARG A 1 299 ? -2.089 -0.169 24.926 1.00 47.47 299 ARG A O 1
ATOM 2292 N N . THR A 1 300 ? -3.986 -0.880 25.925 1.00 64.25 300 THR A N 1
ATOM 2293 C CA . THR A 1 300 ? -4.901 0.253 25.687 1.00 64.25 300 THR A CA 1
ATOM 2294 C C . THR A 1 300 ? -5.397 0.377 24.244 1.00 64.25 300 THR A C 1
ATOM 2296 O O . THR A 1 300 ? -4.800 1.038 23.399 1.00 64.25 300 THR A O 1
ATOM 2299 N N . ARG A 1 301 ? -6.560 -0.231 23.968 1.00 71.25 301 ARG A N 1
ATOM 2300 C CA . ARG A 1 301 ? -7.332 0.121 22.775 1.00 71.25 301 ARG A CA 1
ATOM 2301 C C . ARG A 1 301 ? -7.770 1.579 22.896 1.00 71.25 301 ARG A C 1
ATOM 2303 O O . ARG A 1 301 ? -8.304 1.959 23.941 1.00 71.25 301 ARG A O 1
ATOM 2310 N N . PRO A 1 302 ? -7.541 2.398 21.868 1.00 88.12 302 PRO A N 1
ATOM 2311 C CA . PRO A 1 302 ? -7.907 3.797 21.931 1.00 88.12 302 PRO A CA 1
ATOM 2312 C C . PRO A 1 302 ? -9.433 3.965 21.814 1.00 88.12 302 PRO A C 1
ATOM 2314 O O . PRO A 1 302 ? -10.136 3.100 21.289 1.00 88.12 302 PRO A O 1
ATOM 2317 N N . TYR A 1 303 ? -9.957 5.070 22.342 1.00 93.38 303 TYR A N 1
ATOM 2318 C CA . TYR A 1 303 ? -11.390 5.381 22.319 1.00 93.38 303 TYR A CA 1
ATOM 2319 C C . TYR A 1 303 ? -11.761 6.189 21.076 1.00 93.38 303 TYR A C 1
ATOM 2321 O O . TYR A 1 303 ? -10.960 6.977 20.571 1.00 93.38 303 TYR A O 1
ATOM 2329 N N . CYS A 1 304 ? -12.995 6.025 20.607 1.00 94.56 304 CYS A N 1
ATOM 2330 C CA . CYS A 1 304 ? -13.509 6.744 19.451 1.00 94.56 304 CYS A CA 1
ATOM 2331 C C . CYS A 1 304 ? -13.612 8.252 19.744 1.00 94.56 304 CYS A C 1
ATOM 2333 O O . CYS A 1 304 ? -14.272 8.678 20.693 1.00 94.56 304 CYS A O 1
ATOM 2335 N N . SER A 1 305 ? -13.037 9.090 18.888 1.00 93.38 305 SER A N 1
ATOM 2336 C CA . SER A 1 305 ? -13.141 10.546 18.927 1.00 93.38 305 SER A CA 1
ATOM 2337 C C . SER A 1 305 ? -14.591 11.018 18.864 1.00 93.38 305 SER A C 1
ATOM 2339 O O . SER A 1 305 ? -14.913 11.968 19.570 1.00 93.38 305 SER A O 1
ATOM 2341 N N . ASN A 1 306 ? -15.471 10.350 18.107 1.00 94.12 306 ASN A N 1
ATOM 2342 C CA . ASN A 1 306 ? -16.912 10.642 18.037 1.00 94.12 306 ASN A CA 1
ATOM 2343 C C . ASN A 1 306 ? -17.748 10.000 19.158 1.00 94.12 306 ASN A C 1
ATOM 2345 O O . ASN A 1 306 ? -18.889 10.401 19.375 1.00 94.12 306 ASN A O 1
ATOM 2349 N N . ALA A 1 307 ? -17.178 9.060 19.915 1.00 93.25 307 ALA A N 1
ATOM 2350 C CA . ALA A 1 307 ? -17.828 8.400 21.044 1.00 93.25 307 ALA A CA 1
ATOM 2351 C C . ALA A 1 307 ? -16.787 8.055 22.132 1.00 93.25 307 ALA A C 1
ATOM 2353 O O . ALA A 1 307 ? -16.343 6.912 22.210 1.00 93.25 307 ALA A O 1
ATOM 2354 N N . PRO A 1 308 ? -16.395 9.012 22.999 1.00 91.12 308 PRO A N 1
ATOM 2355 C CA . PRO A 1 308 ? -15.239 8.872 23.903 1.00 91.12 308 PRO A CA 1
ATOM 2356 C C . PRO A 1 308 ? -15.306 7.732 24.919 1.00 91.12 308 PRO A C 1
ATOM 2358 O O . PRO A 1 308 ? -14.304 7.413 25.545 1.00 91.12 308 PRO A O 1
ATOM 2361 N N . HIS A 1 309 ? -16.488 7.154 25.120 1.00 91.62 309 HIS A N 1
ATOM 2362 C CA . HIS A 1 309 ? -16.708 6.012 26.008 1.00 91.62 309 HIS A CA 1
ATOM 2363 C C . HIS A 1 309 ? -16.803 4.682 25.251 1.00 91.62 309 HIS A C 1
ATOM 2365 O O . HIS A 1 309 ? -17.007 3.639 25.861 1.00 91.62 309 HIS A O 1
ATOM 2371 N N . THR A 1 310 ? -16.685 4.711 23.923 1.00 92.69 310 THR A N 1
ATOM 2372 C CA . THR A 1 310 ? -16.658 3.524 23.069 1.00 92.69 310 THR A CA 1
ATOM 2373 C C . THR A 1 310 ? -15.216 3.207 22.714 1.00 92.69 310 THR A C 1
ATOM 2375 O O . THR A 1 310 ? -14.481 4.059 22.214 1.00 92.69 310 THR A O 1
ATOM 2378 N N . VAL A 1 311 ? -14.811 1.975 22.996 1.00 94.06 311 VAL A N 1
ATOM 2379 C CA . VAL A 1 311 ? -13.495 1.455 22.632 1.00 94.06 311 VAL A CA 1
ATOM 2380 C C . VAL A 1 311 ? -13.492 1.162 21.130 1.00 94.06 311 VAL A C 1
ATOM 2382 O O . VAL A 1 311 ? -14.413 0.510 20.634 1.00 94.06 311 VAL A O 1
ATOM 2385 N N . ALA A 1 312 ? -12.482 1.627 20.394 1.00 94.19 312 ALA A N 1
ATOM 2386 C CA . ALA A 1 312 ? -12.372 1.346 18.964 1.00 94.19 312 ALA A CA 1
ATOM 2387 C C . ALA A 1 312 ? -12.350 -0.171 18.695 1.00 94.19 312 ALA A C 1
ATOM 2389 O O . ALA A 1 312 ? -11.760 -0.944 19.456 1.00 94.19 312 ALA A O 1
ATOM 2390 N N . GLY A 1 313 ? -13.049 -0.596 17.641 1.00 93.62 313 GLY A N 1
ATOM 2391 C CA . GLY A 1 313 ? -13.245 -2.010 17.302 1.00 93.62 313 GLY A CA 1
ATOM 2392 C C . GLY A 1 313 ? -14.422 -2.678 18.019 1.00 93.62 313 GLY A C 1
ATOM 2393 O O . GLY A 1 313 ? -14.724 -3.836 17.752 1.00 93.62 313 GLY A O 1
ATOM 2394 N N . THR A 1 314 ? -15.115 -1.975 18.922 1.00 94.19 314 THR A N 1
ATOM 2395 C CA . THR A 1 314 ? -16.391 -2.442 19.489 1.00 94.19 314 THR A CA 1
ATOM 2396 C C . THR A 1 314 ? -17.572 -1.834 18.737 1.00 94.19 314 THR A C 1
ATOM 2398 O O . THR A 1 314 ? -17.448 -0.766 18.138 1.00 94.19 314 THR A O 1
ATOM 2401 N N . THR A 1 315 ? -18.724 -2.512 18.750 1.00 95.19 315 THR A N 1
ATOM 2402 C CA . THR A 1 315 ? -19.916 -2.032 18.043 1.00 95.19 315 THR A CA 1
ATOM 2403 C C . THR A 1 315 ? -20.408 -0.719 18.648 1.00 95.19 315 THR A C 1
ATOM 2405 O O . THR A 1 315 ? -20.934 -0.703 19.763 1.00 95.19 315 THR A O 1
ATOM 2408 N N . LEU A 1 316 ? -20.289 0.384 17.904 1.00 91.50 316 LEU A N 1
ATOM 2409 C CA . LEU A 1 316 ? -20.853 1.668 18.318 1.00 91.50 316 LEU A CA 1
ATOM 2410 C C . LEU A 1 316 ? -22.381 1.589 18.238 1.00 91.50 316 LEU A C 1
ATOM 2412 O O . LEU A 1 316 ? -22.942 1.446 17.151 1.00 91.50 316 LEU A O 1
ATOM 2416 N N . ALA A 1 317 ? -23.068 1.669 19.380 1.00 89.56 317 ALA A N 1
ATOM 2417 C CA . ALA A 1 317 ? -24.522 1.550 19.427 1.00 89.56 317 ALA A CA 1
ATOM 2418 C C . ALA A 1 317 ? -25.200 2.564 18.486 1.00 89.56 317 ALA A C 1
ATOM 2420 O O . ALA A 1 317 ? -24.896 3.754 18.509 1.00 89.56 317 ALA A O 1
ATOM 2421 N N . GLY A 1 318 ? -26.169 2.102 17.692 1.00 78.94 318 GLY A N 1
ATOM 2422 C CA . GLY A 1 318 ? -26.881 2.921 16.703 1.00 78.94 318 GLY A CA 1
ATOM 2423 C C . GLY A 1 318 ? -27.776 4.028 17.274 1.00 78.94 318 GLY A C 1
ATOM 2424 O O . GLY A 1 318 ? -28.488 4.682 16.522 1.00 78.94 318 GLY A O 1
ATOM 2425 N N . ARG A 1 319 ? -27.780 4.258 18.592 1.00 75.31 319 ARG A N 1
ATOM 2426 C CA . ARG A 1 319 ? -28.539 5.370 19.175 1.00 75.31 319 ARG A CA 1
ATOM 2427 C C . ARG A 1 319 ? -27.785 6.665 18.919 1.00 75.31 319 ARG A C 1
ATOM 2429 O O . ARG A 1 319 ? -26.580 6.707 19.148 1.00 75.31 319 ARG A O 1
ATOM 2436 N N . ASN A 1 320 ? -28.505 7.690 18.456 1.00 59.09 320 ASN A N 1
ATOM 2437 C CA . ASN A 1 320 ? -27.960 9.029 18.248 1.00 59.09 320 ASN A CA 1
ATOM 2438 C C . ASN A 1 320 ? -27.137 9.425 19.478 1.00 59.09 320 ASN A C 1
ATOM 2440 O O . ASN A 1 320 ? -27.716 9.517 20.569 1.00 59.09 320 ASN A O 1
ATOM 2444 N N . PRO A 1 321 ? -25.810 9.604 19.348 1.00 60.97 321 PRO A N 1
ATOM 2445 C CA . PRO A 1 321 ? -25.037 10.134 20.450 1.00 60.97 321 PRO A CA 1
ATOM 2446 C C . PRO A 1 321 ? -25.649 11.488 20.828 1.00 60.97 321 PRO A C 1
ATOM 2448 O O . PRO A 1 321 ? -26.099 12.225 19.942 1.00 60.97 321 PRO A O 1
ATOM 2451 N N . PRO A 1 322 ? -25.738 11.812 22.128 1.00 67.62 322 PRO A N 1
ATOM 2452 C CA . PRO A 1 322 ? -26.245 13.107 22.549 1.00 67.62 322 PRO A CA 1
ATOM 2453 C C . PRO A 1 322 ? -25.468 14.210 21.808 1.00 67.62 322 PRO A C 1
ATOM 2455 O O . PRO A 1 322 ? -24.246 14.082 21.671 1.00 67.62 322 PRO A O 1
ATOM 2458 N N . PRO A 1 323 ? -26.149 15.257 21.301 1.00 59.94 323 PRO A N 1
ATOM 2459 C CA . PRO A 1 323 ? -25.508 16.322 20.539 1.00 59.94 323 PRO A CA 1
ATOM 2460 C C . PRO A 1 323 ? -24.348 16.891 21.353 1.00 59.94 323 PRO A C 1
ATOM 2462 O O . PRO A 1 323 ? -24.533 17.391 22.465 1.00 59.94 323 PRO A O 1
ATOM 2465 N N . ARG A 1 324 ? -23.129 16.743 20.832 1.00 62.19 324 ARG A N 1
ATOM 2466 C CA . ARG A 1 324 ? -21.931 17.216 21.523 1.00 62.19 324 ARG A CA 1
ATOM 2467 C C . ARG A 1 324 ? -21.798 18.711 21.307 1.00 62.19 324 ARG A C 1
ATOM 2469 O O . ARG A 1 324 ? -21.870 19.202 20.185 1.00 62.19 324 ARG A O 1
ATOM 2476 N N . THR A 1 325 ? -21.521 19.423 22.389 1.00 57.75 325 THR A N 1
ATOM 2477 C CA . THR A 1 325 ? -20.846 20.711 22.306 1.00 57.75 325 THR A CA 1
ATOM 2478 C C . THR A 1 325 ? -19.479 20.463 21.677 1.00 57.75 325 THR A C 1
ATOM 2480 O O . THR A 1 325 ? -18.694 19.663 22.193 1.00 57.75 325 THR A O 1
ATOM 2483 N N . ALA A 1 326 ? -19.224 21.084 20.523 1.00 50.28 326 ALA A N 1
ATOM 2484 C CA . ALA A 1 326 ? -17.956 20.979 19.817 1.00 50.28 326 ALA A CA 1
ATOM 2485 C C . ALA A 1 326 ? -16.822 21.377 20.772 1.00 50.28 326 ALA A C 1
ATOM 2487 O O . ALA A 1 326 ? -16.621 22.554 21.069 1.00 50.28 326 ALA A O 1
ATOM 2488 N N . ARG A 1 327 ? -16.102 20.390 21.312 1.00 51.72 327 ARG A N 1
ATOM 2489 C CA . ARG A 1 327 ? -14.820 20.661 21.950 1.00 51.72 327 ARG A CA 1
ATOM 2490 C C . ARG A 1 327 ? -13.852 20.920 20.816 1.00 51.72 327 ARG A C 1
ATOM 2492 O O . ARG A 1 327 ? -13.563 20.007 20.048 1.00 51.72 327 ARG A O 1
ATOM 2499 N N . THR A 1 328 ? -13.383 22.157 20.722 1.00 48.50 328 THR A N 1
ATOM 2500 C CA . THR A 1 328 ? -12.256 22.529 19.873 1.00 48.50 328 THR A CA 1
ATOM 2501 C C . THR A 1 328 ? -11.135 21.517 20.117 1.00 48.50 328 THR A C 1
ATOM 2503 O O . THR A 1 328 ? -10.731 21.343 21.273 1.00 48.50 328 THR A O 1
ATOM 2506 N N . PRO A 1 329 ? -10.669 20.795 19.082 1.00 49.41 329 PRO A N 1
ATOM 2507 C CA . PRO A 1 329 ? -9.542 19.891 19.228 1.00 49.41 329 PRO A CA 1
ATOM 2508 C C . PRO A 1 329 ? -8.370 20.670 19.822 1.00 49.41 329 PRO A C 1
ATOM 2510 O O . PRO A 1 329 ? -8.084 21.787 19.387 1.00 49.41 329 PRO A O 1
ATOM 2513 N N . ALA A 1 330 ? -7.705 20.104 20.829 1.00 47.66 330 ALA A N 1
ATOM 2514 C CA . ALA A 1 330 ? -6.445 20.657 21.299 1.00 47.66 330 ALA A CA 1
ATOM 2515 C C . ALA A 1 330 ? -5.483 20.673 20.102 1.00 47.66 330 ALA A C 1
ATOM 2517 O O . ALA A 1 330 ? -5.156 19.617 19.556 1.00 47.66 330 ALA A O 1
ATOM 2518 N N . ALA A 1 331 ? -5.109 21.872 19.654 1.00 46.47 331 ALA A N 1
ATOM 2519 C CA . ALA A 1 331 ? -4.232 22.087 18.513 1.00 46.47 331 ALA A CA 1
ATOM 2520 C C . ALA A 1 331 ? -2.916 21.325 18.734 1.00 46.47 331 ALA A C 1
ATOM 2522 O O . ALA A 1 331 ? -2.104 21.719 19.567 1.00 46.47 331 ALA A O 1
ATOM 2523 N N . GLY A 1 332 ? -2.733 20.196 18.045 1.00 51.53 332 GLY A N 1
ATOM 2524 C CA . GLY A 1 332 ? -1.501 19.410 18.149 1.00 51.53 332 GLY A CA 1
ATOM 2525 C C . GLY A 1 332 ? -1.614 17.920 17.834 1.00 51.53 332 GLY A C 1
ATOM 2526 O O . GLY A 1 332 ? -0.591 17.306 17.544 1.00 51.53 332 GLY A O 1
ATOM 2527 N N . VAL A 1 333 ? -2.808 17.317 17.848 1.00 54.16 333 VAL A N 1
ATOM 2528 C CA . VAL A 1 333 ? -2.951 15.880 17.547 1.00 54.16 333 VAL A CA 1
ATOM 2529 C C . VAL A 1 333 ? -3.673 15.686 16.217 1.00 54.16 333 VAL A C 1
ATOM 2531 O O . VAL A 1 333 ? -4.894 15.741 16.152 1.00 54.16 333 VAL A O 1
ATOM 2534 N N . ASN A 1 334 ? -2.903 15.423 15.159 1.00 72.38 334 ASN A N 1
ATOM 2535 C CA . ASN A 1 334 ? -3.428 15.148 13.815 1.00 72.38 334 ASN A CA 1
ATOM 2536 C C . ASN A 1 334 ? -3.987 13.726 13.659 1.00 72.38 334 ASN A C 1
ATOM 2538 O O . ASN A 1 334 ? -4.351 13.370 12.551 1.00 72.38 334 ASN A O 1
ATOM 2542 N N . ASN A 1 335 ? -4.034 12.915 14.720 1.00 86.25 335 ASN A N 1
ATOM 2543 C CA . ASN A 1 335 ? -4.482 11.523 14.668 1.00 86.25 335 ASN A CA 1
ATOM 2544 C C . ASN A 1 335 ? -5.834 11.372 15.376 1.00 86.25 335 ASN A C 1
ATOM 2546 O O . ASN A 1 335 ? -5.904 11.402 16.606 1.00 86.25 335 ASN A O 1
ATOM 2550 N N . PHE A 1 336 ? -6.894 11.170 14.601 1.00 92.69 336 PHE A N 1
ATOM 2551 C CA . PHE A 1 336 ? -8.248 10.926 15.092 1.00 92.69 336 PHE A CA 1
ATOM 2552 C C . PHE A 1 336 ? -8.609 9.456 14.934 1.00 92.69 336 PHE A C 1
ATOM 2554 O O . PHE A 1 336 ? -8.134 8.786 14.021 1.00 92.69 336 PHE A O 1
ATOM 2561 N N . ILE A 1 337 ? -9.480 8.950 15.801 1.00 94.62 337 ILE A N 1
ATOM 2562 C CA . ILE A 1 337 ? -10.031 7.602 15.661 1.00 94.62 337 ILE A CA 1
ATOM 2563 C C . ILE A 1 337 ? -11.532 7.737 15.588 1.00 94.62 337 ILE A C 1
ATOM 2565 O O . ILE A 1 337 ? -12.167 8.115 16.562 1.00 94.62 337 ILE A O 1
ATOM 2569 N N . TYR A 1 338 ? -12.115 7.456 14.437 1.00 96.31 338 TYR A N 1
ATOM 2570 C CA . TYR A 1 338 ? -13.523 7.717 14.192 1.00 96.31 338 TYR A CA 1
ATOM 2571 C C . TYR A 1 338 ? -14.264 6.407 13.955 1.00 96.31 338 TYR A C 1
ATOM 2573 O O . TYR A 1 338 ? -13.932 5.657 13.039 1.00 96.31 338 TYR A O 1
ATOM 2581 N N . CYS A 1 339 ? -15.252 6.107 14.795 1.00 97.12 339 CYS A N 1
ATOM 2582 C CA . CYS A 1 339 ? -15.958 4.829 14.760 1.00 97.12 339 CYS A CA 1
ATOM 2583 C C . CYS A 1 339 ? -17.234 4.926 13.930 1.00 97.12 339 CYS A C 1
ATOM 2585 O O . CYS A 1 339 ? -18.015 5.870 14.079 1.00 97.12 339 CYS A O 1
ATOM 2587 N N . ALA A 1 340 ? -17.452 3.943 13.060 1.00 96.56 340 ALA A N 1
ATOM 2588 C CA . ALA A 1 340 ? -18.629 3.877 12.213 1.00 96.56 340 ALA A CA 1
ATOM 2589 C C . ALA A 1 340 ? -19.825 3.334 13.007 1.00 96.56 340 ALA A C 1
ATOM 2591 O O . ALA A 1 340 ? -19.777 2.258 13.608 1.00 96.56 340 ALA A O 1
ATOM 2592 N N . GLN A 1 341 ? -20.917 4.094 13.014 1.00 95.38 341 GLN A N 1
ATOM 2593 C CA . GLN A 1 341 ? -22.112 3.772 13.788 1.00 95.38 341 GLN A CA 1
ATOM 2594 C C . GLN A 1 341 ? -22.719 2.425 13.372 1.00 95.38 341 GLN A C 1
ATOM 2596 O O . GLN A 1 341 ? -22.836 2.126 12.188 1.00 95.38 341 GLN A O 1
ATOM 2601 N N . GLY A 1 342 ? -23.126 1.618 14.354 1.00 94.81 342 GLY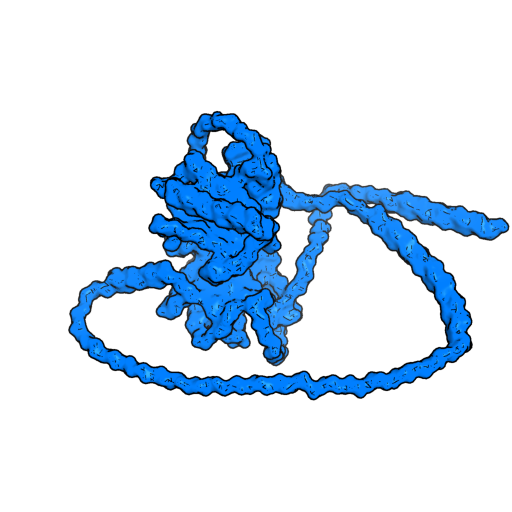 A N 1
ATOM 2602 C CA . GLY A 1 342 ? -23.757 0.314 14.138 1.00 94.81 342 GLY A CA 1
ATOM 2603 C C . GLY A 1 342 ? -22.799 -0.812 13.742 1.00 94.81 342 GLY A C 1
ATOM 2604 O O . GLY A 1 342 ? -23.260 -1.923 13.502 1.00 94.81 342 GLY A O 1
ATOM 2605 N N . THR A 1 343 ? -21.488 -0.562 13.692 1.00 96.31 343 THR A N 1
ATOM 2606 C CA . THR A 1 343 ? -20.486 -1.540 13.237 1.00 96.31 343 THR A CA 1
ATOM 2607 C C . THR A 1 343 ? -19.285 -1.591 14.181 1.00 96.31 343 THR A C 1
ATOM 2609 O O . THR A 1 343 ? -19.137 -0.725 15.044 1.00 96.31 343 THR A O 1
ATOM 2612 N N . GLN A 1 344 ? -18.425 -2.598 14.007 1.00 96.62 344 GLN A N 1
ATOM 2613 C CA . GLN A 1 344 ? -17.095 -2.656 14.631 1.00 96.62 344 GLN A CA 1
ATOM 2614 C C . GLN A 1 344 ? -16.030 -1.915 13.808 1.00 96.62 344 GLN A C 1
ATOM 2616 O O . GLN A 1 344 ? -14.863 -1.867 14.201 1.00 96.62 344 GLN A O 1
ATOM 2621 N N . THR A 1 345 ? -16.416 -1.336 12.668 1.00 97.12 345 THR A N 1
ATOM 2622 C CA . THR A 1 345 ? -15.506 -0.622 11.784 1.00 97.12 345 THR A CA 1
ATOM 2623 C C . THR A 1 345 ? -15.115 0.722 12.390 1.00 97.12 345 THR A C 1
ATOM 2625 O O . THR A 1 345 ? -15.956 1.488 12.868 1.00 97.12 345 THR A O 1
ATOM 2628 N N . TYR A 1 346 ? -13.830 1.048 12.332 1.00 97.56 346 TYR A N 1
ATOM 2629 C CA . TYR A 1 346 ? -13.336 2.378 12.668 1.00 97.56 346 TYR A CA 1
ATOM 2630 C C . TYR A 1 346 ? -12.197 2.794 11.748 1.00 97.56 346 TYR A C 1
ATOM 2632 O O . TYR A 1 346 ? -11.557 1.972 11.090 1.00 97.56 346 TYR A O 1
ATOM 2640 N N . VAL A 1 347 ? -11.955 4.100 11.704 1.00 96.69 347 VAL A N 1
ATOM 2641 C CA . VAL A 1 347 ? -10.941 4.709 10.853 1.00 96.69 347 VAL A CA 1
ATOM 2642 C C . VAL A 1 347 ? -9.966 5.497 11.716 1.00 96.69 347 VAL A C 1
ATOM 2644 O O . VAL A 1 347 ? -10.377 6.351 12.500 1.00 96.69 347 VAL A O 1
ATOM 2647 N N . MET A 1 348 ? -8.674 5.217 11.580 1.00 94.81 348 MET A N 1
ATOM 2648 C CA . MET A 1 348 ? -7.614 6.069 12.119 1.00 94.81 348 MET A CA 1
ATOM 2649 C C . MET A 1 348 ? -7.258 7.104 11.060 1.00 94.81 348 MET A C 1
ATOM 2651 O O . MET A 1 348 ? -6.794 6.730 9.989 1.00 94.81 348 MET A O 1
ATOM 2655 N N . ILE A 1 349 ? -7.499 8.379 11.339 1.00 94.25 349 ILE A N 1
ATOM 2656 C CA . ILE A 1 349 ? -7.419 9.474 10.371 1.00 94.25 349 ILE A CA 1
ATOM 2657 C C . ILE A 1 349 ? -6.246 10.366 10.742 1.00 94.25 349 ILE A C 1
ATOM 2659 O O . ILE A 1 349 ? -6.183 10.859 11.869 1.00 94.25 349 ILE A O 1
ATOM 2663 N N . LYS A 1 350 ? -5.357 10.607 9.781 1.00 88.38 350 LYS A N 1
ATOM 2664 C CA . LYS A 1 350 ? -4.285 11.588 9.872 1.00 88.38 350 LYS A CA 1
ATOM 2665 C C . LYS A 1 350 ? -4.544 12.735 8.904 1.00 88.38 350 LYS A C 1
ATOM 2667 O O . LYS A 1 350 ? -4.354 12.581 7.701 1.00 88.38 350 LYS A O 1
ATOM 2672 N N . THR A 1 351 ? -4.972 13.882 9.421 1.00 88.06 351 THR A N 1
ATOM 2673 C CA . THR A 1 351 ? -5.299 15.051 8.589 1.00 88.06 351 THR A CA 1
ATOM 2674 C C . THR A 1 351 ? -4.071 15.911 8.298 1.00 88.06 351 THR A C 1
ATOM 2676 O O . THR A 1 351 ? -3.198 16.085 9.152 1.00 88.06 351 THR A O 1
ATOM 2679 N N . GLY A 1 352 ? -4.025 16.474 7.092 1.00 81.50 352 GLY A N 1
ATOM 2680 C CA . GLY A 1 352 ? -3.119 17.553 6.711 1.00 81.50 352 GLY A CA 1
ATOM 2681 C C . GLY A 1 352 ? -3.670 18.930 7.089 1.00 81.50 352 GLY A C 1
ATOM 2682 O O . GLY A 1 352 ? -4.337 19.091 8.110 1.00 81.50 352 GLY A O 1
ATOM 2683 N N . TRP A 1 353 ? -3.379 19.933 6.260 1.00 77.31 353 TRP A N 1
ATOM 2684 C CA . TRP A 1 353 ? -3.852 21.303 6.463 1.00 77.31 353 TRP A CA 1
ATOM 2685 C C . TRP A 1 353 ? -5.366 21.411 6.267 1.00 77.31 353 TRP A C 1
ATOM 2687 O O . TRP A 1 353 ? -5.925 20.790 5.362 1.00 77.31 353 TRP A O 1
ATOM 2697 N N . ALA A 1 354 ? -6.018 22.224 7.101 1.00 83.81 354 ALA A N 1
ATOM 2698 C CA . ALA A 1 354 ? -7.427 22.556 6.931 1.00 83.81 354 ALA A CA 1
ATOM 2699 C C . ALA A 1 354 ? -7.651 23.262 5.585 1.00 83.81 354 ALA A C 1
ATOM 2701 O O . ALA A 1 354 ? -6.851 24.108 5.181 1.00 83.81 354 ALA A O 1
ATOM 2702 N N . ALA A 1 355 ? -8.748 22.931 4.911 1.00 81.00 355 ALA A N 1
ATOM 2703 C CA . ALA A 1 355 ? -9.118 23.506 3.626 1.00 81.00 355 ALA A CA 1
ATOM 2704 C C . ALA A 1 355 ? -10.626 23.777 3.564 1.00 81.00 355 ALA A C 1
ATOM 2706 O O . ALA A 1 355 ? -11.431 23.130 4.233 1.00 81.00 355 ALA A O 1
ATOM 2707 N N . SER A 1 356 ? -11.029 24.735 2.730 1.00 86.31 356 SER A N 1
ATOM 2708 C CA . SER A 1 356 ? -12.434 25.114 2.518 1.00 86.31 356 SER A CA 1
ATOM 2709 C C . SER A 1 356 ? -13.182 24.179 1.553 1.00 86.31 356 SER A C 1
ATOM 2711 O O . SER A 1 356 ? -14.188 24.562 0.967 1.00 86.31 356 SER A O 1
ATOM 2713 N N . ASN A 1 357 ? -12.695 22.950 1.366 1.00 81.44 357 ASN A N 1
ATOM 2714 C CA . ASN A 1 357 ? -13.198 21.956 0.414 1.00 81.44 357 ASN A CA 1
ATOM 2715 C C . ASN A 1 357 ? -14.112 20.893 1.062 1.00 81.44 357 ASN A C 1
ATOM 2717 O O . ASN A 1 357 ? -14.288 19.818 0.484 1.00 81.44 357 ASN A O 1
ATOM 2721 N N . SER A 1 358 ? -14.678 21.161 2.248 1.00 87.69 358 SER A N 1
ATOM 2722 C CA . SER A 1 358 ? -15.484 20.189 3.008 1.00 87.69 358 SER A CA 1
ATOM 2723 C C . SER A 1 358 ? -16.599 19.572 2.173 1.00 87.69 358 SER A C 1
ATOM 2725 O O . SER A 1 358 ? -16.767 18.359 2.194 1.00 87.69 358 SER A O 1
ATOM 2727 N N . ASP A 1 359 ? -17.318 20.385 1.401 1.00 92.19 359 ASP A N 1
ATOM 2728 C CA . ASP A 1 359 ? -18.489 19.931 0.648 1.00 92.19 359 ASP A CA 1
ATOM 2729 C C . ASP A 1 359 ? -18.096 18.966 -0.474 1.00 92.19 359 ASP A C 1
ATOM 2731 O O . ASP A 1 359 ? -18.715 17.916 -0.628 1.00 92.19 359 ASP A O 1
ATOM 2735 N N . VAL A 1 360 ? -17.002 19.261 -1.187 1.00 90.12 360 VAL A N 1
ATOM 2736 C CA . VAL A 1 360 ? -16.459 18.402 -2.257 1.00 90.12 360 VAL A CA 1
ATOM 2737 C C . VAL A 1 360 ? -15.967 17.071 -1.690 1.00 90.12 360 VAL A C 1
ATOM 2739 O O . VAL A 1 360 ? -16.183 16.013 -2.282 1.00 90.12 360 VAL A O 1
ATOM 2742 N N . VAL A 1 361 ? -15.305 17.108 -0.531 1.00 90.62 361 VAL A N 1
ATOM 2743 C CA . VAL A 1 361 ? -14.824 15.906 0.158 1.00 90.62 361 VAL A CA 1
ATOM 2744 C C . VAL A 1 361 ? -15.991 15.059 0.670 1.00 90.62 361 VAL A C 1
ATOM 2746 O O . VAL A 1 361 ? -15.994 13.841 0.496 1.00 90.62 361 VAL A O 1
ATOM 2749 N N . VAL A 1 362 ? -16.996 15.687 1.280 1.00 93.62 362 VAL A N 1
ATOM 2750 C CA . VAL A 1 362 ? -18.204 15.005 1.758 1.00 93.62 362 VAL A CA 1
ATOM 2751 C C . VAL A 1 362 ? -18.972 14.393 0.590 1.00 93.62 362 VAL A C 1
ATOM 2753 O O . VAL A 1 362 ? -19.418 13.254 0.702 1.00 93.62 362 VAL A O 1
ATOM 2756 N N . GLU A 1 363 ? -19.095 15.094 -0.538 1.00 91.56 363 GLU A N 1
ATOM 2757 C CA . GLU A 1 363 ? -19.716 14.561 -1.751 1.00 91.56 363 GLU A CA 1
ATOM 2758 C C . GLU A 1 363 ? -18.973 13.319 -2.262 1.00 91.56 363 GLU A C 1
ATOM 2760 O O . GLU A 1 363 ? -19.605 12.287 -2.482 1.00 91.56 363 GLU A O 1
ATOM 2765 N N . LEU A 1 364 ? -17.640 13.374 -2.370 1.00 90.75 364 LEU A N 1
ATOM 2766 C CA . LEU A 1 364 ? -16.800 12.236 -2.765 1.00 90.75 364 LEU A CA 1
ATOM 2767 C C . LEU A 1 364 ? -17.025 11.010 -1.869 1.00 90.75 364 LEU A C 1
ATOM 2769 O O . LEU A 1 364 ? -17.206 9.893 -2.355 1.00 90.75 364 LEU A O 1
ATOM 2773 N N . LEU A 1 365 ? -17.016 11.216 -0.551 1.00 94.69 365 LEU A N 1
ATOM 2774 C CA . LEU A 1 365 ? -17.187 10.142 0.427 1.00 94.69 365 LEU A CA 1
ATOM 2775 C C . LEU A 1 365 ? -18.613 9.577 0.412 1.00 94.69 365 LEU A C 1
ATOM 2777 O O . LEU A 1 365 ? -18.779 8.361 0.501 1.00 94.69 365 LEU A O 1
ATOM 2781 N N . ASN A 1 366 ? -19.631 10.424 0.230 1.00 93.12 366 ASN A N 1
ATOM 2782 C CA . ASN A 1 366 ? -21.014 9.976 0.059 1.00 93.12 366 ASN A CA 1
ATOM 2783 C C . ASN A 1 366 ? -21.181 9.169 -1.236 1.00 93.12 366 ASN A C 1
ATOM 2785 O O . ASN A 1 366 ? -21.817 8.123 -1.214 1.00 93.12 366 ASN A O 1
ATOM 2789 N N . GLN A 1 367 ? -20.573 9.587 -2.352 1.00 89.38 367 GLN A N 1
ATOM 2790 C CA . GLN A 1 367 ? -20.598 8.809 -3.597 1.00 89.38 367 GLN A CA 1
ATOM 2791 C C . GLN A 1 367 ? -19.948 7.429 -3.412 1.00 89.38 367 GLN A C 1
ATOM 2793 O O . GLN A 1 367 ? -20.498 6.423 -3.861 1.00 89.38 367 GLN A O 1
ATOM 2798 N N . ALA A 1 368 ? -18.811 7.359 -2.712 1.00 90.25 368 ALA A N 1
ATOM 2799 C CA . ALA A 1 368 ? -18.156 6.091 -2.394 1.00 90.25 368 ALA A CA 1
ATOM 2800 C C . ALA A 1 368 ? -19.033 5.182 -1.512 1.00 90.25 368 ALA A C 1
ATOM 2802 O O . ALA A 1 368 ? -19.129 3.978 -1.767 1.00 90.25 368 ALA A O 1
ATOM 2803 N N . PHE A 1 369 ? -19.712 5.761 -0.518 1.00 95.00 369 PHE A N 1
ATOM 2804 C CA . PHE A 1 369 ? -20.683 5.062 0.322 1.00 95.00 369 PHE A CA 1
ATOM 2805 C C . PHE A 1 369 ? -21.863 4.513 -0.493 1.00 95.00 369 PHE A C 1
ATOM 2807 O O . PHE A 1 369 ? -22.176 3.327 -0.393 1.00 95.00 369 PHE A O 1
ATOM 2814 N N . GLU A 1 370 ? -22.474 5.331 -1.354 1.00 91.88 370 GLU A N 1
ATOM 2815 C CA . GLU A 1 370 ? -23.598 4.923 -2.207 1.00 91.88 370 GLU A CA 1
ATOM 2816 C C . GLU A 1 370 ? -23.211 3.788 -3.162 1.00 91.88 370 GLU A C 1
ATOM 2818 O O . GLU A 1 370 ? -23.973 2.838 -3.350 1.00 91.88 370 GLU A O 1
ATOM 2823 N N . VAL A 1 371 ? -22.000 3.822 -3.729 1.00 88.12 371 VAL A N 1
ATOM 2824 C CA . VAL A 1 371 ? -21.482 2.715 -4.549 1.00 88.12 371 VAL A CA 1
ATOM 2825 C C . VAL A 1 371 ? -21.377 1.429 -3.728 1.00 88.12 371 VAL A C 1
ATOM 2827 O O . VAL A 1 371 ? -21.809 0.373 -4.201 1.00 88.12 371 VAL A O 1
ATOM 2830 N N . ALA A 1 372 ? -20.863 1.507 -2.498 1.00 93.25 372 ALA A N 1
ATOM 2831 C CA . ALA A 1 372 ? -20.744 0.352 -1.616 1.00 93.25 372 ALA A CA 1
ATOM 2832 C C . ALA A 1 372 ? -22.115 -0.233 -1.241 1.00 93.25 372 ALA A C 1
ATOM 2834 O O . ALA A 1 372 ? -22.351 -1.424 -1.458 1.00 93.25 372 ALA A O 1
ATOM 2835 N N . ILE A 1 373 ? -23.057 0.591 -0.774 1.00 94.56 373 ILE A N 1
ATOM 2836 C CA . ILE A 1 373 ? -24.410 0.136 -0.416 1.00 94.56 373 ILE A CA 1
ATOM 2837 C C . ILE A 1 373 ? -25.161 -0.393 -1.641 1.00 94.56 373 ILE A C 1
ATOM 2839 O O . ILE A 1 373 ? -25.804 -1.439 -1.567 1.00 94.56 373 ILE A O 1
ATOM 2843 N N . SER A 1 374 ? -25.035 0.259 -2.799 1.00 89.56 374 SER A N 1
ATOM 2844 C CA . SER A 1 374 ? -25.664 -0.199 -4.040 1.00 89.56 374 SER A CA 1
ATOM 2845 C C . SER A 1 374 ? -25.118 -1.548 -4.515 1.00 89.56 374 SER A C 1
ATOM 2847 O O . SER A 1 374 ? -25.863 -2.358 -5.079 1.00 89.56 374 SER A O 1
ATOM 2849 N N . ARG A 1 375 ? -23.826 -1.821 -4.289 1.00 91.50 375 ARG A N 1
ATOM 2850 C CA . ARG A 1 375 ? -23.223 -3.133 -4.550 1.00 91.50 375 ARG A CA 1
ATOM 2851 C C . ARG A 1 375 ? -23.771 -4.182 -3.586 1.00 91.50 375 ARG A C 1
ATOM 2853 O O . ARG A 1 375 ? -24.202 -5.228 -4.064 1.00 91.50 375 ARG A O 1
ATOM 2860 N N . ILE A 1 376 ? -23.812 -3.889 -2.285 1.00 93.75 376 ILE A N 1
ATOM 2861 C CA . ILE A 1 376 ? -24.346 -4.800 -1.258 1.00 93.75 376 ILE A CA 1
ATOM 2862 C C . ILE A 1 376 ? -25.807 -5.145 -1.548 1.00 93.75 376 ILE A C 1
ATOM 2864 O O . ILE A 1 376 ? -26.176 -6.314 -1.551 1.00 93.75 376 ILE A O 1
ATOM 2868 N N . ALA A 1 377 ? -26.633 -4.148 -1.865 1.00 93.38 377 ALA A N 1
ATOM 2869 C CA . ALA A 1 377 ? -28.045 -4.355 -2.170 1.00 93.38 377 ALA A CA 1
ATOM 2870 C C . ALA A 1 377 ? -28.259 -5.246 -3.405 1.00 93.38 377 ALA A C 1
ATOM 2872 O O . ALA A 1 377 ? -29.199 -6.035 -3.442 1.00 93.38 377 ALA A O 1
ATOM 2873 N N . ARG A 1 378 ? -27.392 -5.129 -4.422 1.00 94.19 378 ARG A N 1
ATOM 2874 C CA . ARG A 1 378 ? -27.517 -5.886 -5.678 1.00 94.19 378 ARG A CA 1
ATOM 2875 C C . ARG A 1 378 ? -26.871 -7.269 -5.645 1.00 94.19 378 ARG A C 1
ATOM 2877 O O . ARG A 1 378 ? -27.354 -8.161 -6.333 1.00 94.19 378 ARG A O 1
ATOM 2884 N N . TYR A 1 379 ? -25.778 -7.442 -4.907 1.00 94.00 379 TYR A N 1
ATOM 2885 C CA . TYR A 1 379 ? -24.923 -8.632 -5.004 1.00 94.00 379 TYR A CA 1
ATOM 2886 C C . TYR A 1 379 ? -24.557 -9.256 -3.650 1.00 94.00 379 TYR A C 1
ATOM 2888 O O . TYR A 1 379 ? -23.839 -10.253 -3.625 1.00 94.00 379 TYR A O 1
ATOM 2896 N N . GLY A 1 380 ? -25.051 -8.698 -2.544 1.00 94.69 380 GLY A N 1
ATOM 2897 C CA . GLY A 1 380 ? -24.641 -9.061 -1.191 1.00 94.69 380 GLY A CA 1
ATOM 2898 C C . GLY A 1 380 ? -23.334 -8.390 -0.769 1.00 94.69 380 GLY A C 1
ATOM 2899 O O . GLY A 1 380 ? -22.624 -7.792 -1.583 1.00 94.69 380 GLY A O 1
ATOM 2900 N N . ASP A 1 381 ? -23.022 -8.482 0.525 1.00 95.56 381 ASP A N 1
ATOM 2901 C CA . ASP A 1 381 ? -21.710 -8.070 1.012 1.00 95.56 381 ASP A CA 1
ATOM 2902 C C . ASP A 1 381 ? -20.667 -9.116 0.613 1.00 95.56 381 ASP A C 1
ATOM 2904 O O . ASP A 1 381 ? -20.817 -10.314 0.855 1.00 95.56 381 ASP A O 1
ATOM 2908 N N . SER A 1 382 ? -19.615 -8.652 -0.042 1.00 91.31 382 SER A N 1
ATOM 2909 C CA . SER A 1 382 ? -18.518 -9.481 -0.509 1.00 91.31 382 SER A CA 1
ATOM 2910 C C . SER A 1 382 ? -17.217 -8.736 -0.299 1.00 91.31 382 SER A C 1
ATOM 2912 O O . SER A 1 382 ? -17.194 -7.519 -0.119 1.00 91.31 382 SER A O 1
ATOM 2914 N N . VAL A 1 383 ? -16.108 -9.452 -0.418 1.00 90.56 383 VAL A N 1
ATOM 2915 C CA . VAL A 1 383 ? -14.797 -8.817 -0.529 1.00 90.56 383 VAL A CA 1
ATOM 2916 C C . VAL A 1 383 ? -14.801 -7.836 -1.705 1.00 90.56 383 VAL A C 1
ATOM 2918 O O . VAL A 1 383 ? -15.347 -8.126 -2.779 1.00 90.56 383 VAL A O 1
ATOM 2921 N N . VAL A 1 384 ? -14.190 -6.672 -1.497 1.00 84.88 384 VAL A N 1
ATOM 2922 C CA . VAL A 1 384 ? -13.805 -5.744 -2.555 1.00 84.88 384 VAL A CA 1
ATOM 2923 C C . VAL A 1 384 ? -12.750 -6.457 -3.391 1.00 84.88 384 VAL A C 1
ATOM 2925 O O . VAL A 1 384 ? -11.565 -6.485 -3.057 1.00 84.88 384 VAL A O 1
ATOM 2928 N N . ALA A 1 385 ? -13.214 -7.112 -4.455 1.00 74.75 385 ALA A N 1
ATOM 2929 C CA . ALA A 1 385 ? -12.341 -7.770 -5.410 1.00 74.75 385 ALA A CA 1
ATOM 2930 C C . ALA A 1 385 ? -11.336 -6.751 -5.950 1.00 74.75 385 ALA A C 1
ATOM 2932 O O . ALA A 1 385 ? -11.690 -5.588 -6.149 1.00 74.75 385 ALA A O 1
ATOM 2933 N N . ASN A 1 386 ? -10.104 -7.203 -6.188 1.00 60.38 386 ASN A N 1
ATOM 2934 C CA . ASN A 1 386 ? -9.022 -6.388 -6.723 1.00 60.38 386 ASN A CA 1
ATOM 2935 C C . ASN A 1 386 ? -9.466 -5.704 -8.020 1.00 60.38 386 ASN A C 1
ATOM 2937 O O . ASN A 1 386 ? -9.378 -6.274 -9.106 1.00 60.38 386 ASN A O 1
ATOM 2941 N N . SER A 1 387 ? -9.974 -4.483 -7.899 1.00 44.72 387 SER A N 1
ATOM 2942 C CA . SER A 1 387 ? -10.410 -3.706 -9.039 1.00 44.72 387 SER A CA 1
ATOM 2943 C C . SER A 1 387 ? -9.158 -3.188 -9.728 1.00 44.72 387 SER A C 1
ATOM 2945 O O . SER A 1 387 ? -8.383 -2.441 -9.141 1.00 44.72 387 SER A O 1
ATOM 2947 N N . LEU A 1 388 ? -8.935 -3.596 -10.978 1.00 37.75 388 LEU A N 1
ATOM 2948 C CA . LEU A 1 388 ? -7.865 -3.088 -11.845 1.00 37.75 388 LEU A CA 1
ATOM 2949 C C . LEU A 1 388 ? -8.162 -1.656 -12.334 1.00 37.75 388 LEU A C 1
ATOM 2951 O O . LEU A 1 388 ? -7.861 -1.295 -13.469 1.00 37.75 388 LEU A O 1
ATOM 2955 N N . VAL A 1 389 ? -8.759 -0.808 -11.500 1.00 37.72 389 VAL A N 1
ATOM 2956 C CA . VAL A 1 389 ? -8.994 0.594 -11.841 1.00 37.72 389 VAL A CA 1
ATOM 2957 C C . VAL A 1 389 ? -7.711 1.358 -11.492 1.00 37.72 389 VAL A C 1
ATOM 2959 O O . VAL A 1 389 ? -7.372 1.546 -10.330 1.00 37.72 389 VAL A O 1
ATOM 2962 N N . TYR A 1 390 ? -6.944 1.725 -12.528 1.00 41.94 390 TYR A N 1
ATOM 2963 C CA . TYR A 1 390 ? -5.616 2.376 -12.481 1.00 41.94 390 TYR A CA 1
ATOM 2964 C C . TYR A 1 390 ? -4.407 1.505 -12.070 1.00 41.94 390 TYR A C 1
ATOM 2966 O O . TYR A 1 390 ? -3.333 2.017 -11.729 1.00 41.94 390 TYR A O 1
ATOM 2974 N N . GLY A 1 391 ? -4.518 0.177 -12.166 1.00 37.62 391 GLY A N 1
ATOM 2975 C CA . GLY A 1 391 ? -3.371 -0.734 -12.022 1.00 37.62 391 GLY A CA 1
ATOM 2976 C C . GLY A 1 391 ? -2.778 -0.828 -10.609 1.00 37.62 391 GLY A C 1
ATOM 2977 O O . GLY A 1 391 ? -1.664 -1.321 -10.458 1.00 37.62 391 GLY A O 1
ATOM 2978 N N . MET A 1 392 ? -3.491 -0.351 -9.584 1.00 40.84 392 MET A N 1
ATOM 2979 C CA . MET A 1 392 ? -3.238 -0.727 -8.192 1.00 40.84 392 MET A CA 1
ATOM 2980 C C . MET A 1 392 ? -4.119 -1.935 -7.871 1.00 40.84 392 MET A C 1
ATOM 2982 O O . MET A 1 392 ? -5.341 -1.822 -7.814 1.00 40.84 392 MET A O 1
ATOM 2986 N N . ILE A 1 393 ? -3.506 -3.108 -7.717 1.00 42.56 393 ILE A N 1
ATOM 2987 C CA . ILE A 1 393 ? -4.223 -4.333 -7.353 1.00 42.56 393 ILE A CA 1
ATOM 2988 C C . ILE A 1 393 ? -4.806 -4.135 -5.951 1.00 42.56 393 ILE A C 1
ATOM 2990 O O . ILE A 1 393 ? -4.075 -3.830 -5.014 1.00 42.56 393 ILE A O 1
ATOM 2994 N N . GLY A 1 394 ? -6.125 -4.285 -5.818 1.00 51.03 394 GLY A N 1
ATOM 2995 C CA . GLY A 1 394 ? -6.800 -4.136 -4.528 1.00 51.03 394 GLY A CA 1
ATOM 2996 C C . GLY A 1 394 ? -7.139 -2.699 -4.154 1.00 51.03 394 GLY A C 1
ATOM 2997 O O . GLY A 1 394 ? -7.441 -2.479 -2.984 1.00 51.03 394 GLY A O 1
ATOM 2998 N N . SER A 1 395 ? -7.098 -1.747 -5.103 1.00 56.19 395 SER A N 1
ATOM 2999 C CA . SER A 1 395 ? -7.455 -0.354 -4.832 1.00 56.19 395 SER A CA 1
ATOM 3000 C C . SER A 1 395 ? -8.758 0.105 -5.485 1.00 56.19 395 SER A C 1
ATOM 3002 O O . SER A 1 395 ? -9.031 -0.208 -6.643 1.00 56.19 395 SER A O 1
ATOM 3004 N N . ILE A 1 396 ? -9.556 0.887 -4.754 1.00 62.16 396 ILE A N 1
ATOM 3005 C CA . ILE A 1 396 ? -10.661 1.661 -5.324 1.00 62.16 396 ILE A CA 1
ATOM 3006 C C . ILE A 1 396 ? -10.243 3.124 -5.395 1.00 62.16 396 ILE A C 1
ATOM 3008 O O . ILE A 1 396 ? -9.807 3.693 -4.394 1.00 62.16 396 ILE A O 1
ATOM 3012 N N . VAL A 1 397 ? -10.406 3.714 -6.580 1.00 71.31 397 VAL A N 1
ATOM 3013 C CA . VAL A 1 397 ? -10.206 5.142 -6.823 1.00 71.31 397 VAL A CA 1
ATOM 3014 C C . VAL A 1 397 ? -11.552 5.772 -7.160 1.00 71.31 397 VAL A C 1
ATOM 3016 O O . VAL A 1 397 ? -12.161 5.411 -8.166 1.00 71.31 397 VAL A O 1
ATOM 3019 N N . TYR A 1 398 ? -11.994 6.724 -6.346 1.00 72.25 398 TYR A N 1
ATOM 3020 C CA . TYR A 1 398 ? -13.112 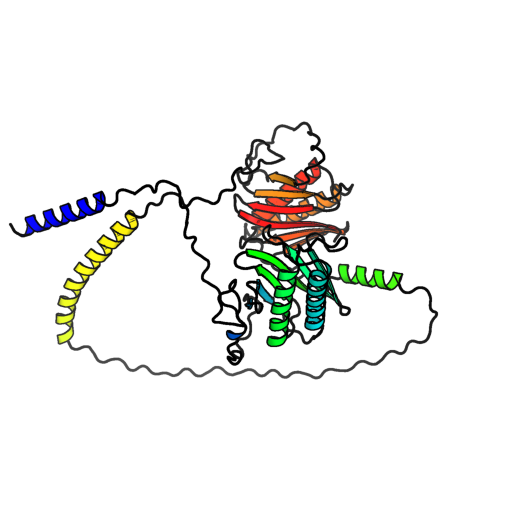7.610 -6.672 1.00 72.25 398 TYR A CA 1
ATOM 3021 C C . TYR A 1 398 ? -12.560 8.988 -7.017 1.00 72.25 398 TYR A C 1
ATOM 3023 O O . TYR A 1 398 ? -11.662 9.469 -6.329 1.00 72.25 398 TYR A O 1
ATOM 3031 N N . LEU A 1 399 ? -13.080 9.605 -8.076 1.00 76.00 399 LEU A N 1
ATOM 3032 C CA . LEU A 1 399 ? -12.668 10.924 -8.555 1.00 76.00 399 LEU A CA 1
ATOM 3033 C C . LEU A 1 399 ? -13.880 11.855 -8.554 1.00 76.00 399 LEU A C 1
ATOM 3035 O O . LEU A 1 399 ? -14.931 11.467 -9.062 1.00 76.00 399 LEU A O 1
ATOM 3039 N N . THR A 1 400 ? -13.731 13.078 -8.044 1.00 74.50 400 THR A N 1
ATOM 3040 C CA . THR A 1 400 ? -14.733 14.139 -8.237 1.00 74.50 400 THR A CA 1
ATOM 3041 C C . THR A 1 400 ? -14.339 15.100 -9.350 1.00 74.50 400 THR A C 1
ATOM 3043 O O . THR A 1 400 ? -13.175 15.215 -9.738 1.00 74.50 400 THR A O 1
ATOM 3046 N N . THR A 1 401 ? -15.321 15.865 -9.826 1.00 68.88 401 THR A N 1
ATOM 3047 C CA . THR A 1 401 ? -15.127 17.023 -10.714 1.00 68.88 401 THR A CA 1
ATOM 3048 C C . THR A 1 401 ? -14.258 18.119 -10.089 1.00 68.88 401 THR A C 1
ATOM 3050 O O . THR A 1 401 ? -13.657 18.900 -10.820 1.00 68.88 401 THR A O 1
ATOM 3053 N N . GLY A 1 402 ? -14.135 18.153 -8.756 1.00 75.31 402 GLY A N 1
ATOM 3054 C CA . GLY A 1 402 ? -13.287 19.091 -8.014 1.00 75.31 402 GLY A CA 1
ATOM 3055 C C . GLY A 1 402 ? -11.809 18.701 -7.946 1.00 75.31 402 GLY A C 1
ATOM 3056 O O . GLY A 1 402 ? -11.060 19.314 -7.192 1.00 75.31 402 GLY A O 1
ATOM 3057 N N . GLY A 1 403 ? -11.388 17.665 -8.678 1.00 82.25 403 GLY A N 1
ATOM 3058 C CA . GLY A 1 403 ? -10.005 17.200 -8.671 1.00 82.25 403 GLY A CA 1
ATOM 3059 C C . GLY A 1 403 ? -9.601 16.498 -7.378 1.00 82.25 403 GLY A C 1
ATOM 3060 O O . GLY A 1 403 ? -8.417 16.268 -7.195 1.00 82.25 403 GLY A O 1
ATOM 3061 N N . MET A 1 404 ? -10.540 16.135 -6.498 1.00 84.81 404 MET A N 1
ATOM 3062 C CA . MET A 1 404 ? -10.254 15.311 -5.322 1.00 84.81 404 MET A CA 1
ATOM 3063 C C . MET A 1 404 ? -10.360 13.829 -5.683 1.00 84.81 404 MET A C 1
ATOM 3065 O O . MET A 1 404 ? -11.211 13.423 -6.479 1.00 84.81 404 MET A O 1
ATOM 3069 N N . ALA A 1 405 ? -9.508 13.018 -5.070 1.00 86.38 405 ALA A N 1
ATOM 3070 C CA . ALA A 1 405 ? -9.471 11.580 -5.226 1.00 86.38 405 ALA A CA 1
ATOM 3071 C C . ALA A 1 405 ? -9.483 10.881 -3.865 1.00 86.38 405 ALA A C 1
ATOM 3073 O O . ALA A 1 405 ? -8.788 11.284 -2.935 1.00 86.38 405 ALA A O 1
ATOM 3074 N N . LEU A 1 406 ? -10.250 9.796 -3.781 1.00 89.44 406 LEU A N 1
ATOM 3075 C CA . LEU A 1 406 ? -10.250 8.854 -2.667 1.00 89.44 406 LEU A CA 1
ATOM 3076 C C . LEU A 1 406 ? -9.620 7.561 -3.167 1.00 89.44 406 LEU A C 1
ATOM 3078 O O . LEU A 1 406 ? -10.141 6.951 -4.099 1.00 89.44 406 LEU A O 1
ATOM 3082 N N . ARG A 1 407 ? -8.511 7.151 -2.557 1.00 86.12 407 ARG A N 1
ATOM 3083 C CA . ARG A 1 407 ? -7.784 5.920 -2.877 1.00 86.12 407 ARG A CA 1
ATOM 3084 C C . ARG A 1 407 ? -7.802 5.031 -1.649 1.00 86.12 407 ARG A C 1
ATOM 3086 O O . ARG A 1 407 ? -7.372 5.462 -0.592 1.00 86.12 407 ARG A O 1
ATOM 3093 N N . ILE A 1 408 ? -8.295 3.808 -1.765 1.00 88.00 408 ILE A N 1
ATOM 3094 C CA . ILE A 1 408 ? -8.315 2.837 -0.657 1.00 88.00 408 ILE A CA 1
ATOM 3095 C C . ILE A 1 408 ? -7.695 1.554 -1.169 1.00 88.00 408 ILE A C 1
ATOM 3097 O O . ILE A 1 408 ? -7.994 1.197 -2.299 1.00 88.00 408 ILE A O 1
ATOM 3101 N N . ALA A 1 409 ? -6.848 0.888 -0.391 1.00 82.75 409 ALA A N 1
ATOM 3102 C CA . ALA A 1 409 ? -6.190 -0.366 -0.733 1.00 82.75 409 ALA A CA 1
ATOM 3103 C C . ALA A 1 409 ? -6.245 -1.358 0.437 1.00 82.75 409 ALA A C 1
ATOM 3105 O O . ALA A 1 409 ? -6.092 -0.959 1.591 1.00 82.75 409 ALA A O 1
ATOM 3106 N N . ASN A 1 410 ? -6.437 -2.646 0.140 1.00 82.94 410 ASN A N 1
ATOM 3107 C CA . ASN A 1 410 ? -6.391 -3.717 1.145 1.00 82.94 410 ASN A CA 1
ATOM 3108 C C . ASN A 1 410 ? -5.014 -3.798 1.825 1.00 82.94 410 ASN A C 1
ATOM 3110 O O . ASN A 1 410 ? -3.986 -3.563 1.188 1.00 82.94 410 ASN A O 1
ATOM 3114 N N . THR A 1 411 ? -4.978 -4.173 3.105 1.00 78.56 411 THR A N 1
ATOM 3115 C CA . THR A 1 411 ? -3.731 -4.262 3.886 1.00 78.56 411 THR A CA 1
ATOM 3116 C C . THR A 1 411 ? -3.642 -5.519 4.736 1.00 78.56 411 THR A C 1
ATOM 3118 O O . THR A 1 411 ? -4.653 -6.095 5.119 1.00 78.56 411 THR A O 1
ATOM 3121 N N . ASN A 1 412 ? -2.409 -5.897 5.090 1.00 65.19 412 ASN A N 1
ATOM 3122 C CA . ASN A 1 412 ? -2.105 -6.917 6.098 1.00 65.19 412 ASN A CA 1
ATOM 3123 C C . ASN A 1 412 ? -2.732 -8.304 5.832 1.00 65.19 412 ASN A C 1
ATOM 3125 O O . ASN A 1 412 ? -3.175 -8.974 6.757 1.00 65.19 412 ASN A O 1
ATOM 3129 N N . ASN A 1 413 ? -2.815 -8.724 4.561 1.00 66.06 413 ASN A N 1
ATOM 3130 C CA . ASN A 1 413 ? -3.468 -9.975 4.131 1.00 66.06 413 ASN A CA 1
ATOM 3131 C C . ASN A 1 413 ? -4.953 -10.104 4.543 1.00 66.06 413 ASN A C 1
ATOM 3133 O O . ASN A 1 413 ? -5.579 -11.144 4.341 1.00 66.06 413 ASN A O 1
ATOM 3137 N N . HIS A 1 414 ? -5.538 -9.038 5.084 1.00 76.69 414 HIS A N 1
ATOM 3138 C CA . HIS A 1 414 ? -6.963 -8.927 5.301 1.00 76.69 414 HIS A CA 1
ATOM 3139 C C . HIS A 1 414 ? -7.602 -8.266 4.084 1.00 76.69 414 HIS A C 1
ATOM 3141 O O . HIS A 1 414 ? -6.994 -7.480 3.354 1.00 76.69 414 HIS A O 1
ATOM 3147 N N . GLN A 1 415 ? -8.849 -8.638 3.841 1.00 85.00 415 GLN A N 1
ATOM 3148 C CA . GLN A 1 415 ? -9.611 -8.178 2.696 1.00 85.00 415 GLN A CA 1
ATOM 3149 C C . GLN A 1 415 ? -10.730 -7.269 3.191 1.00 85.00 415 GLN A C 1
ATOM 3151 O O . GLN A 1 415 ? -11.486 -7.644 4.084 1.00 85.00 415 GLN A O 1
ATOM 3156 N N . THR A 1 416 ? -10.848 -6.082 2.603 1.00 91.19 416 THR A N 1
ATOM 3157 C CA . THR A 1 416 ? -11.960 -5.170 2.887 1.00 91.19 416 THR A CA 1
ATOM 3158 C C . THR A 1 416 ? -13.222 -5.702 2.221 1.00 91.19 416 THR A C 1
ATOM 3160 O O . THR A 1 416 ? -13.192 -6.033 1.034 1.00 91.19 416 THR A O 1
ATOM 3163 N N . THR A 1 417 ? -14.338 -5.784 2.949 1.00 94.19 417 THR A N 1
ATOM 3164 C CA . THR A 1 417 ? -15.655 -6.055 2.348 1.00 94.19 417 THR A CA 1
ATOM 3165 C C . THR A 1 417 ? -16.343 -4.758 1.933 1.00 94.19 417 THR A C 1
ATOM 3167 O O . THR A 1 417 ? -15.973 -3.670 2.386 1.00 94.19 417 THR A O 1
ATOM 3170 N N . TRP A 1 418 ? -17.350 -4.842 1.064 1.00 94.19 418 TRP A N 1
ATOM 3171 C CA . TRP A 1 418 ? -18.145 -3.673 0.686 1.00 94.19 418 TRP A CA 1
ATOM 3172 C C . TRP A 1 418 ? -18.847 -3.048 1.897 1.00 94.19 418 TRP A C 1
ATOM 3174 O O . TRP A 1 418 ? -18.932 -1.824 1.976 1.00 94.19 418 TRP A O 1
ATOM 3184 N N . GLY A 1 419 ? -19.282 -3.861 2.864 1.00 96.00 419 GLY A N 1
ATOM 3185 C CA . GLY A 1 419 ? -19.857 -3.406 4.130 1.00 96.00 419 GLY A CA 1
ATOM 3186 C C . GLY A 1 419 ? -18.879 -2.563 4.942 1.00 96.00 419 GLY A C 1
ATOM 3187 O O . GLY A 1 419 ? -19.209 -1.442 5.332 1.00 96.00 419 GLY A O 1
ATOM 3188 N N . VAL A 1 420 ? -17.649 -3.054 5.123 1.00 96.38 420 VAL A N 1
ATOM 3189 C CA . VAL A 1 420 ? -16.597 -2.329 5.852 1.00 96.38 420 VAL A CA 1
ATOM 3190 C C . VAL A 1 420 ? -16.190 -1.048 5.121 1.00 96.38 420 VAL A C 1
ATOM 3192 O O . VAL A 1 420 ? -16.045 0.004 5.743 1.00 96.38 420 VAL A O 1
ATOM 3195 N N . LEU A 1 421 ? -16.068 -1.095 3.792 1.00 95.44 421 LEU A N 1
ATOM 3196 C CA . LEU A 1 421 ? -15.788 0.089 2.978 1.00 95.44 421 LEU A CA 1
ATOM 3197 C C . LEU A 1 421 ? -16.881 1.159 3.126 1.00 95.44 421 LEU A C 1
ATOM 3199 O O . LEU A 1 421 ? -16.572 2.340 3.306 1.00 95.44 421 LEU A O 1
ATOM 3203 N N . GLY A 1 422 ? -18.152 0.757 3.054 1.00 95.44 422 GLY A N 1
ATOM 3204 C CA . GLY A 1 422 ? -19.289 1.653 3.251 1.00 95.44 422 GLY A CA 1
ATOM 3205 C C . GLY A 1 422 ? -19.270 2.279 4.647 1.00 95.44 422 GLY A C 1
ATOM 3206 O O . GLY A 1 422 ? -19.327 3.498 4.787 1.00 95.44 422 GLY A O 1
ATOM 3207 N N . ALA A 1 423 ? -19.092 1.468 5.690 1.00 97.19 423 ALA A N 1
ATOM 3208 C CA . ALA A 1 423 ? -19.009 1.952 7.066 1.00 97.19 423 ALA A CA 1
ATOM 3209 C C . ALA A 1 423 ? -17.859 2.960 7.263 1.00 97.19 423 ALA A C 1
ATOM 3211 O O . ALA A 1 423 ? -18.062 4.025 7.851 1.00 97.19 423 ALA A O 1
ATOM 3212 N N . ALA A 1 424 ? -16.674 2.671 6.719 1.00 96.88 424 ALA A N 1
ATOM 3213 C CA . ALA A 1 424 ? -15.503 3.540 6.811 1.00 96.88 424 ALA A CA 1
ATOM 3214 C C . ALA A 1 424 ? -15.677 4.869 6.057 1.00 96.88 424 ALA A C 1
ATOM 3216 O O . ALA A 1 424 ? -15.358 5.929 6.593 1.00 96.88 424 ALA A O 1
ATOM 3217 N N . THR A 1 425 ? -16.209 4.839 4.832 1.00 96.25 425 THR A N 1
ATOM 3218 C CA . THR A 1 425 ? -16.448 6.057 4.032 1.00 96.25 425 THR A CA 1
ATOM 3219 C C . THR A 1 425 ? -17.541 6.935 4.636 1.00 96.25 425 THR A C 1
ATOM 3221 O O . THR A 1 425 ? -17.380 8.154 4.691 1.00 96.25 425 THR A O 1
ATOM 3224 N N . HIS A 1 426 ? -18.593 6.336 5.199 1.00 96.25 426 HIS A N 1
ATOM 3225 C CA . HIS A 1 426 ? -19.612 7.061 5.959 1.00 96.25 426 HIS A CA 1
ATOM 3226 C C . HIS A 1 426 ? -19.044 7.694 7.243 1.00 96.25 426 HIS A C 1
ATOM 3228 O O . HIS A 1 426 ? -19.330 8.854 7.546 1.00 96.25 426 HIS A O 1
ATOM 3234 N N . ALA A 1 427 ? -18.190 6.974 7.980 1.00 96.75 427 ALA A N 1
ATOM 3235 C CA . ALA A 1 427 ? -17.483 7.505 9.147 1.00 96.75 427 ALA A CA 1
ATOM 3236 C C . ALA A 1 427 ? -16.578 8.695 8.787 1.00 96.75 427 ALA A C 1
ATOM 3238 O O . ALA A 1 427 ? -16.641 9.731 9.447 1.00 96.75 427 ALA A O 1
ATOM 3239 N N . LEU A 1 428 ? -15.798 8.583 7.707 1.00 96.06 428 LEU A N 1
ATOM 3240 C CA . LEU A 1 428 ? -14.979 9.677 7.178 1.00 96.06 428 LEU A CA 1
ATOM 3241 C C . LEU A 1 428 ? -15.830 10.890 6.774 1.00 96.06 428 LEU A C 1
ATOM 3243 O O . LEU A 1 428 ? -15.459 12.019 7.086 1.00 96.06 428 LEU A O 1
ATOM 3247 N N . ALA A 1 429 ? -16.980 10.682 6.121 1.00 95.94 429 ALA A N 1
ATOM 3248 C CA . ALA A 1 429 ? -17.865 11.777 5.717 1.00 95.94 429 ALA A CA 1
ATOM 3249 C C . ALA A 1 429 ? -18.388 12.554 6.934 1.00 95.94 429 ALA A C 1
ATOM 3251 O O . ALA A 1 429 ? -18.412 13.784 6.925 1.00 95.94 429 ALA A O 1
ATOM 3252 N N . ASN A 1 430 ? -18.769 11.847 8.001 1.00 95.38 430 ASN A N 1
ATOM 3253 C CA . ASN A 1 430 ? -19.217 12.472 9.246 1.00 95.38 430 ASN A CA 1
ATOM 3254 C C . ASN A 1 430 ? -18.074 13.192 9.968 1.00 95.38 430 ASN A C 1
ATOM 3256 O O . ASN A 1 430 ? -18.267 14.310 10.440 1.00 95.38 430 ASN A O 1
ATOM 3260 N N . PHE A 1 431 ? -16.868 12.618 9.964 1.00 95.38 431 PHE A N 1
ATOM 3261 C CA . PHE A 1 431 ? -15.680 13.293 10.477 1.00 95.38 431 PHE A CA 1
ATOM 3262 C C . PHE A 1 431 ? -15.439 14.640 9.777 1.00 95.38 431 PHE A C 1
ATOM 3264 O O . PHE A 1 431 ? -15.288 15.650 10.464 1.00 95.38 431 PHE A O 1
ATOM 3271 N N . VAL A 1 432 ? -15.473 14.676 8.438 1.00 94.25 432 VAL A N 1
ATOM 3272 C CA . VAL A 1 432 ? -15.290 15.908 7.641 1.00 94.25 432 VAL A CA 1
ATOM 3273 C C . VAL A 1 432 ? -16.398 16.925 7.928 1.00 94.25 432 VAL A C 1
ATOM 3275 O O . VAL A 1 432 ? -16.120 18.111 8.069 1.00 94.25 432 VAL A O 1
ATOM 3278 N N . LYS A 1 433 ? -17.658 16.487 8.068 1.00 94.00 433 LYS A N 1
ATOM 3279 C CA . LYS A 1 433 ? -18.768 17.384 8.444 1.00 94.00 433 LYS A CA 1
ATOM 3280 C C . LYS A 1 433 ? -18.557 18.029 9.816 1.00 94.00 433 LYS A C 1
ATOM 3282 O O . LYS A 1 433 ? -18.901 19.190 9.998 1.00 94.00 433 LYS A O 1
ATOM 3287 N N . GLU A 1 434 ? -18.012 17.282 10.775 1.00 92.56 434 GLU A N 1
ATOM 3288 C CA . GLU A 1 434 ? -17.789 17.758 12.146 1.00 92.56 434 GLU A CA 1
ATOM 3289 C C . GLU A 1 434 ? -16.529 18.622 12.297 1.00 92.56 434 GLU A C 1
ATOM 3291 O O . GLU A 1 434 ? -16.511 19.526 13.132 1.00 92.56 434 GLU A O 1
ATOM 3296 N N . HIS A 1 435 ? -15.477 18.345 11.521 1.00 90.44 435 HIS A N 1
ATOM 3297 C CA . HIS A 1 435 ? -14.150 18.954 11.696 1.00 90.44 435 HIS A CA 1
ATOM 3298 C C . HIS A 1 435 ? -13.751 19.903 10.556 1.00 90.44 435 HIS A C 1
ATOM 3300 O O . HIS A 1 435 ? -12.729 20.580 10.659 1.00 90.44 435 HIS A O 1
ATOM 3306 N N . GLY A 1 436 ? -14.559 19.992 9.498 1.00 91.44 436 GLY A N 1
ATOM 3307 C CA . GLY A 1 436 ? -14.268 20.770 8.299 1.00 91.44 436 GLY A CA 1
ATOM 33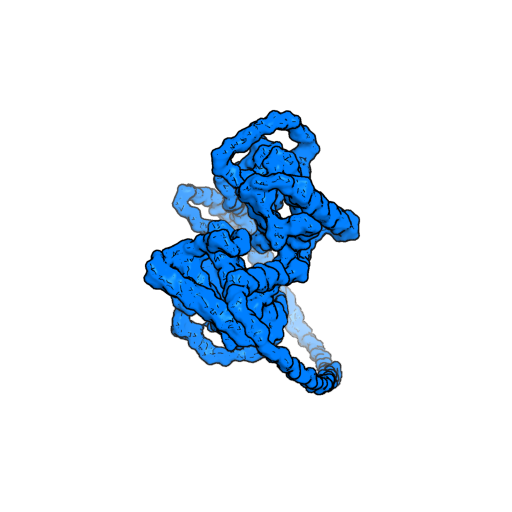08 C C . GLY A 1 436 ? -13.465 19.997 7.251 1.00 91.44 436 GLY A C 1
ATOM 3309 O O . GLY A 1 436 ? -13.122 18.824 7.412 1.00 91.44 436 GLY A O 1
ATOM 3310 N N . GLY A 1 437 ? -13.196 20.676 6.135 1.00 84.44 437 GLY A N 1
ATOM 3311 C CA . GLY A 1 437 ? -12.421 20.139 5.023 1.00 84.44 437 GLY A CA 1
ATOM 3312 C C . GLY A 1 437 ? -10.925 20.131 5.318 1.00 84.44 437 GLY A C 1
ATOM 3313 O O . GLY A 1 437 ? -10.420 20.852 6.182 1.00 84.44 437 GLY A O 1
ATOM 3314 N N . PHE A 1 438 ? -10.202 19.320 4.563 1.00 86.69 438 PHE A N 1
ATOM 3315 C CA . PHE A 1 438 ? -8.752 19.226 4.625 1.00 86.69 438 PHE A CA 1
ATOM 3316 C C . PHE A 1 438 ? -8.193 19.033 3.220 1.00 86.69 438 PHE A C 1
ATOM 3318 O O . PHE A 1 438 ? -8.839 18.451 2.345 1.00 86.69 438 PHE A O 1
ATOM 3325 N N . ASP A 1 439 ? -6.986 19.545 3.006 1.00 80.06 439 ASP A N 1
ATOM 3326 C CA . ASP A 1 439 ? -6.290 19.417 1.728 1.00 80.06 439 ASP A CA 1
ATOM 3327 C C . ASP A 1 439 ? -5.923 17.950 1.471 1.00 80.06 439 ASP A C 1
ATOM 3329 O O . ASP A 1 439 ? -6.124 17.427 0.385 1.00 80.06 439 ASP A O 1
ATOM 3333 N N . MET A 1 440 ? -5.485 17.238 2.513 1.00 84.31 440 MET A N 1
ATOM 3334 C CA . MET A 1 440 ? -5.156 15.815 2.442 1.00 84.31 440 MET A CA 1
ATOM 3335 C C . MET A 1 440 ? -5.509 15.084 3.741 1.00 84.31 440 MET A C 1
ATOM 3337 O O . MET A 1 440 ? -5.443 15.673 4.822 1.00 84.31 440 MET A O 1
ATOM 3341 N N . ALA A 1 441 ? -5.815 13.793 3.655 1.00 88.56 441 ALA A N 1
ATOM 3342 C CA . ALA A 1 441 ? -5.812 12.887 4.797 1.00 88.56 441 ALA A CA 1
ATOM 3343 C C . ALA A 1 441 ? -5.323 11.494 4.399 1.00 88.56 441 ALA A C 1
ATOM 3345 O O . ALA A 1 441 ? -5.801 10.915 3.424 1.00 88.56 441 ALA A O 1
ATOM 3346 N N . ASP A 1 442 ? -4.418 10.944 5.203 1.00 87.75 442 ASP A N 1
ATOM 3347 C CA . ASP A 1 442 ? -4.116 9.516 5.219 1.00 87.75 442 ASP A CA 1
ATOM 3348 C C . ASP A 1 442 ? -5.038 8.842 6.231 1.00 87.75 442 ASP A C 1
ATOM 3350 O O . ASP A 1 442 ? -5.354 9.415 7.278 1.00 87.75 442 ASP A O 1
ATOM 3354 N N . PHE A 1 443 ? -5.461 7.614 5.967 1.00 93.69 443 PHE A N 1
ATOM 3355 C CA . PHE A 1 443 ? -6.253 6.875 6.933 1.00 93.69 443 PHE A CA 1
ATOM 3356 C C . PHE A 1 443 ? -6.046 5.368 6.863 1.00 93.69 443 PHE A C 1
ATOM 3358 O O . PHE A 1 443 ? -5.626 4.806 5.855 1.00 93.69 443 PHE A O 1
ATOM 3365 N N . VAL A 1 444 ? -6.364 4.699 7.965 1.00 92.12 444 VAL A N 1
ATOM 3366 C CA . VAL A 1 444 ? -6.313 3.242 8.096 1.00 92.12 444 VAL A CA 1
ATOM 3367 C C . VAL A 1 444 ? -7.679 2.747 8.549 1.00 92.12 444 VAL A C 1
ATOM 3369 O O . VAL A 1 444 ? -8.251 3.296 9.489 1.00 92.12 444 VAL A O 1
ATOM 3372 N N . ILE A 1 445 ? -8.204 1.728 7.873 1.00 95.25 445 ILE A N 1
ATOM 3373 C CA . ILE A 1 445 ? -9.511 1.128 8.139 1.00 95.25 445 ILE A CA 1
ATOM 3374 C C . ILE A 1 445 ? -9.312 -0.172 8.913 1.00 95.25 445 ILE A C 1
ATOM 3376 O O . ILE A 1 445 ? -8.589 -1.074 8.477 1.00 95.25 445 ILE A O 1
ATOM 3380 N N . PHE A 1 446 ? -10.014 -0.273 10.033 1.00 95.56 446 PHE A N 1
ATOM 3381 C CA . PHE A 1 446 ? -10.074 -1.465 10.862 1.00 95.56 446 PHE A CA 1
ATOM 3382 C C . PHE A 1 446 ? -11.495 -2.012 10.901 1.00 95.56 446 PHE A C 1
ATOM 3384 O O . PHE A 1 446 ? -12.450 -1.239 10.949 1.00 95.56 446 PHE A O 1
ATOM 3391 N N . ASP A 1 447 ? -11.617 -3.335 10.935 1.00 95.62 447 ASP A N 1
ATOM 3392 C CA . ASP A 1 447 ? -12.850 -4.049 11.254 1.00 95.62 447 ASP A CA 1
ATOM 3393 C C . ASP A 1 447 ? -12.631 -4.913 12.500 1.00 95.62 447 ASP A C 1
ATOM 3395 O O . ASP A 1 447 ? -11.886 -5.902 12.479 1.00 95.62 447 ASP A O 1
ATOM 3399 N N . GLY A 1 448 ? -13.210 -4.483 13.624 1.00 94.62 448 GLY A N 1
ATOM 3400 C CA . GLY A 1 448 ? -12.903 -5.062 14.927 1.00 94.62 448 GLY A CA 1
ATOM 3401 C C . GLY A 1 448 ? -11.439 -4.828 15.293 1.00 94.62 448 GLY A C 1
ATOM 3402 O O . GLY A 1 448 ? -11.026 -3.700 15.527 1.00 94.62 448 GLY A O 1
ATOM 3403 N N . GLU A 1 449 ? -10.643 -5.891 15.353 1.00 90.88 449 GLU A N 1
ATOM 3404 C CA . GLU A 1 449 ? -9.202 -5.820 15.652 1.00 90.88 449 GLU A CA 1
ATOM 3405 C C . GLU A 1 449 ? -8.323 -5.871 14.400 1.00 90.88 449 GLU A C 1
ATOM 3407 O O . GLU A 1 449 ? -7.111 -5.673 14.480 1.00 90.88 449 GLU A O 1
ATOM 3412 N N . ASN A 1 450 ? -8.917 -6.137 13.237 1.00 90.00 450 ASN A N 1
ATOM 3413 C CA . ASN A 1 450 ? -8.167 -6.416 12.025 1.00 90.00 450 ASN A CA 1
ATOM 3414 C C . ASN A 1 450 ? -8.017 -5.148 11.195 1.00 90.00 450 ASN A C 1
ATOM 3416 O O . ASN A 1 450 ? -9.006 -4.534 10.800 1.00 90.00 450 ASN A O 1
ATOM 3420 N N . GLN A 1 451 ? -6.778 -4.782 10.876 1.00 91.69 451 GLN A N 1
ATOM 3421 C CA . GLN A 1 451 ? -6.514 -3.768 9.864 1.00 91.69 451 GLN A CA 1
ATOM 3422 C C . GLN A 1 451 ? -6.828 -4.348 8.481 1.00 91.69 451 GLN A C 1
ATOM 3424 O O . GLN A 1 451 ? -6.110 -5.231 8.015 1.00 91.69 451 GLN A O 1
ATOM 3429 N N . VAL A 1 452 ? -7.864 -3.844 7.811 1.00 91.56 452 VAL A N 1
ATOM 3430 C CA . VAL A 1 452 ? -8.331 -4.393 6.525 1.00 91.56 452 VAL A CA 1
ATOM 3431 C C . VAL A 1 452 ? -7.917 -3.550 5.321 1.00 91.56 452 VAL A C 1
ATOM 3433 O O . VAL A 1 452 ? -7.735 -4.094 4.232 1.00 91.56 452 VAL A O 1
ATOM 3436 N N . ALA A 1 453 ? -7.725 -2.242 5.509 1.00 90.62 453 ALA A N 1
ATOM 3437 C CA . ALA A 1 453 ? -7.310 -1.338 4.444 1.00 90.62 453 ALA A CA 1
ATOM 3438 C C . ALA A 1 453 ? -6.534 -0.120 4.951 1.00 90.62 453 ALA A C 1
ATOM 3440 O O . ALA A 1 453 ? -6.603 0.261 6.118 1.00 90.62 453 ALA A O 1
ATOM 3441 N N . MET A 1 454 ? -5.846 0.537 4.026 1.00 89.81 454 MET A N 1
ATOM 3442 C CA . MET A 1 454 ? -5.349 1.902 4.153 1.00 89.81 454 MET A CA 1
ATOM 3443 C C . MET A 1 454 ? -5.908 2.740 3.015 1.00 89.81 454 MET A C 1
ATOM 3445 O O . MET A 1 454 ? -6.254 2.215 1.958 1.00 89.81 454 MET A O 1
ATOM 3449 N N . GLY A 1 455 ? -5.994 4.042 3.207 1.00 89.56 455 GLY A N 1
ATOM 3450 C CA . GLY A 1 455 ? -6.418 4.931 2.153 1.00 89.56 455 GLY A CA 1
ATOM 3451 C C . GLY A 1 455 ? -5.889 6.338 2.309 1.00 89.56 455 GLY A C 1
ATOM 3452 O O . GLY A 1 455 ? -5.246 6.697 3.292 1.00 89.56 455 GLY A O 1
ATOM 3453 N N . TRP A 1 456 ? -6.153 7.109 1.272 1.00 88.69 456 TRP A N 1
ATOM 3454 C CA . TRP A 1 456 ? -5.724 8.475 1.108 1.00 88.69 456 TRP A CA 1
ATOM 3455 C C . TRP A 1 456 ? -6.838 9.270 0.434 1.00 88.69 456 TRP A C 1
ATOM 3457 O O . TRP A 1 456 ? -7.545 8.765 -0.444 1.00 88.69 456 TRP A O 1
ATOM 3467 N N . LEU A 1 457 ? -6.992 10.516 0.854 1.00 89.31 457 LEU A N 1
ATOM 3468 C CA . LEU A 1 457 ? -7.953 11.473 0.333 1.00 89.31 457 LEU A CA 1
ATOM 3469 C C . LEU A 1 457 ? -7.228 12.799 0.088 1.00 89.31 457 LEU A C 1
ATOM 3471 O O . LEU A 1 457 ? -6.616 13.325 1.012 1.00 89.31 457 LEU A O 1
ATOM 3475 N N . GLY A 1 458 ? -7.297 13.343 -1.124 1.00 87.00 458 GLY A N 1
ATOM 3476 C CA . GLY A 1 458 ? -6.631 14.602 -1.484 1.00 87.00 458 GLY A CA 1
ATOM 3477 C C . GLY A 1 458 ? -6.733 14.926 -2.982 1.00 87.00 458 GLY A C 1
ATOM 3478 O O . GLY A 1 458 ? -7.473 14.240 -3.687 1.00 87.00 458 GLY A O 1
ATOM 3479 N N . PRO A 1 459 ? -6.002 15.929 -3.504 1.00 81.44 459 PRO A N 1
ATOM 3480 C CA . PRO A 1 459 ? -6.039 16.315 -4.916 1.00 81.44 459 PRO A CA 1
ATOM 3481 C C . PRO A 1 459 ? -5.405 15.254 -5.835 1.00 81.44 459 PRO A C 1
ATOM 3483 O O . PRO A 1 459 ? -4.267 14.845 -5.611 1.00 81.44 459 PRO A O 1
ATOM 3486 N N . ASN A 1 460 ? -6.132 14.814 -6.864 1.00 70.69 460 ASN A N 1
ATOM 3487 C CA . ASN A 1 460 ? -5.763 13.751 -7.808 1.00 70.69 460 ASN A CA 1
ATOM 3488 C C . ASN A 1 460 ? -4.433 13.974 -8.543 1.00 70.69 460 ASN A C 1
ATOM 3490 O O . ASN A 1 460 ? -4.158 15.117 -8.979 1.00 70.69 460 ASN A O 1
#

Radius of gyration: 31.08 Å; chains: 1; bounding box: 57×101×81 Å

Secondary structure (DSSP, 8-state):
-HHHHHHHHHHHHHHHHHHH-------SS------------EETTEEEEETTS---GGG-------------TT--EEEEPTTSSEEEEEEE--B---THHHHHHHHHHHHHHHHHHHH-S-B-PPPTTSPTTEEEEEE-TTSEEEEEEE-TT---BHHHHHHHHHHHHHHHHHH--BSEEEEEEEETTEEEEEEEEEEPPHHHHHHHHHHHHHH---------------PPPPPPP-PPP---PPP---PPPPPPTHHHHHHHHHHHHHHHHHHHHHHHHHHHHHTS--------PPSSPPEETTEEEEETTS---SS-PPPPP-----TT--EEEEEPTTSSEEEEEEE-SEES-HHHHHHHHHHHHHHHHHHHHHH-S-B-----STT-TTEEEEE-TTSEEEEEEE-TT---BHHHHHHHHHHHHHHHHHH-EES-EEEEEEETTEEEEEEEEEE-

Foldseek 3Di:
DVVVVVVVVVVVVVVVVVVVLPPPPPPDDDDPDPDPPPDFQAALQQRPHGQLDAAEPVSRDVPPNPDDPPDDQPDWHWFFFHRASKIKTKGFAAFDQDPVLLVQLVVLLVVLVVCCVVPNKDFLCCDPPDDPQFSDWDADPVQKIKTKGFADPATDISVQSNRHSRRVNVVCVVPNHGQKMWMFMDNRPDTTITMMIHGHDVVVVVVVVVVVVVVPDDDDDDDDDDDDDDDDDDDDDDDDDDDDDDDDDDDDDDDDPVVVVVVVVVVVVVVVVVVVVVVVVVVVVVSPPPPDDPDPPPDDQAAAPVGRVHRQLDAAEQPDDDDDDDDDPPPDDQWGWFFQHRFSKIKTKRFDAFDQCLVVLLVQLVVQLCVLVVCCVVPNKDFPAQDCPVPDGQWDWTADPVQKIKIKGFGDPATDISVQSNRHSVRVSVVCVSPPHGQKMKMWMDGRHDGTMIMMIHGD

Sequence (460 aa):
MRVRRLSYLIALAQLAALSLAIPITPNTDTTEISSLLPRSEFCSNAPLTPAGTIFSRRALTSSPLHDSLALRSHDSIIWCSRGSQTYVVIQVGWQVVNDHYLTLIDQAYNLAVSQIQAQGDGLLYPLPYGPIGTVFNLDSAQELTMTVMNANNHQTTWGVLGAACWALKDFVASRGPFQTIVFSIYDGVNQVATGRIGRATLATQMRLATRDRSRVGTEPDAHNKAPAAVRSPHFREIVPDTNKRPNLRHPPAPPDPALADYALKIMRASHLSLLAALARLATIALSIPLDTLPSLVPRTRPYCSNAPHTVAGTTLAGRNPPPRTARTPAAGVNNFIYCAQGTQTYVMIKTGWAASNSDVVVELLNQAFEVAISRIARYGDSVVANSLVYGMIGSIVYLTTGGMALRIANTNNHQTTWGVLGAATHALANFVKEHGGFDMADFVIFDGENQVAMGWLGPN

pLDDT: mean 75.05, std 19.38, range [32.97, 97.81]

Organism: NCBI:txid136370